Protein 3HSK (pdb70)

B-factor: mean 48.21, std 9.31, range [27.31, 122.21]

Organism: Candida albicans (strain SC5314 / ATCC MYA-2876) (NCBI:txid237561)

InterPro domains:
  IPR000319 Aspartate-semialdehyde dehydrogenase, conserved site [PS01103] (243-257)
  IPR000534 Semialdehyde dehydrogenase, NAD-binding [PF01118] (5-130)
  IPR000534 Semialdehyde dehydrogenase, NAD-binding [SM00859] (5-132)
  IPR005676 Aspartate-semialdehyde dehydrogenase, peptidoglycan lacking [TIGR00978] (5-360)
  IPR012280 Semialdehyde dehydrogenase, dimerisation domain [PF02774] (165-345)
  IPR036291 NAD(P)-binding domain superfamily [SSF51735] (5-174)
  IPR051823 Aspartate-semialdehyde dehydrogenase-related [PTHR46718] (2-365)

Radius of gyration: 29.67 Å; Cα contacts (8 Å, |Δi|>4): 1715; chains: 2; bounding box: 71×80×71 Å

CATH classification: 3.40.50.720 (+1 more: 3.30.360.10)

Nearest PDB structures (foldseek):
  3hsk-assembly1_B  TM=1.003E+00  e=9.770E-84  Candida albicans
  3hsk-assembly1_A  TM=9.959E-01  e=7.559E-76  Candida albicans
  5cef-assembly1_C  TM=9.515E-01  e=5.224E-51  Cryptococcus deneoformans JEC21
  4zic-assembly1_A  TM=9.394E-01  e=2.361E-50  Trichophyton rubrum BMU01672
  4zic-assembly1_D  TM=9.411E-01  e=1.002E-49  Trichophyton rubrum BMU01672

GO terms:
  GO:0004073 aspartate-semialdehyde dehydrogenase activity (F, EXP)

Foldseek 3Di:
DEFEEEEAQLQDLLNVLLLQVQQPDPRYDDFAYEDDPQQAQDFSLVSHPDDDPDDDDPVNRRDGYHHLACDDRNVRGQEYEYPDDLVCCQVSVVRCLQSLHAYEYAHPNCLPPFQEAEDQPLAFLVSCVLLLCVQVVQVVVVHGRRGGYHYAAALLLSQQCNLVRLVCVVQNDWAEKEKEKADAVSPPDCVRAPVDKDFDDPPVFVSNFPNNQQRPFAADPVSRTTDGNDNNRHGYGYTYMYHHHHDKMKMKMDTAHPDDDDDALVVSLCSQQPDAGPLVVLVFDLGARRQEAEDEPQPDDDCVPCQVVVLSHQWYKYPWDQDDPHGTIIMIIGHCCCRNSSNSSSSSVSSCVRSVND/DFEEAEAQLQDLLNLLQQQLQQVPPVYDDQAYEHDPVQAQAFQLVRHDNPDPDDDDVVNSRDGHHHLACDPSNVRGQEYEYDDEQVCCVVSLVRQQQSQHEYEYQHPNCLPPFQEAEDQQLAALVLCVLQVVQQVVCCVPPVGGRGGYHYYAALVLSQQRNLVRLVCVPQNDWAEKEKEKADAQSVHDDCVRAPVDKAFDDPCPQVSNQVNNQQSPFAADPVSNTTDGHDCRRHPYGYTYMYHHHHDKMKMKMFIAHPDPDDDDLVVSQVSLQCDAGVLVVLVQDLGQRRQEAEDEDCPDDDCVVPQVVVLSHQKYKYPWDQDDPHGTIIMIIGRCCCRHSSNSSVSSVSVCVSSVVD

Secondary structure (DSSP, 8-state):
-PEEEEEETTTSHHHHHHHHHHTT-SSEEEEEEEE-TTTTTSBHHHH-----SS---HHHHTPBPEESSS-TTGGG-SEEEE---HHHHHHHHHHHHHTT-EEEE--STTTT-TTS-EE-TTT-GGGGHHHHHHHHHHHHTT-----EEEEEPPHHHHHHHHHHHHHHHHH--EEEEEEEEEB------HHHHTT--B---TTHHHHHHHHHHHHT-EE-TTSSSEEPPPTTT-EEEEE--B-S-SS--EEEEEEEESSSS---HHHHHHHHHH-B-HHHHTT-TT--SBSEEEE-STT---HHHHTTTTTTSSEEEEEEEE-SSSSEEEEEEE-HHHHSHHHHHHHHHHHHHTTT--/-EEEEEETTTSHHHHHHHHHHHT-TTEEEEEEEE-TTTTTSBHHHH-----SSPPPHHHHTPBPEESSSSSGGGG-SEEEE---HHHHHHHHHHHHHTT-EEEE-SSTTTT-TTS-EE-TTT-GGGGHHHHHHHHHHHHHTSS---EEEEEPPHHHHHHHTTHHHHHHHH--EEEEEEEEEE-------HHHHTT--B---TTHHHHHHHHHHHHT-EE-TTSSSEEPPPTTT-EEEEEEEE-S-SS--EEEEEEEESSSSPPPHHHHHHHHHH---HHHHHT-SSS-SS-EEE--STT---HHHHTTTTTTSSEEEEEEEE-SSSSEEEEEEE-HHHHSHHHHHHHHHHHHHHTT--

Sequence (716 aa):
SVKKAGVLGATGSVGQRFILLLSKHPEFEIHALGASSRSAGKKYKDAASWKQTETLPETEQDIVVQECKPEGNFLECDVVFSGLDADVAGDIEKSFVEAGLAVVSNAKNYRREKDVPLVVPIVNPEHIDVVENKVKQAVSKGGKKPGFIICISNCCSTAGLVAPLKPLVEKFGPIDALTTTTLQAISGVSGMDILDNIVPYISGEEDKLEWETKKILGGVNAEGTEFVPIPESEMKVSAQCNRVPVIDGHTECISLRFANRPAPSVEDVKQCLREYECAASKLGCHSAPKQTIHVLDQPDRPQPRLDRDRDSGYGVSVGRIREDSLLDFKMVVLSHNTIIGAAGAGILIAEILKAKNIIVKKAGVLGATGSVGQRFILLLSKHPEFEIHALGASSRSAGKKYKDAASWKQTETLPETEQDIVVQECKPEGNFLECDVVFSGLDADVAGDIEKSFVEAGLAVVSNAKNYRREKDVPLVVPIVNPEHIDVVENKVKQAVSKGGKKPGFIICISNCCSTAGLVAPLKPLVEKFGPIDALTTTTLQAISPGVSGMDILDNIVPYISGEEDKLEWETKKILGGVNAEGTEFVPIPESEMKVSAQCNRVPVIDGHTECISLRFANRPAPSVEDVKQCLREYECAASKLGCHSAPKQTIHVLDQPDRPQPRLDRDRDSGYGVSVGRIREDSLLDFKMVVLSHNTIIGAAGAGILIAEILKAKNII

Solvent-accessible surface area: 27991 Å² total; per-residue (Å²): 116,82,43,72,0,0,0,0,9,0,29,32,58,30,0,6,53,0,0,24,62,4,33,120,21,92,45,11,73,20,33,2,1,0,6,72,94,83,10,34,59,95,85,2,101,92,22,11,107,73,83,35,160,82,121,16,60,128,105,27,56,50,51,86,2,46,81,16,97,31,100,52,66,0,98,99,6,55,0,0,0,0,19,18,84,36,128,72,0,17,123,33,1,114,39,0,35,124,41,31,12,9,0,0,0,29,7,118,54,46,13,116,73,133,66,4,0,0,0,3,1,3,1,0,10,72,11,1,50,15,5,20,86,124,10,72,103,30,80,87,163,71,41,194,62,42,10,15,15,0,0,0,2,24,22,1,0,2,0,3,0,1,0,0,32,3,0,37,113,124,42,15,74,6,34,0,1,19,3,10,0,0,4,0,56,83,131,43,53,44,171,72,6,124,22,1,0,24,0,71,24,88,39,20,18,97,42,1,29,72,2,0,36,3,2,28,13,31,75,42,121,146,30,68,65,6,77,41,42,51,123,104,100,4,79,4,6,2,8,0,1,43,0,19,1,96,78,19,28,0,1,2,0,5,0,84,2,46,84,140,120,31,26,60,49,118,68,0,9,86,8,0,88,58,26,59,0,44,0,21,150,76,62,17,111,36,20,12,57,67,0,3,58,11,16,119,77,78,49,27,0,12,1,99,60,1,32,121,172,5,43,47,60,0,0,0,0,0,32,23,47,131,17,43,22,12,14,3,8,0,1,0,0,5,7,74,78,24,3,1,12,6,8,3,0,4,2,0,0,5,0,0,44,32,73,122,16,28,140,55,66,0,0,0,0,9,0,31,32,74,31,0,5,39,0,0,29,38,2,35,79,15,104,86,15,40,26,47,3,2,0,5,74,86,80,12,32,62,97,87,3,92,96,22,18,98,70,84,52,147,110,106,13,59,109,106,29,40,60,44,87,2,45,77,16,85,29,106,37,66,0,88,89,8,39,5,0,0,0,17,18,92,38,123,71,0,20,113,28,1,98,45,0,29,140,49,32,15,10,0,0,0,22,6,117,52,22,5,119,81,138,79,15,0,0,0,2,3,1,1,0,13,77,6,2,68,8,3,42,71,90,9,122,61,20,76,104,190,39,56,159,95,48,2,6,10,0,0,0,1,34,15,2,2,1,0,4,0,0,0,0,27,4,0,34,118,115,31,13,68,0,27,0,1,20,3,9,0,0,3,0,69,68,196,66,38,58,44,165,71,4,123,45,1,0,20,0,72,26,83,36,19,18,88,43,1,31,74,3,0,32,4,2,24,14,31,63,42,121,88,22,72,65,9,79,51,36,78,116,70,100,2,68,4,8,2,9,0,1,44,0,13,0,107,35,5,14,1,1,2,0,7,0,73,0,40,86,136,123,38,23,50,33,116,65,0,47,72,8,0,87,115,24,62,0,52,1,19,152,97,62,15,121,28,13,13,63,93,0,1,38,15,8,103,74,82,51,36,0,10,0,69,86,0,40,114,125,1,43,49,48,0,0,0,0,0,32,15,51,124,20,52,26,10,18,4,10,1,1,0,0,3,5,24,77,20,3,0,8,0,4,2,0,0,2,0,4,10,8,1,30,56,34,116,4,44

Structure (mmCIF, N/CA/C/O backbone):
data_3HSK
#
_entry.id   3HSK
#
_cell.length_a   93.412
_cell.length_b   152.180
_cell.length_c   97.762
_cell.angle_alpha   90.000
_cell.angle_beta   90.000
_cell.angle_gamma   90.000
#
_symmetry.space_group_name_H-M   'C 2 2 21'
#
loop_
_entity.id
_entity.type
_entity.pdbx_description
1 polymer 'Aspartate-semialdehyde dehydrogenase'
2 non-polymer 'NADP NICOTINAMIDE-ADENINE-DINUCLEOTIDE PHOSPHATE'
3 water water
#
loop_
_atom_site.group_PDB
_atom_site.id
_atom_site.type_symbol
_atom_site.label_atom_id
_atom_site.label_alt_id
_atom_site.label_comp_id
_atom_site.label_asym_id
_atom_site.label_entity_id
_atom_site.label_seq_id
_atom_site.pdbx_PDB_ins_code
_atom_site.Cartn_x
_atom_site.Cartn_y
_atom_site.Cartn_z
_atom_site.occupancy
_atom_site.B_iso_or_equiv
_atom_site.auth_seq_id
_atom_site.auth_comp_id
_atom_site.auth_asym_id
_atom_site.auth_atom_id
_atom_site.pdbx_PDB_model_num
ATOM 1 N N . SER A 1 18 ? 35.323 -3.976 1.721 1.00 63.30 2 SER A N 1
ATOM 2 C CA . SER A 1 18 ? 34.955 -5.409 1.922 1.00 63.36 2 SER A CA 1
ATOM 3 C C . SER A 1 18 ? 33.702 -5.563 2.787 1.00 63.08 2 SER A C 1
ATOM 4 O O . SER A 1 18 ? 33.512 -4.829 3.767 1.00 63.37 2 SER A O 1
ATOM 7 N N . VAL A 1 19 ? 32.866 -6.535 2.422 1.00 62.39 3 VAL A N 1
ATOM 8 C CA . VAL A 1 19 ? 31.557 -6.725 3.050 1.00 61.63 3 VAL A CA 1
ATOM 9 C C . VAL A 1 19 ? 31.567 -7.876 4.061 1.00 61.06 3 VAL A C 1
ATOM 10 O O . VAL A 1 19 ? 31.877 -9.023 3.716 1.00 61.10 3 VAL A O 1
ATOM 14 N N . LYS A 1 20 ? 31.230 -7.555 5.308 1.00 60.05 4 LYS A N 1
ATOM 15 C CA . LYS A 1 20 ? 31.076 -8.561 6.351 1.00 59.12 4 LYS A CA 1
ATOM 16 C C . LYS A 1 20 ? 29.614 -9.001 6.439 1.00 58.46 4 LYS A C 1
ATOM 17 O O . LYS A 1 20 ? 28.702 -8.207 6.188 1.00 58.53 4 LYS A O 1
ATOM 23 N N . LYS A 1 21 ? 29.397 -10.267 6.785 1.00 57.47 5 LYS A N 1
ATOM 24 C CA . LYS A 1 21 ? 28.047 -10.822 6.885 1.00 56.61 5 LYS A CA 1
ATOM 25 C C . LYS A 1 21 ? 27.465 -10.616 8.282 1.00 55.53 5 LYS A C 1
ATOM 26 O O . LYS A 1 21 ? 28.085 -10.979 9.283 1.00 55.54 5 LYS A O 1
ATOM 32 N N . ALA A 1 22 ? 26.269 -10.034 8.341 1.00 54.37 6 ALA A N 1
ATOM 33 C CA . ALA A 1 22 ? 25.656 -9.670 9.620 1.00 53.26 6 ALA A CA 1
ATOM 34 C C . ALA A 1 22 ? 24.378 -10.437 9.941 1.00 52.29 6 ALA A C 1
ATOM 35 O O . ALA A 1 22 ? 23.497 -10.592 9.093 1.00 52.17 6 ALA A O 1
ATOM 37 N N . GLY A 1 23 ? 24.302 -10.918 11.178 1.00 51.22 7 GLY A N 1
ATOM 38 C CA . GLY A 1 23 ? 23.090 -11.526 11.713 1.00 50.02 7 GLY A CA 1
ATOM 39 C C . GLY A 1 23 ? 22.420 -10.606 12.715 1.00 49.24 7 GLY A C 1
ATOM 40 O O . GLY A 1 23 ? 23.067 -9.727 13.297 1.00 49.00 7 GLY A O 1
ATOM 41 N N . VAL A 1 24 ? 21.117 -10.802 12.902 1.00 48.33 8 VAL A N 1
ATOM 42 C CA . VAL A 1 24 ? 20.342 -10.050 13.888 1.00 47.66 8 VAL A CA 1
ATOM 43 C C . VAL A 1 24 ? 19.445 -10.992 14.687 1.00 47.43 8 VAL A C 1
ATOM 44 O O . VAL A 1 24 ? 18.560 -11.644 14.127 1.00 47.40 8 VAL A O 1
ATOM 48 N N . LEU A 1 25 ? 19.695 -11.063 15.992 1.00 46.98 9 LEU A N 1
ATOM 49 C CA . LEU A 1 25 ? 18.875 -11.838 16.912 1.00 46.71 9 LEU A CA 1
ATOM 50 C C . LEU A 1 25 ? 17.822 -10.928 17.525 1.00 46.70 9 LEU A C 1
ATOM 51 O O . LEU A 1 25 ? 18.096 -9.764 17.825 1.00 46.47 9 LEU A O 1
ATOM 56 N N . GLY A 1 26 ? 16.619 -11.464 17.714 1.00 46.56 10 GLY A N 1
ATOM 57 C CA . GLY A 1 26 ? 15.485 -10.671 18.166 1.00 46.38 10 GLY A CA 1
ATOM 58 C C . GLY A 1 26 ? 15.134 -9.629 17.121 1.00 46.34 10 GLY A C 1
ATOM 59 O O . GLY A 1 26 ? 14.851 -8.475 17.451 1.00 46.23 10 GLY A O 1
ATOM 60 N N . ALA A 1 27 ? 15.142 -10.057 15.860 1.00 46.41 11 ALA A N 1
ATOM 61 C CA . ALA A 1 27 ? 15.044 -9.163 14.707 1.00 46.72 11 ALA A CA 1
ATOM 62 C C . ALA A 1 27 ? 13.699 -8.460 14.571 1.00 46.87 11 ALA A C 1
ATOM 63 O O . ALA A 1 27 ? 13.627 -7.360 14.025 1.00 46.73 11 ALA A O 1
ATOM 65 N N . THR A 1 28 ? 12.646 -9.096 15.079 1.00 47.24 12 THR A N 1
ATOM 66 C CA . THR A 1 28 ? 11.276 -8.586 14.940 1.00 47.65 12 THR A CA 1
ATOM 67 C C . THR A 1 28 ? 10.953 -7.483 15.946 1.00 47.66 12 THR A C 1
ATOM 68 O O . THR A 1 28 ? 10.068 -6.659 15.712 1.00 47.70 12 THR A O 1
ATOM 72 N N . GLY A 1 29 ? 11.693 -7.457 17.052 1.00 47.71 13 GLY A N 1
ATOM 73 C CA . GLY A 1 29 ? 11.488 -6.458 18.094 1.00 47.53 13 GLY A CA 1
ATOM 74 C C . GLY A 1 29 ? 11.874 -5.058 17.659 1.00 47.68 13 GLY A C 1
ATOM 75 O O . GLY A 1 29 ? 12.475 -4.871 16.595 1.00 47.42 13 GLY A O 1
ATOM 76 N N . SER A 1 30 ? 11.531 -4.083 18.501 1.00 47.81 14 SER A N 1
ATOM 77 C CA . SER A 1 30 ? 11.762 -2.661 18.232 1.00 48.24 14 SER A CA 1
ATOM 78 C C . SER A 1 30 ? 13.222 -2.315 17.882 1.00 48.20 14 SER A C 1
ATOM 79 O O . SER A 1 30 ? 13.483 -1.706 16.840 1.00 48.07 14 SER A O 1
ATOM 82 N N . VAL A 1 31 ? 14.156 -2.705 18.752 1.00 48.27 15 VAL A N 1
ATOM 83 C CA . VAL A 1 31 ? 15.590 -2.485 18.530 1.00 48.19 15 VAL A CA 1
ATOM 84 C C . VAL A 1 31 ? 16.075 -3.281 17.308 1.00 48.26 15 VAL A C 1
ATOM 85 O O . VAL A 1 31 ? 16.849 -2.768 16.491 1.00 48.07 15 VAL A O 1
ATOM 89 N N . GLY A 1 32 ? 15.598 -4.523 17.187 1.00 48.20 16 GLY A N 1
ATOM 90 C CA . GLY A 1 32 ? 15.888 -5.378 16.036 1.00 48.31 16 GLY A CA 1
ATOM 91 C C . GLY A 1 32 ? 15.499 -4.761 14.703 1.00 48.57 16 GLY A C 1
ATOM 92 O O . GLY A 1 32 ? 16.234 -4.892 13.721 1.00 48.55 16 GLY A O 1
ATOM 93 N N . GLN A 1 33 ? 14.346 -4.091 14.672 1.00 48.81 17 GLN A N 1
ATOM 94 C CA . GLN A 1 33 ? 13.867 -3.390 13.474 1.00 49.23 17 GLN A CA 1
ATOM 95 C C . GLN A 1 33 ? 14.864 -2.316 13.036 1.00 49.62 17 GLN A C 1
ATOM 96 O O . GLN A 1 33 ? 15.261 -2.266 11.867 1.00 49.31 17 GLN A O 1
ATOM 102 N N . ARG A 1 34 ? 15.272 -1.481 13.995 1.00 50.20 18 ARG A N 1
ATOM 103 C CA . ARG A 1 34 ? 16.216 -0.384 13.753 1.00 50.90 18 ARG A CA 1
ATOM 104 C C . ARG A 1 34 ? 17.598 -0.875 13.312 1.00 50.82 18 ARG A C 1
ATOM 105 O O . ARG A 1 34 ? 18.251 -0.226 12.493 1.00 50.92 18 ARG A O 1
ATOM 113 N N . PHE A 1 35 ? 18.032 -2.020 13.844 1.00 50.85 19 PHE A N 1
ATOM 114 C CA . PHE A 1 35 ? 19.253 -2.681 13.361 1.00 50.90 19 PHE A CA 1
ATOM 115 C C . PHE A 1 35 ? 19.190 -2.974 11.867 1.00 51.21 19 PHE A C 1
ATOM 116 O O . PHE A 1 35 ? 20.081 -2.578 11.116 1.00 51.07 19 PHE A O 1
ATOM 124 N N . ILE A 1 36 ? 18.137 -3.675 11.451 1.00 51.72 20 ILE A N 1
ATOM 125 C CA . ILE A 1 36 ? 17.954 -4.067 10.053 1.00 52.48 20 ILE A CA 1
ATOM 126 C C . ILE A 1 36 ? 17.778 -2.840 9.161 1.00 53.07 20 ILE A C 1
ATOM 127 O O . ILE A 1 36 ? 18.327 -2.791 8.059 1.00 53.06 20 ILE A O 1
ATOM 132 N N . LEU A 1 37 ? 17.030 -1.850 9.651 1.00 53.92 21 LEU A N 1
ATOM 133 C CA . LEU A 1 37 ? 16.837 -0.594 8.929 1.00 54.86 21 LEU A CA 1
ATOM 134 C C . LEU A 1 37 ? 18.178 0.081 8.623 1.00 55.56 21 LEU A C 1
ATOM 135 O O . LEU A 1 37 ? 18.417 0.503 7.491 1.00 55.92 21 LEU A O 1
ATOM 140 N N . LEU A 1 38 ? 19.050 0.162 9.628 1.00 56.41 22 LEU A N 1
ATOM 141 C CA . LEU A 1 38 ? 20.382 0.750 9.458 1.00 57.04 22 LEU A CA 1
ATOM 142 C C . LEU A 1 38 ? 21.287 -0.060 8.537 1.00 57.58 22 LEU A C 1
ATOM 143 O O . LEU A 1 38 ? 21.782 0.470 7.541 1.00 57.79 22 LEU A O 1
ATOM 148 N N . LEU A 1 39 ? 21.492 -1.335 8.868 1.00 58.18 23 LEU A N 1
ATOM 149 C CA . LEU A 1 39 ? 22.366 -2.227 8.094 1.00 58.95 23 LEU A CA 1
ATOM 150 C C . LEU A 1 39 ? 21.958 -2.317 6.623 1.00 59.62 23 LEU A C 1
ATOM 151 O O . LEU A 1 39 ? 22.761 -2.693 5.763 1.00 59.60 23 LEU A O 1
ATOM 156 N N . SER A 1 40 ? 20.705 -1.961 6.350 1.00 60.34 24 SER A N 1
ATOM 157 C CA . SER A 1 40 ? 20.150 -1.988 5.006 1.00 61.18 24 SER A CA 1
ATOM 158 C C . SER A 1 40 ? 20.788 -0.934 4.103 1.00 61.57 24 SER A C 1
ATOM 159 O O . SER A 1 40 ? 20.866 -1.113 2.888 1.00 61.57 24 SER A O 1
ATOM 162 N N . LYS A 1 41 ? 21.238 0.159 4.713 1.00 62.22 25 LYS A N 1
ATOM 163 C CA . LYS A 1 41 ? 21.850 1.279 3.999 1.00 62.76 25 LYS A CA 1
ATOM 164 C C . LYS A 1 41 ? 23.383 1.227 4.062 1.00 63.21 25 LYS A C 1
ATOM 165 O O . LYS A 1 41 ? 24.069 2.050 3.446 1.00 63.30 25 LYS A O 1
ATOM 171 N N . HIS A 1 42 ? 23.914 0.258 4.806 1.00 63.63 26 HIS A N 1
ATOM 172 C CA . HIS A 1 42 ? 25.354 0.166 5.021 1.00 64.02 26 HIS A CA 1
ATOM 173 C C . HIS A 1 42 ? 26.055 -0.572 3.882 1.00 64.13 26 HIS A C 1
ATOM 174 O O . HIS A 1 42 ? 25.689 -1.701 3.554 1.00 64.25 26 HIS A O 1
ATOM 181 N N . PRO A 1 43 ? 27.066 0.076 3.271 1.00 64.26 27 PRO A N 1
ATOM 182 C CA . PRO A 1 43 ? 27.842 -0.475 2.158 1.00 64.26 27 PRO A CA 1
ATOM 183 C C . PRO A 1 43 ? 28.817 -1.576 2.580 1.00 64.14 27 PRO A C 1
ATOM 184 O O . PRO A 1 43 ? 29.301 -2.331 1.735 1.00 64.18 27 PRO A O 1
ATOM 188 N N . GLU A 1 44 ? 29.094 -1.658 3.877 1.00 64.03 28 GLU A N 1
ATOM 189 C CA . GLU A 1 44 ? 30.118 -2.551 4.406 1.00 63.95 28 GLU A CA 1
ATOM 190 C C . GLU A 1 44 ? 29.532 -3.850 4.964 1.00 63.70 28 GLU A C 1
ATOM 191 O O . GLU A 1 44 ? 30.260 -4.821 5.166 1.00 63.88 28 GLU A O 1
ATOM 197 N N . PHE A 1 45 ? 28.222 -3.864 5.212 1.00 63.30 29 PHE A N 1
ATOM 198 C CA . PHE A 1 45 ? 27.558 -5.031 5.800 1.00 62.82 29 PHE A CA 1
ATOM 199 C C . PHE A 1 45 ? 26.502 -5.654 4.896 1.00 62.56 29 PHE A C 1
ATOM 200 O O . PHE A 1 45 ? 25.894 -4.979 4.066 1.00 62.56 29 PHE A O 1
ATOM 208 N N . GLU A 1 46 ? 26.304 -6.956 5.077 1.00 62.28 30 GLU A N 1
ATOM 209 C CA . GLU A 1 46 ? 25.291 -7.718 4.359 1.00 62.09 30 GLU A CA 1
ATOM 210 C C . GLU A 1 46 ? 24.419 -8.450 5.374 1.00 61.33 30 GLU A C 1
ATOM 211 O O . GLU A 1 46 ? 24.917 -9.277 6.149 1.00 61.30 30 GLU A O 1
ATOM 217 N N . ILE A 1 47 ? 23.127 -8.128 5.376 1.00 60.47 31 ILE A N 1
ATOM 218 C CA . ILE A 1 47 ? 22.159 -8.808 6.232 1.00 59.79 31 ILE A CA 1
ATOM 219 C C . ILE A 1 47 ? 21.986 -10.246 5.743 1.00 59.26 31 ILE A C 1
ATOM 220 O O . ILE A 1 47 ? 21.432 -10.492 4.671 1.00 59.30 31 ILE A O 1
ATOM 225 N N . HIS A 1 48 ? 22.480 -11.185 6.541 1.00 58.42 32 HIS A N 1
ATOM 226 C CA . HIS A 1 48 ? 22.610 -12.576 6.121 1.00 57.65 32 HIS A CA 1
ATOM 227 C C . HIS A 1 48 ? 21.664 -13.521 6.859 1.00 57.03 32 HIS A C 1
ATOM 228 O O . HIS A 1 48 ? 21.180 -14.490 6.277 1.00 57.09 32 HIS A O 1
ATOM 235 N N . ALA A 1 49 ? 21.417 -13.243 8.138 1.00 56.23 33 ALA A N 1
ATOM 236 C CA . ALA A 1 49 ? 20.552 -14.079 8.970 1.00 55.61 33 ALA A CA 1
ATOM 237 C C . ALA A 1 49 ? 19.719 -13.234 9.931 1.00 55.16 33 ALA A C 1
ATOM 238 O O . ALA A 1 49 ? 20.225 -12.276 10.522 1.00 55.02 33 ALA A O 1
ATOM 240 N N . LEU A 1 50 ? 18.443 -13.588 10.073 1.00 54.46 34 LEU A N 1
ATOM 241 C CA . LEU A 1 50 ? 17.555 -12.943 11.042 1.00 53.92 34 LEU A CA 1
ATOM 242 C C . LEU A 1 50 ? 16.954 -13.969 11.991 1.00 53.62 34 LEU A C 1
ATOM 243 O O . LEU A 1 50 ? 16.553 -15.051 11.570 1.00 53.64 34 LEU A O 1
ATOM 248 N N . GLY A 1 51 ? 16.885 -13.626 13.271 1.00 53.26 35 GLY A N 1
ATOM 249 C CA . GLY A 1 51 ? 16.403 -14.555 14.282 1.00 52.81 35 GLY A CA 1
ATOM 250 C C . GLY A 1 51 ? 15.342 -13.977 15.195 1.00 52.56 35 GLY A C 1
ATOM 251 O O . GLY A 1 51 ? 15.461 -12.840 15.656 1.00 52.35 35 GLY A O 1
ATOM 252 N N . ALA A 1 52 ? 14.301 -14.772 15.443 1.00 52.35 36 ALA A N 1
ATOM 253 C CA . ALA A 1 52 ? 13.263 -14.460 16.425 1.00 52.26 36 ALA A CA 1
ATOM 254 C C . ALA A 1 52 ? 12.730 -15.757 17.045 1.00 52.28 36 ALA A C 1
ATOM 255 O O . ALA A 1 52 ? 13.340 -16.815 16.883 1.00 52.05 36 ALA A O 1
ATOM 257 N N . SER A 1 53 ? 11.600 -15.672 17.748 1.00 52.65 37 SER A N 1
ATOM 258 C CA . SER A 1 53 ? 10.994 -16.835 18.420 1.00 52.94 37 SER A CA 1
ATOM 259 C C . SER A 1 53 ? 10.318 -17.824 17.465 1.00 53.14 37 SER A C 1
ATOM 260 O O . SER A 1 53 ? 10.387 -17.673 16.240 1.00 53.27 37 SER A O 1
ATOM 263 N N . SER A 1 54 ? 9.667 -18.833 18.046 1.00 53.47 38 SER A N 1
ATOM 264 C CA . SER A 1 54 ? 8.889 -19.828 17.301 1.00 53.69 38 SER A CA 1
ATOM 265 C C . SER A 1 54 ? 7.695 -19.205 16.585 1.00 53.83 38 SER A C 1
ATOM 266 O O . SER A 1 54 ? 7.311 -19.649 15.502 1.00 53.91 38 SER A O 1
ATOM 269 N N . ARG A 1 55 ? 7.118 -18.174 17.198 1.00 54.03 39 ARG A N 1
ATOM 270 C CA . ARG A 1 55 ? 5.989 -17.451 16.623 1.00 54.17 39 ARG A CA 1
ATOM 271 C C . ARG A 1 55 ? 6.350 -16.720 15.326 1.00 54.30 39 ARG A C 1
ATOM 272 O O . ARG A 1 55 ? 5.459 -16.356 14.549 1.00 54.40 39 ARG A O 1
ATOM 274 N N . SER A 1 56 ? 7.652 -16.523 15.097 1.00 54.21 40 SER A N 1
ATOM 275 C CA . SER A 1 56 ? 8.156 -15.782 13.935 1.00 53.96 40 SER A CA 1
ATOM 276 C C . SER A 1 56 ? 8.905 -16.666 12.939 1.00 54.01 40 SER A C 1
ATOM 277 O O . SER A 1 56 ? 8.920 -16.377 11.737 1.00 53.79 40 SER A O 1
ATOM 280 N N . ALA A 1 57 ? 9.541 -17.724 13.445 1.00 53.94 41 ALA A N 1
ATOM 281 C CA . ALA A 1 57 ? 10.353 -18.612 12.615 1.00 54.12 41 ALA A CA 1
ATOM 282 C C . ALA A 1 57 ? 9.552 -19.173 11.442 1.00 54.14 41 ALA A C 1
ATOM 283 O O . ALA A 1 57 ? 8.417 -19.621 11.616 1.00 54.22 41 ALA A O 1
ATOM 285 N N . GLY A 1 58 ? 10.140 -19.122 10.250 1.00 54.03 42 GLY A N 1
ATOM 286 C CA . GLY A 1 58 ? 9.475 -19.603 9.042 1.00 53.99 42 GLY A CA 1
ATOM 287 C C . GLY A 1 58 ? 8.795 -18.511 8.233 1.00 54.03 42 GLY A C 1
ATOM 288 O O . GLY A 1 58 ? 8.596 -18.666 7.028 1.00 54.00 42 GLY A O 1
ATOM 289 N N . LYS A 1 59 ? 8.441 -17.409 8.891 1.00 53.99 43 LYS A N 1
ATOM 290 C CA . LYS A 1 59 ? 7.818 -16.268 8.215 1.00 54.10 43 LYS A CA 1
ATOM 291 C C . LYS A 1 59 ? 8.840 -15.368 7.522 1.00 54.16 43 LYS A C 1
ATOM 292 O O . LYS A 1 59 ? 9.992 -15.267 7.960 1.00 54.29 43 LYS A O 1
ATOM 298 N N . LYS A 1 60 ? 8.406 -14.718 6.442 1.00 54.25 44 LYS A N 1
ATOM 299 C CA . LYS A 1 60 ? 9.121 -13.577 5.873 1.00 54.28 44 LYS A CA 1
ATOM 300 C C . LYS A 1 60 ? 9.130 -12.476 6.917 1.00 54.12 44 LYS A C 1
ATOM 301 O O . LYS A 1 60 ? 8.156 -12.319 7.658 1.00 54.08 44 LYS A O 1
ATOM 307 N N . TYR A 1 61 ? 10.218 -11.713 6.975 1.00 53.97 45 TYR A N 1
ATOM 308 C CA . TYR A 1 61 ? 10.354 -10.659 7.977 1.00 53.83 45 TYR A CA 1
ATOM 309 C C . TYR A 1 61 ? 9.151 -9.708 8.015 1.00 53.92 45 TYR A C 1
ATOM 310 O O . TYR A 1 61 ? 8.692 -9.325 9.095 1.00 53.76 45 TYR A O 1
ATOM 319 N N . LYS A 1 62 ? 8.633 -9.349 6.841 1.00 54.20 46 LYS A N 1
ATOM 320 C CA . LYS A 1 62 ? 7.473 -8.451 6.748 1.00 54.34 46 LYS A CA 1
ATOM 321 C C . LYS A 1 62 ? 6.200 -8.993 7.411 1.00 54.41 46 LYS A C 1
ATOM 322 O O . LYS A 1 62 ? 5.367 -8.213 7.871 1.00 54.54 46 LYS A O 1
ATOM 328 N N . ASP A 1 63 ? 6.061 -10.318 7.465 1.00 54.51 47 ASP A N 1
ATOM 329 C CA . ASP A 1 63 ? 4.903 -10.953 8.103 1.00 54.62 47 ASP A CA 1
ATOM 330 C C . ASP A 1 63 ? 5.137 -11.227 9.584 1.00 54.82 47 ASP A C 1
ATOM 331 O O . ASP A 1 63 ? 4.191 -11.289 10.368 1.00 54.66 47 ASP A O 1
ATOM 336 N N . ALA A 1 64 ? 6.403 -11.392 9.959 1.00 55.29 48 ALA A N 1
ATOM 337 C CA . ALA A 1 64 ? 6.775 -11.679 11.342 1.00 55.72 48 ALA A CA 1
ATOM 338 C C . ALA A 1 64 ? 6.730 -10.435 12.223 1.00 56.12 48 ALA A C 1
ATOM 339 O O . ALA A 1 64 ? 6.414 -10.520 13.413 1.00 56.10 48 ALA A O 1
ATOM 341 N N . ALA A 1 65 ? 7.038 -9.284 11.632 1.00 56.66 49 ALA A N 1
ATOM 342 C CA . ALA A 1 65 ? 7.184 -8.046 12.384 1.00 57.31 49 ALA A CA 1
ATOM 343 C C . ALA A 1 65 ? 6.046 -7.055 12.156 1.00 57.95 49 ALA A C 1
ATOM 344 O O . ALA A 1 65 ? 5.758 -6.663 11.020 1.00 58.00 49 ALA A O 1
ATOM 346 N N . SER A 1 66 ? 5.403 -6.657 13.249 1.00 58.76 50 SER A N 1
ATOM 347 C CA . SER A 1 66 ? 4.515 -5.504 13.232 1.00 59.69 50 SER A CA 1
ATOM 348 C C . SER A 1 66 ? 5.407 -4.269 13.246 1.00 60.31 50 SER A C 1
ATOM 349 O O . SER A 1 66 ? 5.823 -3.794 14.305 1.00 60.33 50 SER A O 1
ATOM 352 N N . TRP A 1 67 ? 5.712 -3.782 12.045 1.00 61.28 51 TRP A N 1
ATOM 353 C CA . TRP A 1 67 ? 6.672 -2.708 11.826 1.00 62.15 51 TRP A CA 1
ATOM 354 C C . TRP A 1 67 ? 6.215 -1.401 12.471 1.00 62.87 51 TRP A C 1
ATOM 355 O O . TRP A 1 67 ? 5.135 -0.897 12.162 1.00 63.04 51 TRP A O 1
ATOM 366 N N . LYS A 1 68 ? 7.041 -0.864 13.370 1.00 63.66 52 LYS A N 1
ATOM 367 C CA . LYS A 1 68 ? 6.714 0.368 14.089 1.00 64.41 52 LYS A CA 1
ATOM 368 C C . LYS A 1 68 ? 7.702 1.516 13.824 1.00 65.07 52 LYS A C 1
ATOM 369 O O . LYS A 1 68 ? 7.870 2.408 14.664 1.00 65.27 52 LYS A O 1
ATOM 371 N N . GLN A 1 69 ? 8.348 1.492 12.658 1.00 65.72 53 GLN A N 1
ATOM 372 C CA . GLN A 1 69 ? 9.234 2.584 12.244 1.00 66.39 53 GLN A CA 1
ATOM 373 C C . GLN A 1 69 ? 8.543 3.455 11.195 1.00 67.00 53 GLN A C 1
ATOM 374 O O . GLN A 1 69 ? 7.855 2.941 10.305 1.00 67.13 53 GLN A O 1
ATOM 380 N N . THR A 1 70 ? 8.740 4.769 11.301 1.00 67.69 54 THR A N 1
ATOM 381 C CA . THR A 1 70 ? 8.147 5.743 10.368 1.00 68.24 54 THR A CA 1
ATOM 382 C C . THR A 1 70 ? 8.727 5.644 8.951 1.00 68.73 54 THR A C 1
ATOM 383 O O . THR A 1 70 ? 8.192 6.237 8.012 1.00 68.87 54 THR A O 1
ATOM 387 N N . GLU A 1 71 ? 9.818 4.894 8.809 1.00 69.25 55 GLU A N 1
ATOM 388 C CA . GLU A 1 71 ? 10.425 4.622 7.512 1.00 69.74 55 GLU A CA 1
ATOM 389 C C . GLU A 1 71 ? 10.133 3.182 7.087 1.00 70.21 55 GLU A C 1
ATOM 390 O O . GLU A 1 71 ? 10.152 2.269 7.919 1.00 70.37 55 GLU A O 1
ATOM 396 N N . THR A 1 72 ? 9.856 2.980 5.799 1.00 70.66 56 THR A N 1
ATOM 397 C CA . THR A 1 72 ? 9.634 1.631 5.264 1.00 71.03 56 THR A CA 1
ATOM 398 C C . THR A 1 72 ? 10.946 0.924 4.930 1.00 71.20 56 THR A C 1
ATOM 399 O O . THR A 1 72 ? 11.988 1.564 4.758 1.00 71.24 56 THR A O 1
ATOM 403 N N . LEU A 1 73 ? 10.875 -0.400 4.841 1.00 71.38 57 LEU A N 1
ATOM 404 C CA . LEU A 1 73 ? 12.037 -1.243 4.601 1.00 71.53 57 LEU A CA 1
ATOM 405 C C . LEU A 1 73 ? 12.016 -1.755 3.160 1.00 71.74 57 LEU A C 1
ATOM 406 O O . LEU A 1 73 ? 10.947 -2.090 2.646 1.00 71.81 57 LEU A O 1
ATOM 411 N N . PRO A 1 74 ? 13.191 -1.802 2.495 1.00 71.87 58 PRO A N 1
ATOM 412 C CA . PRO A 1 74 ? 13.293 -2.338 1.128 1.00 71.88 58 PRO A CA 1
ATOM 413 C C . PRO A 1 74 ? 12.745 -3.758 0.995 1.00 71.86 58 PRO A C 1
ATOM 414 O O . PRO A 1 74 ? 12.687 -4.494 1.982 1.00 71.92 58 PRO A O 1
ATOM 418 N N . GLU A 1 75 ? 12.360 -4.123 -0.226 1.00 71.77 59 GLU A N 1
ATOM 419 C CA . GLU A 1 75 ? 11.676 -5.386 -0.505 1.00 71.71 59 GLU A CA 1
ATOM 420 C C . GLU A 1 75 ? 12.564 -6.612 -0.266 1.00 71.48 59 GLU A C 1
ATOM 421 O O . GLU A 1 75 ? 12.093 -7.640 0.231 1.00 71.40 59 GLU A O 1
ATOM 427 N N . THR A 1 76 ? 13.843 -6.495 -0.622 1.00 71.12 60 THR A N 1
ATOM 428 C CA . THR A 1 76 ? 14.803 -7.597 -0.477 1.00 70.75 60 THR A CA 1
ATOM 429 C C . THR A 1 76 ? 14.986 -8.027 0.990 1.00 70.48 60 THR A C 1
ATOM 430 O O . THR A 1 76 ? 15.070 -9.223 1.290 1.00 70.44 60 THR A O 1
ATOM 434 N N . GLU A 1 77 ? 15.020 -7.050 1.894 1.00 70.01 61 GLU A N 1
ATOM 435 C CA . GLU A 1 77 ? 15.036 -7.325 3.331 1.00 69.58 61 GLU A CA 1
ATOM 436 C C . GLU A 1 77 ? 13.669 -7.779 3.836 1.00 69.20 61 GLU A C 1
ATOM 437 O O . GLU A 1 77 ? 13.576 -8.518 4.814 1.00 69.02 61 GLU A O 1
ATOM 443 N N . GLN A 1 78 ? 12.615 -7.330 3.158 1.00 68.89 62 GLN A N 1
ATOM 444 C CA . GLN A 1 78 ? 11.235 -7.609 3.549 1.00 68.52 62 GLN A CA 1
ATOM 445 C C . GLN A 1 78 ? 10.887 -9.088 3.363 1.00 68.08 62 GLN A C 1
ATOM 446 O O . GLN A 1 78 ? 10.059 -9.636 4.094 1.00 68.11 62 GLN A O 1
ATOM 452 N N . ASP A 1 79 ? 11.538 -9.724 2.389 1.00 67.60 63 ASP A N 1
ATOM 453 C CA . ASP A 1 79 ? 11.260 -11.114 2.017 1.00 67.02 63 ASP A CA 1
ATOM 454 C C . ASP A 1 79 ? 12.148 -12.145 2.719 1.00 66.34 63 ASP A C 1
ATOM 455 O O . ASP A 1 79 ? 11.938 -13.350 2.560 1.00 66.24 63 ASP A O 1
ATOM 460 N N . ILE A 1 80 ? 13.134 -11.688 3.489 1.00 65.53 64 ILE A N 1
ATOM 461 C CA . ILE A 1 80 ? 14.072 -12.622 4.130 1.00 64.73 64 ILE A CA 1
ATOM 462 C C . ILE A 1 80 ? 13.402 -13.446 5.248 1.00 63.96 64 ILE A C 1
ATOM 463 O O . ILE A 1 80 ? 12.670 -12.909 6.088 1.00 63.56 64 ILE A O 1
ATOM 468 N N . VAL A 1 81 ? 13.645 -14.755 5.218 1.00 63.07 65 VAL A N 1
ATOM 469 C CA . VAL A 1 81 ? 12.937 -15.702 6.078 1.00 62.44 65 VAL A CA 1
ATOM 470 C C . VAL A 1 81 ? 13.549 -15.762 7.479 1.00 61.98 65 VAL A C 1
ATOM 471 O O . VAL A 1 81 ? 14.708 -16.158 7.655 1.00 61.91 65 VAL A O 1
ATOM 475 N N . VAL A 1 82 ? 12.747 -15.360 8.463 1.00 61.30 66 VAL A N 1
ATOM 476 C CA . VAL A 1 82 ? 13.152 -15.340 9.862 1.00 60.50 66 VAL A CA 1
ATOM 477 C C . VAL A 1 82 ? 13.413 -16.754 10.377 1.00 60.20 66 VAL A C 1
ATOM 478 O O . VAL A 1 82 ? 12.634 -17.684 10.137 1.00 60.28 66 VAL A O 1
ATOM 482 N N . GLN A 1 83 ? 14.526 -16.881 11.086 1.00 59.56 67 GLN A N 1
ATOM 483 C CA . GLN A 1 83 ? 15.088 -18.147 11.501 1.00 59.12 67 GLN A CA 1
ATOM 484 C C . GLN A 1 83 ? 14.939 -18.265 13.014 1.00 58.74 67 GLN A C 1
ATOM 485 O O . GLN A 1 83 ? 14.594 -17.292 13.694 1.00 58.64 67 GLN A O 1
ATOM 491 N N . GLU A 1 84 ? 15.197 -19.459 13.536 1.00 58.19 68 GLU A N 1
ATOM 492 C CA . GLU A 1 84 ? 15.222 -19.688 14.973 1.00 57.88 68 GLU A CA 1
ATOM 493 C C . GLU A 1 84 ? 16.538 -19.147 15.536 1.00 57.27 68 GLU A C 1
ATOM 494 O O . GLU A 1 84 ? 17.560 -19.151 14.846 1.00 57.16 68 GLU A O 1
ATOM 500 N N . CYS A 1 85 ? 16.520 -18.687 16.783 1.00 56.60 69 CYS A N 1
ATOM 501 C CA . CYS A 1 85 ? 17.720 -18.117 17.397 1.00 55.95 69 CYS A CA 1
ATOM 502 C C . CYS A 1 85 ? 18.699 -19.188 17.889 1.00 55.86 69 CYS A C 1
ATOM 503 O O . CYS A 1 85 ? 18.881 -19.382 19.093 1.00 55.83 69 CYS A O 1
ATOM 506 N N . LYS A 1 86 ? 19.318 -19.880 16.935 1.00 55.82 70 LYS A N 1
ATOM 507 C CA . LYS A 1 86 ? 20.333 -20.896 17.210 1.00 55.86 70 LYS A CA 1
ATOM 508 C C . LYS A 1 86 ? 21.558 -20.661 16.328 1.00 55.91 70 LYS A C 1
ATOM 509 O O . LYS A 1 86 ? 21.414 -20.282 15.166 1.00 55.60 70 LYS A O 1
ATOM 515 N N . PRO A 1 87 ? 22.770 -20.890 16.873 1.00 56.31 71 PRO A N 1
ATOM 516 C CA . PRO A 1 87 ? 23.986 -20.671 16.083 1.00 56.72 71 PRO A CA 1
ATOM 517 C C . PRO A 1 87 ? 24.136 -21.782 15.043 1.00 57.10 71 PRO A C 1
ATOM 518 O O . PRO A 1 87 ? 24.916 -22.724 15.222 1.00 57.06 71 PRO A O 1
ATOM 522 N N . GLU A 1 88 ? 23.377 -21.644 13.958 1.00 57.55 72 GLU A N 1
ATOM 523 C CA . GLU A 1 88 ? 23.115 -22.735 13.035 1.00 58.03 72 GLU A CA 1
ATOM 524 C C . GLU A 1 88 ? 22.906 -22.191 11.635 1.00 58.12 72 GLU A C 1
ATOM 525 O O . GLU A 1 88 ? 22.300 -21.128 11.458 1.00 58.14 72 GLU A O 1
ATOM 531 N N . GLY A 1 89 ? 23.404 -22.926 10.645 1.00 58.14 73 GLY A N 1
ATOM 532 C CA . GLY A 1 89 ? 23.207 -22.577 9.242 1.00 58.36 73 GLY A CA 1
ATOM 533 C C . GLY A 1 89 ? 23.780 -21.222 8.871 1.00 58.39 73 GLY A C 1
ATOM 534 O O . GLY A 1 89 ? 25.000 -21.052 8.814 1.00 58.53 73 GLY A O 1
ATOM 535 N N . ASN A 1 90 ? 22.890 -20.262 8.622 1.00 58.36 74 ASN A N 1
ATOM 536 C CA . ASN A 1 90 ? 23.282 -18.910 8.224 1.00 58.38 74 ASN A CA 1
ATOM 537 C C . ASN A 1 90 ? 23.955 -18.124 9.342 1.00 58.15 74 ASN A C 1
ATOM 538 O O . ASN A 1 90 ? 24.844 -17.308 9.083 1.00 58.21 74 ASN A O 1
ATOM 543 N N . PHE A 1 91 ? 23.524 -18.369 10.579 1.00 57.82 75 PHE A N 1
ATOM 544 C CA . PHE A 1 91 ? 24.087 -17.690 11.745 1.00 57.43 75 PHE A CA 1
ATOM 545 C C . PHE A 1 91 ? 25.559 -18.035 11.968 1.00 57.33 75 PHE A C 1
ATOM 546 O O . PHE A 1 91 ? 26.344 -17.168 12.355 1.00 57.59 75 PHE A O 1
ATOM 554 N N . LEU A 1 92 ? 25.933 -19.285 11.702 1.00 57.02 76 LEU A N 1
ATOM 555 C CA . LEU A 1 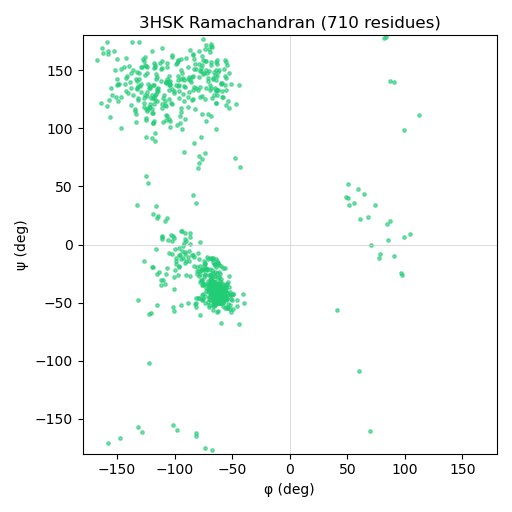92 ? 27.336 -19.697 11.779 1.00 56.73 76 LEU A CA 1
ATOM 556 C C . LEU A 1 92 ? 28.202 -19.056 10.693 1.00 56.35 76 LEU A C 1
ATOM 557 O O . LEU A 1 92 ? 29.437 -19.110 10.760 1.00 56.54 76 LEU A O 1
ATOM 562 N N . GLU A 1 93 ? 27.551 -18.442 9.709 1.00 55.74 77 GLU A N 1
ATOM 563 C CA . GLU A 1 93 ? 28.244 -17.813 8.584 1.00 55.37 77 GLU A CA 1
ATOM 564 C C . GLU A 1 93 ? 28.445 -16.306 8.776 1.00 54.65 77 GLU A C 1
ATOM 565 O O . GLU A 1 93 ? 29.158 -15.669 7.991 1.00 54.64 77 GLU A O 1
ATOM 571 N N . CYS A 1 94 ? 27.817 -15.748 9.813 1.00 53.66 78 CYS A N 1
ATOM 572 C CA . CYS A 1 94 ? 27.900 -14.316 10.101 1.00 52.60 78 CYS A CA 1
ATOM 573 C C . CYS A 1 94 ? 29.196 -13.946 10.806 1.00 51.97 78 CYS A C 1
ATOM 574 O O . CYS A 1 94 ? 29.592 -14.593 11.783 1.00 51.77 78 CYS A O 1
ATOM 577 N N . ASP A 1 95 ? 29.829 -12.884 10.308 1.00 51.14 79 ASP A N 1
ATOM 578 C CA . ASP A 1 95 ? 31.030 -12.300 10.908 1.00 50.21 79 ASP A CA 1
ATOM 579 C C . ASP A 1 95 ? 30.719 -11.533 12.192 1.00 49.55 79 ASP A C 1
ATOM 580 O O . ASP A 1 95 ? 31.586 -11.372 13.052 1.00 49.49 79 ASP A O 1
ATOM 585 N N . VAL A 1 96 ? 29.482 -11.047 12.297 1.00 48.70 80 VAL A N 1
ATOM 586 C CA . VAL A 1 96 ? 29.006 -10.296 13.464 1.00 47.67 80 VAL A CA 1
ATOM 587 C C . VAL A 1 96 ? 27.500 -10.503 13.655 1.00 47.04 80 VAL A C 1
ATOM 588 O O . VAL A 1 96 ? 26.738 -10.502 12.685 1.00 46.92 80 VAL A O 1
ATOM 592 N N . VAL A 1 97 ? 27.084 -10.692 14.904 1.00 46.28 81 VAL A N 1
ATOM 593 C CA . VAL A 1 97 ? 25.682 -10.955 15.215 1.00 45.57 81 VAL A CA 1
ATOM 594 C C . VAL A 1 97 ? 25.134 -9.956 16.233 1.00 45.13 81 VAL A C 1
ATOM 595 O O . VAL A 1 97 ? 25.452 -10.029 17.423 1.00 44.90 81 VAL A O 1
ATOM 599 N N . PHE A 1 98 ? 24.299 -9.038 15.754 1.00 44.59 82 PHE A N 1
ATOM 600 C CA . PHE A 1 98 ? 23.654 -8.045 16.610 1.00 44.55 82 PHE A CA 1
ATOM 601 C C . PHE A 1 98 ? 22.485 -8.670 17.356 1.00 44.47 82 PHE A C 1
ATOM 602 O O . PHE A 1 98 ? 21.860 -9.596 16.854 1.00 44.46 82 PHE A O 1
ATOM 610 N N . SER A 1 99 ? 22.192 -8.176 18.556 1.00 44.45 83 SER A N 1
ATOM 611 C CA . SER A 1 99 ? 21.105 -8.753 19.349 1.00 44.40 83 SER A CA 1
ATOM 612 C C . SER A 1 99 ? 20.222 -7.723 20.055 1.00 44.81 83 SER A C 1
ATOM 613 O O . SER A 1 99 ? 20.693 -6.922 20.873 1.00 44.65 83 SER A O 1
ATOM 616 N N . GLY A 1 100 ? 18.934 -7.756 19.716 1.00 44.94 84 GLY A N 1
ATOM 617 C CA . GLY A 1 100 ? 17.906 -6.996 20.425 1.00 45.04 84 GLY A CA 1
ATOM 618 C C . GLY A 1 100 ? 16.913 -7.940 21.077 1.00 45.17 84 GLY A C 1
ATOM 619 O O . GLY A 1 100 ? 15.729 -7.633 21.186 1.00 44.78 84 GLY A O 1
ATOM 620 N N . LEU A 1 101 ? 17.413 -9.097 21.502 1.00 45.59 85 LEU A N 1
ATOM 621 C CA . LEU A 1 101 ? 16.609 -10.120 22.165 1.00 46.01 85 LEU A CA 1
ATOM 622 C C . LEU A 1 101 ? 16.064 -9.667 23.508 1.00 46.55 85 LEU A C 1
ATOM 623 O O . LEU A 1 101 ? 16.714 -8.908 24.234 1.00 46.45 85 LEU A O 1
ATOM 628 N N . ASP A 1 102 ? 14.860 -10.145 23.817 1.00 47.26 86 ASP A N 1
ATOM 629 C CA . ASP A 1 102 ? 14.247 -9.989 25.127 1.00 47.95 86 ASP A CA 1
ATOM 630 C C . ASP A 1 102 ? 15.156 -10.651 26.167 1.00 48.08 86 ASP A C 1
ATOM 631 O O . ASP A 1 102 ? 15.705 -11.734 25.929 1.00 47.64 86 ASP A O 1
ATOM 636 N N . ALA A 1 103 ? 15.312 -9.979 27.307 1.00 48.29 87 ALA A N 1
ATOM 637 C CA . ALA A 1 103 ? 16.215 -10.406 28.378 1.00 48.61 87 ALA A CA 1
ATOM 638 C C . ALA A 1 103 ? 15.868 -11.772 28.984 1.00 48.81 87 ALA A C 1
ATOM 639 O O . ALA A 1 103 ? 16.734 -12.446 29.550 1.00 48.78 87 ALA A O 1
ATOM 641 N N . ASP A 1 104 ? 14.604 -12.173 28.852 1.00 49.02 88 ASP A N 1
ATOM 642 C CA . ASP A 1 104 ? 14.120 -13.459 29.356 1.00 49.09 88 ASP A CA 1
ATOM 643 C C . ASP A 1 104 ? 14.765 -14.642 28.635 1.00 48.87 88 ASP A C 1
ATOM 644 O O . ASP A 1 104 ? 14.879 -15.733 29.199 1.00 48.67 88 ASP A O 1
ATOM 649 N N . VAL A 1 105 ? 15.178 -14.417 27.389 1.00 48.51 89 VAL A N 1
ATOM 650 C CA . VAL A 1 105 ? 15.761 -15.473 26.564 1.00 48.29 89 VAL A CA 1
ATOM 651 C C . VAL A 1 105 ? 17.199 -15.186 26.116 1.00 48.18 89 VAL A C 1
ATOM 652 O O . VAL A 1 105 ? 17.928 -16.105 25.734 1.00 48.08 89 VAL A O 1
ATOM 656 N N . ALA A 1 106 ? 17.600 -13.916 26.171 1.00 47.86 90 ALA A N 1
ATOM 657 C CA . ALA A 1 106 ? 18.915 -13.492 25.682 1.00 47.89 90 ALA A CA 1
ATOM 658 C C . ALA A 1 106 ? 20.079 -14.159 26.424 1.00 47.76 90 ALA A C 1
ATOM 659 O O . ALA A 1 106 ? 21.083 -14.511 25.813 1.00 47.76 90 ALA A O 1
ATOM 661 N N . GLY A 1 107 ? 19.928 -14.334 27.735 1.00 47.88 91 GLY A N 1
ATOM 662 C CA . GLY A 1 107 ? 20.916 -15.036 28.553 1.00 48.00 91 GLY A CA 1
ATOM 663 C C . GLY A 1 107 ? 21.430 -16.314 27.911 1.00 48.03 91 GLY A C 1
ATOM 664 O O . GLY A 1 107 ? 22.594 -16.382 27.505 1.00 48.10 91 GLY A O 1
ATOM 665 N N . ASP A 1 108 ? 20.557 -17.315 27.806 1.00 48.02 92 ASP A N 1
ATOM 666 C CA . ASP A 1 108 ? 20.909 -18.624 27.249 1.00 48.01 92 ASP A CA 1
ATOM 667 C C . ASP A 1 108 ? 21.380 -18.555 25.794 1.00 47.68 92 ASP A C 1
ATOM 668 O O . ASP A 1 108 ? 22.387 -19.173 25.433 1.00 47.61 92 ASP A O 1
ATOM 673 N N . ILE A 1 109 ? 20.650 -17.798 24.973 1.00 47.30 93 ILE A N 1
ATOM 674 C CA . ILE A 1 109 ? 20.886 -17.733 23.523 1.00 46.93 93 ILE A CA 1
ATOM 675 C C . ILE A 1 109 ? 22.242 -17.118 23.158 1.00 46.91 93 ILE A C 1
ATOM 676 O O . ILE A 1 109 ? 23.007 -17.711 22.400 1.00 46.69 93 ILE A O 1
ATOM 681 N N . GLU A 1 110 ? 22.524 -15.932 23.696 1.00 46.89 94 GLU A N 1
ATOM 682 C CA . GLU A 1 110 ? 23.780 -15.229 23.415 1.00 47.14 94 GLU A CA 1
ATOM 683 C C . GLU A 1 110 ? 25.001 -16.019 23.878 1.00 47.36 94 GLU A C 1
ATOM 684 O O . GLU A 1 110 ? 26.049 -15.968 23.242 1.00 47.27 94 GLU A O 1
ATOM 690 N N . LYS A 1 111 ? 24.845 -16.760 24.975 1.00 47.92 95 LYS A N 1
ATOM 691 C CA . LYS A 1 111 ? 25.902 -17.619 25.504 1.00 48.41 95 LYS A CA 1
ATOM 692 C C . LYS A 1 111 ? 26.243 -18.736 24.521 1.00 48.29 95 LYS A C 1
ATOM 693 O O . LYS A 1 111 ? 27.417 -18.983 24.249 1.00 48.44 95 LYS A O 1
ATOM 699 N N . SER A 1 112 ? 25.221 -19.395 23.977 1.00 48.16 96 SER A N 1
ATOM 700 C CA . SER A 1 112 ? 25.448 -20.441 22.979 1.00 48.03 96 SER A CA 1
ATOM 701 C C . SER A 1 112 ? 26.036 -19.881 21.683 1.00 47.84 96 SER A C 1
ATOM 702 O O . SER A 1 112 ? 26.824 -20.558 21.010 1.00 48.08 96 SER A O 1
ATOM 705 N N . PHE A 1 113 ? 25.672 -18.646 21.342 1.00 47.48 97 PHE A N 1
ATOM 706 C CA . PHE A 1 113 ? 26.300 -17.959 20.207 1.00 47.40 97 PHE A CA 1
ATOM 707 C C . PHE A 1 113 ? 27.800 -17.730 20.435 1.00 47.25 97 PHE A C 1
ATOM 708 O O . PHE A 1 113 ? 28.611 -18.035 19.560 1.00 47.30 97 PHE A O 1
ATOM 716 N N . VAL A 1 114 ? 28.154 -17.224 21.616 1.00 47.11 98 VAL A N 1
ATOM 717 C CA . VAL A 1 114 ? 29.554 -17.052 22.006 1.00 47.22 98 VAL A CA 1
ATOM 718 C C . VAL A 1 114 ? 30.274 -18.406 22.006 1.00 47.35 98 VAL A C 1
ATOM 719 O O . VAL A 1 114 ? 31.364 -18.527 21.435 1.00 47.05 98 VAL A O 1
ATOM 723 N N . GLU A 1 115 ? 29.644 -19.415 22.618 1.00 47.35 99 GLU A N 1
ATOM 724 C CA . GLU A 1 115 ? 30.171 -20.788 22.641 1.00 47.71 99 GLU A CA 1
ATOM 725 C C . GLU A 1 115 ? 30.457 -21.346 21.248 1.00 47.20 99 GLU A C 1
ATOM 726 O O . GLU A 1 115 ? 31.421 -22.093 21.069 1.00 47.35 99 GLU A O 1
ATOM 732 N N . ALA A 1 116 ? 29.640 -20.963 20.266 1.00 46.68 100 ALA A N 1
ATOM 733 C CA . ALA A 1 116 ? 29.833 -21.396 18.873 1.00 46.17 100 ALA A CA 1
ATOM 734 C C . ALA A 1 116 ? 30.939 -20.633 18.137 1.00 45.78 100 ALA A C 1
ATOM 735 O O . ALA A 1 116 ? 31.167 -20.854 16.938 1.00 45.66 100 ALA A O 1
ATOM 737 N N . GLY A 1 117 ? 31.609 -19.729 18.852 1.00 45.26 101 GLY A N 1
ATOM 738 C CA . GLY A 1 117 ? 32.729 -18.966 18.305 1.00 44.55 101 GLY A CA 1
ATOM 739 C C . GLY A 1 117 ? 32.340 -17.694 17.582 1.00 44.24 101 GLY A C 1
ATOM 740 O O . GLY A 1 117 ? 33.119 -17.159 16.792 1.00 44.14 101 GLY A O 1
ATOM 741 N N . LEU A 1 118 ? 31.143 -17.188 17.859 1.00 43.92 102 LEU A N 1
ATOM 742 C CA . LEU A 1 118 ? 30.622 -16.049 17.103 1.00 43.66 102 LEU A CA 1
ATOM 743 C C . LEU A 1 118 ? 30.843 -14.708 17.802 1.00 43.22 102 LEU A C 1
ATOM 744 O O . LEU A 1 118 ? 31.039 -14.649 19.020 1.00 43.01 102 LEU A O 1
ATOM 749 N N . ALA A 1 119 ? 30.824 -13.640 17.010 1.00 42.76 103 ALA A N 1
ATOM 750 C CA . ALA A 1 119 ? 30.993 -12.281 17.513 1.00 42.29 103 ALA A CA 1
ATOM 751 C C . ALA A 1 119 ? 29.627 -11.647 17.749 1.00 41.87 103 ALA A C 1
ATOM 752 O O . ALA A 1 119 ? 28.898 -11.358 16.802 1.00 41.74 103 ALA A O 1
ATOM 754 N N . VAL A 1 120 ? 29.291 -11.431 19.016 1.00 41.46 104 VAL A N 1
ATOM 755 C CA . VAL A 1 120 ? 27.976 -10.901 19.388 1.00 41.11 104 VAL A CA 1
ATOM 756 C C . VAL A 1 120 ? 28.071 -9.460 19.903 1.00 40.90 104 VAL A C 1
ATOM 757 O O . VAL A 1 120 ? 28.873 -9.158 20.790 1.00 40.70 104 VAL A O 1
ATOM 761 N N . VAL A 1 121 ? 27.249 -8.585 19.332 1.00 40.54 105 VAL A N 1
ATOM 762 C CA . VAL A 1 121 ? 27.112 -7.209 19.794 1.00 40.42 105 VAL A CA 1
ATOM 763 C C . VAL A 1 121 ? 25.662 -7.039 20.257 1.00 40.70 105 VAL A C 1
ATOM 764 O O . VAL A 1 121 ? 24.744 -6.985 19.432 1.00 40.60 105 VAL A O 1
ATOM 768 N N . SER A 1 122 ? 25.458 -6.971 21.572 1.00 40.60 106 SER A N 1
ATOM 769 C CA . SER A 1 122 ? 24.114 -7.111 22.137 1.00 40.89 106 SER A CA 1
ATOM 770 C C . SER A 1 122 ? 23.577 -5.902 22.904 1.00 41.16 106 SER A C 1
ATOM 771 O O . SER A 1 122 ? 24.294 -5.303 23.709 1.00 40.81 106 SER A O 1
ATOM 774 N N . ASN A 1 123 ? 22.303 -5.574 22.666 1.00 41.41 107 ASN A N 1
ATOM 775 C CA . ASN A 1 123 ? 21.599 -4.534 23.436 1.00 41.99 107 ASN A CA 1
ATOM 776 C C . ASN A 1 123 ? 20.860 -5.077 24.667 1.00 42.04 107 ASN A C 1
ATOM 777 O O . ASN A 1 123 ? 20.325 -4.306 25.469 1.00 42.02 107 ASN A O 1
ATOM 782 N N . ALA A 1 124 ? 20.832 -6.399 24.814 1.00 42.28 108 ALA A N 1
ATOM 783 C CA . ALA A 1 124 ? 20.244 -7.030 25.997 1.00 42.75 108 ALA A CA 1
ATOM 784 C C . ALA A 1 124 ? 21.078 -6.698 27.229 1.00 43.00 108 ALA A C 1
ATOM 785 O O . ALA A 1 124 ? 22.307 -6.636 27.157 1.00 43.08 108 ALA A O 1
ATOM 787 N N . LYS A 1 125 ? 20.400 -6.483 28.352 1.00 43.33 109 LYS A N 1
ATOM 788 C CA . LYS A 1 125 ? 21.052 -6.072 29.596 1.00 43.79 109 LYS A CA 1
ATOM 789 C C . LYS A 1 125 ? 21.814 -7.203 30.291 1.00 43.70 109 LYS A C 1
ATOM 790 O O . LYS A 1 125 ? 22.653 -6.946 31.154 1.00 43.48 109 LYS A O 1
ATOM 796 N N . ASN A 1 126 ? 21.505 -8.442 29.905 1.00 43.79 110 ASN A N 1
ATOM 797 C CA . ASN A 1 126 ? 21.969 -9.656 30.586 1.00 44.01 110 ASN A CA 1
ATOM 798 C C . ASN A 1 126 ? 23.455 -9.687 30.952 1.00 44.25 110 ASN A C 1
ATOM 799 O O . ASN A 1 126 ? 23.811 -9.918 32.110 1.00 44.17 110 ASN A O 1
ATOM 804 N N . TYR A 1 127 ? 24.312 -9.444 29.967 1.00 44.46 111 TYR A N 1
ATOM 805 C CA . TYR A 1 127 ? 25.747 -9.632 30.150 1.00 44.95 111 TYR A CA 1
ATOM 806 C C . TYR A 1 127 ? 26.504 -8.329 30.341 1.00 44.90 111 TYR A C 1
ATOM 807 O O . TYR A 1 127 ? 27.733 -8.325 30.383 1.00 44.92 111 TYR A O 1
ATOM 816 N N . ARG A 1 128 ? 25.756 -7.234 30.484 1.00 44.82 112 ARG A N 1
ATOM 817 C CA . ARG A 1 128 ? 26.340 -5.906 30.682 1.00 44.68 112 ARG A CA 1
ATOM 818 C C . ARG A 1 128 ? 27.299 -5.844 31.868 1.00 44.50 112 ARG A C 1
ATOM 819 O O . ARG A 1 128 ? 28.383 -5.271 31.762 1.00 44.20 112 ARG A O 1
ATOM 827 N N . ARG A 1 129 ? 26.892 -6.445 32.987 1.00 44.49 113 ARG A N 1
ATOM 828 C CA . ARG A 1 129 ? 27.664 -6.386 34.230 1.00 44.31 113 ARG A CA 1
ATOM 829 C C . ARG A 1 129 ? 28.658 -7.533 34.398 1.00 44.24 113 ARG A C 1
ATOM 830 O O . ARG A 1 129 ? 29.302 -7.637 35.440 1.00 44.15 113 ARG A O 1
ATOM 838 N N . GLU A 1 130 ? 28.786 -8.388 33.384 1.00 44.18 114 GLU A N 1
ATOM 839 C CA . GLU A 1 130 ? 29.782 -9.467 33.435 1.00 44.58 114 GLU A CA 1
ATOM 840 C C . GLU A 1 130 ? 31.202 -8.901 33.374 1.00 44.03 114 GLU A C 1
ATOM 841 O O . GLU A 1 130 ? 31.497 -8.028 32.556 1.00 44.02 114 GLU A O 1
ATOM 847 N N . LYS A 1 131 ? 32.067 -9.407 34.246 1.00 44.02 115 LYS A N 1
ATOM 848 C CA . LYS A 1 131 ? 33.410 -8.840 34.450 1.00 44.15 115 LYS A CA 1
ATOM 849 C C . LYS A 1 131 ? 34.302 -8.791 33.200 1.00 43.54 115 LYS A C 1
ATOM 850 O O . LYS A 1 131 ? 35.035 -7.822 33.004 1.00 43.75 115 LYS A O 1
ATOM 856 N N . ASP A 1 132 ? 34.230 -9.813 32.353 1.00 42.81 116 ASP A N 1
ATOM 857 C CA . ASP A 1 132 ? 35.042 -9.832 31.132 1.00 42.48 116 ASP A CA 1
ATOM 858 C C . ASP A 1 132 ? 34.325 -9.296 29.884 1.00 41.87 116 ASP A C 1
ATOM 859 O O . ASP A 1 132 ? 34.824 -9.442 28.768 1.00 41.74 116 ASP A O 1
ATOM 864 N N . VAL A 1 133 ? 33.167 -8.664 30.073 1.00 41.19 117 VAL A N 1
ATOM 865 C CA . VAL A 1 133 ? 32.389 -8.161 28.943 1.00 40.27 117 VAL A CA 1
ATOM 866 C C . VAL A 1 133 ? 32.452 -6.637 28.837 1.00 40.01 117 VAL A C 1
ATOM 867 O O . VAL A 1 133 ? 32.042 -5.931 29.765 1.00 40.05 117 VAL A O 1
ATOM 871 N N . PRO A 1 134 ? 32.979 -6.125 27.707 1.00 39.42 118 PRO A N 1
ATOM 872 C CA . PRO A 1 134 ? 33.004 -4.684 27.503 1.00 39.19 118 PRO A CA 1
ATOM 873 C C . PRO A 1 134 ? 31.594 -4.113 27.429 1.00 39.26 118 PRO A C 1
ATOM 874 O O . PRO A 1 134 ? 30.720 -4.677 26.764 1.00 39.06 118 PRO A O 1
ATOM 878 N N . LEU A 1 135 ? 31.376 -3.024 28.154 1.00 39.11 119 LEU A N 1
ATOM 879 C CA . LEU A 1 135 ? 30.129 -2.284 28.081 1.00 39.02 119 LEU A CA 1
ATOM 880 C C . LEU A 1 135 ? 30.458 -0.974 27.398 1.00 38.90 119 LEU A C 1
ATOM 881 O O . LEU A 1 135 ? 31.070 -0.090 27.994 1.00 39.06 119 LEU A O 1
ATOM 886 N N . VAL A 1 136 ? 30.052 -0.869 26.140 1.00 38.84 120 VAL A N 1
ATOM 887 C CA . VAL A 1 136 ? 30.600 0.125 25.232 1.00 39.20 120 VAL A CA 1
ATOM 888 C C . VAL A 1 136 ? 29.561 1.122 24.721 1.00 39.22 120 VAL A C 1
ATOM 889 O O . VAL A 1 136 ? 28.554 0.736 24.124 1.00 39.61 120 VAL A O 1
ATOM 893 N N . VAL A 1 137 ? 29.810 2.397 25.001 1.00 38.97 121 VAL A N 1
ATOM 894 C CA . VAL A 1 137 ? 29.232 3.503 24.254 1.00 38.88 121 VAL A CA 1
ATOM 895 C C . VAL A 1 137 ? 30.345 3.863 23.273 1.00 39.08 121 VAL A C 1
ATOM 896 O O . VAL A 1 137 ? 31.347 4.465 23.676 1.00 39.64 121 VAL A O 1
ATOM 900 N N . PRO A 1 138 ? 30.203 3.457 21.996 1.00 39.21 122 PRO A N 1
ATOM 901 C CA . PRO A 1 138 ? 31.310 3.495 21.022 1.00 39.23 122 PRO A CA 1
ATOM 902 C C . PRO A 1 138 ? 31.936 4.862 20.737 1.00 39.43 122 PRO A C 1
ATOM 903 O O . PRO A 1 138 ? 33.050 4.912 20.216 1.00 39.63 122 PRO A O 1
ATOM 907 N N . ILE A 1 139 ? 31.240 5.947 21.075 1.00 39.20 123 ILE A N 1
ATOM 908 C CA . ILE A 1 139 ? 31.785 7.295 20.907 1.00 39.12 123 ILE A CA 1
ATOM 909 C C . ILE A 1 139 ? 32.501 7.765 22.178 1.00 38.94 123 ILE A C 1
ATOM 910 O O . ILE A 1 139 ? 33.016 8.886 22.239 1.00 38.86 123 ILE A O 1
ATOM 915 N N . VAL A 1 140 ? 32.539 6.892 23.180 1.00 38.52 124 VAL A N 1
ATOM 916 C CA . VAL A 1 140 ? 33.086 7.231 24.492 1.00 38.18 124 VAL A CA 1
ATOM 917 C C . VAL A 1 140 ? 34.237 6.306 24.922 1.00 38.28 124 VAL A C 1
ATOM 918 O O . VAL A 1 140 ? 35.352 6.777 25.150 1.00 38.62 124 VAL A O 1
ATOM 922 N N . ASN A 1 141 ? 33.971 5.004 25.028 1.00 37.96 125 ASN A N 1
ATOM 923 C CA . ASN A 1 141 ? 34.974 4.047 25.498 1.00 37.78 125 ASN A CA 1
ATOM 924 C C . ASN A 1 141 ? 35.266 2.895 24.522 1.00 38.11 125 ASN A C 1
ATOM 925 O O . ASN A 1 141 ? 35.233 1.728 24.923 1.00 37.91 125 ASN A O 1
ATOM 930 N N . PRO A 1 142 ? 35.585 3.214 23.250 1.00 38.45 126 PRO A N 1
ATOM 931 C CA . PRO A 1 142 ? 35.919 2.140 22.311 1.00 39.13 126 PRO A CA 1
ATOM 932 C C . PRO A 1 142 ? 37.156 1.330 22.729 1.00 39.88 126 PRO A C 1
ATOM 933 O O . PRO A 1 142 ? 37.351 0.210 22.237 1.00 39.91 126 PRO A O 1
ATOM 937 N N . GLU A 1 143 ? 37.961 1.885 23.639 1.00 40.26 127 GLU A N 1
ATOM 938 C CA . GLU A 1 143 ? 39.210 1.254 24.071 1.00 41.22 127 GLU A CA 1
ATOM 939 C C . GLU A 1 143 ? 38.948 0.032 24.947 1.00 41.42 127 GLU A C 1
ATOM 940 O O . GLU A 1 143 ? 39.793 -0.853 25.072 1.00 41.20 127 GLU A O 1
ATOM 946 N N . HIS A 1 144 ? 37.762 -0.018 25.538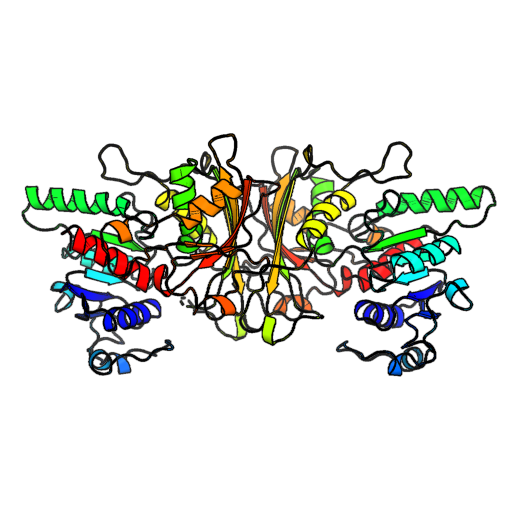 1.00 41.67 128 HIS A N 1
ATOM 947 C CA . HIS A 1 144 ? 37.370 -1.162 26.341 1.00 42.09 128 HIS A CA 1
ATOM 948 C C . HIS A 1 144 ? 37.243 -2.441 25.494 1.00 42.26 128 HIS A C 1
ATOM 949 O O . HIS A 1 144 ? 37.272 -3.553 26.019 1.00 42.19 128 HIS A O 1
ATOM 956 N N . ILE A 1 145 ? 37.150 -2.269 24.179 1.00 42.77 129 ILE A N 1
ATOM 957 C CA . ILE A 1 145 ? 37.162 -3.393 23.237 1.00 43.37 129 ILE A CA 1
ATOM 958 C C . ILE A 1 145 ? 38.538 -4.094 23.156 1.00 44.07 129 ILE A C 1
ATOM 959 O O . ILE A 1 145 ? 38.617 -5.262 22.746 1.00 44.32 129 ILE A O 1
ATOM 964 N N . ASP A 1 146 ? 39.604 -3.396 23.564 1.00 44.46 130 ASP A N 1
ATOM 965 C CA . ASP A 1 146 ? 40.956 -3.977 23.576 1.00 45.06 130 ASP A CA 1
ATOM 966 C C . ASP A 1 146 ? 40.982 -5.285 24.356 1.00 45.18 130 ASP A C 1
ATOM 967 O O . ASP A 1 146 ? 41.760 -6.180 24.037 1.00 45.23 130 ASP A O 1
ATOM 972 N N . VAL A 1 147 ? 40.137 -5.385 25.383 1.00 45.46 131 VAL A N 1
ATOM 973 C CA . VAL A 1 147 ? 40.055 -6.602 26.198 1.00 45.84 131 VAL A CA 1
ATOM 974 C C . VAL A 1 147 ? 39.730 -7.831 25.340 1.00 46.08 131 VAL A C 1
ATOM 975 O O . VAL A 1 147 ? 40.406 -8.860 25.450 1.00 46.28 131 VAL A O 1
ATOM 979 N N . VAL A 1 148 ? 38.723 -7.717 24.472 1.00 46.30 132 VAL A N 1
ATOM 980 C CA . VAL A 1 148 ? 38.387 -8.822 23.565 1.00 46.32 132 VAL A CA 1
ATOM 981 C C . VAL A 1 148 ? 39.396 -8.917 22.425 1.00 46.31 132 VAL A C 1
ATOM 982 O O . VAL A 1 148 ? 39.716 -10.016 21.975 1.00 46.14 132 VAL A O 1
ATOM 986 N N . GLU A 1 149 ? 39.895 -7.760 21.980 1.00 46.37 133 GLU A N 1
ATOM 987 C CA . GLU A 1 149 ? 40.890 -7.684 20.907 1.00 46.47 133 GLU A CA 1
ATOM 988 C C . GLU A 1 149 ? 42.160 -8.481 21.239 1.00 46.61 133 GLU A C 1
ATOM 989 O O . GLU A 1 149 ? 42.642 -9.247 20.410 1.00 46.27 133 GLU A O 1
ATOM 995 N N . ASN A 1 150 ? 42.686 -8.290 22.449 1.00 46.98 134 ASN A N 1
ATOM 996 C CA . ASN A 1 150 ? 43.860 -9.019 22.907 1.00 47.88 134 ASN A CA 1
ATOM 997 C C . ASN A 1 150 ? 43.566 -10.511 23.046 1.00 48.41 134 ASN A C 1
ATOM 998 O O . ASN A 1 150 ? 44.348 -11.342 22.600 1.00 48.39 134 ASN A O 1
ATOM 1003 N N . LYS A 1 151 ? 42.428 -10.835 23.656 1.00 49.26 135 LYS A N 1
ATOM 1004 C CA . LYS A 1 151 ? 41.978 -12.221 23.799 1.00 50.19 135 LYS A CA 1
ATOM 1005 C C . LYS A 1 151 ? 41.896 -12.934 22.446 1.00 50.57 135 LYS A C 1
ATOM 1006 O O . LYS A 1 151 ? 42.410 -14.045 22.294 1.00 50.62 135 LYS A O 1
ATOM 1012 N N . VAL A 1 152 ? 41.266 -12.277 21.472 1.00 50.81 136 VAL A N 1
ATOM 1013 C CA . VAL A 1 152 ? 41.054 -12.849 20.145 1.00 51.31 136 VAL A CA 1
ATOM 1014 C C . VAL A 1 152 ? 42.370 -13.033 19.388 1.00 51.90 136 VAL A C 1
ATOM 1015 O O . VAL A 1 152 ? 42.661 -14.127 18.887 1.00 51.75 136 VAL A O 1
ATOM 1019 N N . LYS A 1 153 ? 43.160 -11.961 19.328 1.00 52.52 137 LYS A N 1
ATOM 1020 C CA . LYS A 1 153 ? 44.371 -11.922 18.510 1.00 53.12 137 LYS A CA 1
ATOM 1021 C C . LYS A 1 153 ? 45.483 -12.799 19.060 1.00 53.64 137 LYS A C 1
ATOM 1022 O O . LYS A 1 153 ? 46.263 -13.367 18.293 1.00 53.85 137 LYS A O 1
ATOM 1028 N N . GLN A 1 154 ? 45.556 -12.905 20.383 1.00 54.24 138 GLN A N 1
ATOM 1029 C CA . GLN A 1 154 ? 46.509 -13.807 21.012 1.00 55.05 138 GLN A CA 1
ATOM 1030 C C . GLN A 1 154 ? 46.115 -15.273 20.787 1.00 55.69 138 GLN A C 1
ATOM 1031 O O . GLN A 1 154 ? 46.987 -16.129 20.607 1.00 55.82 138 GLN A O 1
ATOM 1037 N N . ALA A 1 155 ? 44.810 -15.549 20.772 1.00 56.29 139 ALA A N 1
ATOM 1038 C CA . ALA A 1 155 ? 44.300 -16.903 20.528 1.00 57.08 139 ALA A CA 1
ATOM 1039 C C . ALA A 1 155 ? 44.625 -17.397 19.121 1.00 57.49 139 ALA A C 1
ATOM 1040 O O . ALA A 1 155 ? 45.044 -18.541 18.946 1.00 57.63 139 ALA A O 1
ATOM 1042 N N . VAL A 1 156 ? 44.435 -16.526 18.132 1.00 58.13 140 VAL A N 1
ATOM 1043 C CA . VAL A 1 156 ? 44.652 -16.870 16.725 1.00 58.89 140 VAL A CA 1
ATOM 1044 C C . VAL A 1 156 ? 46.148 -16.912 16.353 1.00 59.33 140 VAL A C 1
ATOM 1045 O O . VAL A 1 156 ? 46.558 -17.693 15.489 1.00 59.63 140 VAL A O 1
ATOM 1049 N N . SER A 1 157 ? 46.958 -16.086 17.018 1.00 59.71 141 SER A N 1
ATOM 1050 C CA . SER A 1 157 ? 48.401 -16.041 16.759 1.00 60.08 141 SER A CA 1
ATOM 1051 C C . SER A 1 157 ? 49.097 -17.325 17.208 1.00 60.41 141 SER A C 1
ATOM 1052 O O . SER A 1 157 ? 50.166 -17.674 16.702 1.00 60.46 141 SER A O 1
ATOM 1055 N N . LYS A 1 158 ? 48.487 -18.011 18.170 1.00 60.71 142 LYS A N 1
ATOM 1056 C CA . LYS A 1 158 ? 48.984 -19.297 18.641 1.00 60.94 142 LYS A CA 1
ATOM 1057 C C . LYS A 1 158 ? 48.425 -20.440 17.784 1.00 60.93 142 LYS A C 1
ATOM 1058 O O . LYS A 1 158 ? 48.632 -21.618 18.086 1.00 61.18 142 LYS A O 1
ATOM 1064 N N . GLY A 1 159 ? 47.726 -20.075 16.709 1.00 60.81 143 GLY A N 1
ATOM 1065 C CA . GLY A 1 159 ? 47.239 -21.035 15.719 1.00 60.61 143 GLY A CA 1
ATOM 1066 C C . GLY A 1 159 ? 45.850 -21.591 15.976 1.00 60.51 143 GLY A C 1
ATOM 1067 O O . GLY A 1 159 ? 45.278 -22.260 15.112 1.00 60.50 143 GLY A O 1
ATOM 1068 N N . GLY A 1 160 ? 45.310 -21.311 17.162 1.00 60.27 144 GLY A N 1
ATOM 1069 C CA . GLY A 1 160 ? 43.996 -21.809 17.570 1.00 59.87 144 GLY A CA 1
ATOM 1070 C C . GLY A 1 160 ? 42.797 -21.115 16.938 1.00 59.55 144 GLY A C 1
ATOM 1071 O O . GLY A 1 160 ? 42.939 -20.143 16.180 1.00 59.48 144 GLY A O 1
ATOM 1072 N N . LYS A 1 161 ? 41.614 -21.631 17.265 1.00 59.15 145 LYS A N 1
ATOM 1073 C CA . LYS A 1 161 ? 40.338 -21.109 16.773 1.00 58.83 145 LYS A CA 1
ATOM 1074 C C . LYS A 1 161 ? 39.972 -19.772 17.426 1.00 58.09 145 LYS A C 1
ATOM 1075 O O . LYS A 1 161 ? 40.099 -19.621 18.648 1.00 58.12 145 LYS A O 1
ATOM 1081 N N . LYS A 1 162 ? 39.524 -18.815 16.607 1.00 57.09 146 LYS A N 1
ATOM 1082 C CA . LYS A 1 162 ? 38.995 -17.529 17.089 1.00 56.21 146 LYS A CA 1
ATOM 1083 C C . LYS A 1 162 ? 37.896 -17.756 18.135 1.00 55.39 146 LYS A C 1
ATOM 1084 O O . LYS A 1 162 ? 36.863 -18.352 17.825 1.00 55.42 146 LYS A O 1
ATOM 1086 N N . PRO A 1 163 ? 38.123 -17.280 19.377 1.00 54.54 147 PRO A N 1
ATOM 1087 C CA . PRO A 1 163 ? 37.337 -17.688 20.547 1.00 53.75 147 PRO A CA 1
ATOM 1088 C C . PRO A 1 163 ? 35.838 -17.375 20.508 1.00 53.07 147 PRO A C 1
ATOM 1089 O O . PRO A 1 163 ? 35.028 -18.200 20.956 1.00 53.60 147 PRO A O 1
ATOM 1093 N N . GLY A 1 164 ? 35.460 -16.214 19.981 1.00 51.66 148 GLY A N 1
ATOM 1094 C CA . GLY A 1 164 ? 34.060 -15.798 20.053 1.00 49.89 148 GLY A CA 1
ATOM 1095 C C . GLY A 1 164 ? 33.804 -15.074 21.360 1.00 48.56 148 GLY A C 1
ATOM 1096 O O . GLY A 1 164 ? 34.328 -15.459 22.407 1.00 48.55 148 GLY A O 1
ATOM 1097 N N . PHE A 1 165 ? 32.993 -14.022 21.302 1.00 47.02 149 PHE A N 1
ATOM 1098 C CA . PHE A 1 165 ? 32.881 -13.084 22.412 1.00 45.49 149 PHE A CA 1
ATOM 1099 C C 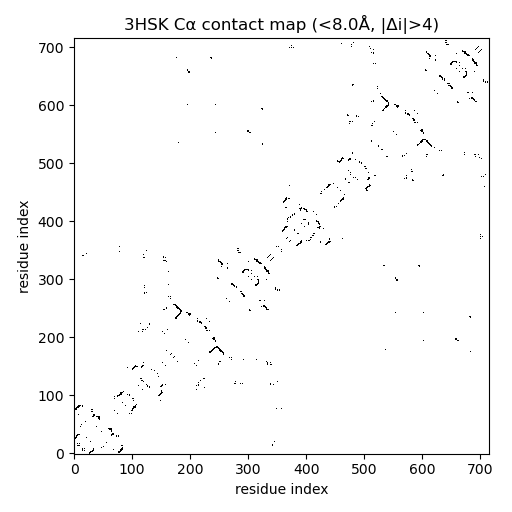. PHE A 1 165 ? 31.578 -12.304 22.352 1.00 44.98 149 PHE A C 1
ATOM 1100 O O . PHE A 1 165 ? 30.836 -12.397 21.375 1.00 45.04 149 PHE A O 1
ATOM 1108 N N . ILE A 1 166 ? 31.328 -11.511 23.391 1.00 44.19 150 ILE A N 1
ATOM 1109 C CA . ILE A 1 166 ? 30.200 -10.588 23.407 1.00 43.59 150 ILE A CA 1
ATOM 1110 C C . ILE A 1 166 ? 30.623 -9.184 23.869 1.00 43.44 150 ILE A C 1
ATOM 1111 O O . ILE A 1 166 ? 31.365 -9.030 24.844 1.00 43.25 150 ILE A O 1
ATOM 1116 N N . ILE A 1 167 ? 30.169 -8.177 23.129 1.00 43.19 151 ILE A N 1
ATOM 1117 C CA . ILE A 1 167 ? 30.279 -6.779 23.533 1.00 43.29 151 ILE A CA 1
ATOM 1118 C C . ILE A 1 167 ? 28.871 -6.214 23.719 1.00 43.44 151 ILE A C 1
ATOM 1119 O O . ILE A 1 167 ? 28.024 -6.353 22.844 1.00 43.01 151 ILE A O 1
ATOM 1124 N N . CYS A 1 168 ? 28.633 -5.586 24.867 1.00 43.92 152 CYS A N 1
ATOM 1125 C CA . CYS A 1 168 ? 27.308 -5.076 25.209 1.00 44.66 152 CYS A CA 1
ATOM 1126 C C . CYS A 1 168 ? 27.120 -3.585 24.907 1.00 45.24 152 CYS A C 1
ATOM 1127 O O . CYS A 1 168 ? 28.028 -2.775 25.101 1.00 45.20 152 CYS A O 1
ATOM 1130 N N . ILE A 1 169 ? 25.928 -3.246 24.428 1.00 46.25 153 ILE A N 1
ATOM 1131 C CA . ILE A 1 169 ? 25.557 -1.875 24.088 1.00 47.41 153 ILE A CA 1
ATOM 1132 C C . ILE A 1 169 ? 24.801 -1.250 25.257 1.00 48.18 153 ILE A C 1
ATOM 1133 O O . ILE A 1 169 ? 23.812 -1.810 25.725 1.00 48.23 153 ILE A O 1
ATOM 1138 N N . SER A 1 170 ? 25.266 -0.092 25.725 1.00 49.36 154 SER A N 1
ATOM 1139 C CA . SER A 1 170 ? 24.556 0.661 26.766 1.00 50.32 154 SER A CA 1
ATOM 1140 C C . SER A 1 170 ? 23.309 1.323 26.205 1.00 50.86 154 SER A C 1
ATOM 1141 O O . SER A 1 170 ? 23.208 1.549 24.995 1.00 51.44 154 SER A O 1
ATOM 1144 N N . ASN A 1 171 ? 22.368 1.637 27.090 1.00 51.25 155 ASN A N 1
ATOM 1145 C CA . ASN A 1 171 ? 21.148 2.359 26.709 1.00 51.72 155 ASN A CA 1
ATOM 1146 C C . ASN A 1 171 ? 21.377 3.816 26.285 1.00 51.32 155 ASN A C 1
ATOM 1147 O O . ASN A 1 171 ? 22.365 4.439 26.658 1.00 51.22 155 ASN A O 1
ATOM 1152 N N . CYS A 1 172 ? 20.432 4.339 25.506 1.00 51.30 156 CYS A N 1
ATOM 1153 C CA A CYS A 1 172 ? 20.387 5.736 25.078 1.00 50.40 156 CYS A CA 1
ATOM 1154 C CA B CYS A 1 172 ? 20.411 5.739 25.061 0.00 49.26 156 CYS A CA 1
ATOM 1155 C C . CYS A 1 172 ? 20.602 6.743 26.230 1.00 49.49 156 CYS A C 1
ATOM 1156 O O . CYS A 1 172 ? 21.258 7.769 26.040 1.00 49.40 156 CYS A O 1
ATOM 1161 N N . SER A 1 173 ? 20.052 6.442 27.411 1.00 48.04 157 SER A N 1
ATOM 1162 C CA . SER A 1 173 ? 20.186 7.293 28.604 1.00 46.78 157 SER A CA 1
ATOM 1163 C C . SER A 1 173 ? 21.591 7.316 29.193 1.00 45.68 157 SER A C 1
ATOM 1164 O O . SER A 1 173 ? 22.101 8.381 29.554 1.00 45.44 157 SER A O 1
ATOM 1167 N N . THR A 1 174 ? 22.191 6.137 29.338 1.00 44.22 158 THR A N 1
ATOM 1168 C CA . THR A 1 174 ? 23.568 6.032 29.806 1.00 42.79 158 THR A CA 1
ATOM 1169 C C . THR A 1 174 ? 24.489 6.714 28.804 1.00 41.98 158 THR A C 1
ATOM 1170 O O . THR A 1 174 ? 25.320 7.537 29.181 1.00 41.82 158 THR A O 1
ATOM 1174 N N . ALA A 1 175 ? 24.308 6.380 27.528 1.00 41.09 159 ALA A N 1
ATOM 1175 C CA . ALA A 1 175 ? 25.097 6.944 26.438 1.00 40.52 159 ALA A CA 1
ATOM 1176 C C . ALA A 1 175 ? 25.041 8.476 26.381 1.00 40.25 159 ALA A C 1
ATOM 1177 O O . ALA A 1 175 ? 26.055 9.130 26.118 1.00 40.30 159 ALA A O 1
ATOM 1179 N N . GLY A 1 176 ? 23.864 9.043 26.637 1.00 39.85 160 GLY A N 1
ATOM 1180 C CA . GLY A 1 176 ? 23.703 10.494 26.697 1.00 39.17 160 GLY A CA 1
ATOM 1181 C C . GLY A 1 176 ? 24.446 11.126 27.866 1.00 38.91 160 GLY A C 1
ATOM 1182 O O . GLY A 1 176 ? 25.017 12.216 27.738 1.00 38.47 160 GLY A O 1
ATOM 1183 N N . LEU A 1 177 ? 24.440 10.442 29.007 1.00 38.28 161 LEU A N 1
ATOM 1184 C CA . LEU A 1 177 ? 25.108 10.951 30.195 1.00 38.22 161 LEU A CA 1
ATOM 1185 C C . LEU A 1 177 ? 26.625 10.997 30.018 1.00 38.00 161 LEU A C 1
ATOM 1186 O O . LEU A 1 177 ? 27.240 12.025 30.284 1.00 37.70 161 LEU A O 1
ATOM 1191 N N . VAL A 1 178 ? 27.211 9.896 29.550 1.00 37.84 162 VAL A N 1
ATOM 1192 C CA . VAL A 1 178 ? 28.677 9.776 29.455 1.00 37.88 162 VAL A CA 1
ATOM 1193 C C . VAL A 1 178 ? 29.289 10.507 28.260 1.00 38.05 162 VAL A C 1
ATOM 1194 O O . VAL A 1 178 ? 30.465 10.894 28.302 1.00 38.03 162 VAL A O 1
ATOM 1198 N N . ALA A 1 179 ? 28.492 10.697 27.209 1.00 38.08 163 ALA A N 1
ATOM 1199 C CA . ALA A 1 179 ? 28.964 11.297 25.959 1.00 38.38 163 ALA A CA 1
ATOM 1200 C C . ALA A 1 179 ? 29.754 12.595 26.128 1.00 38.72 163 ALA A C 1
ATOM 1201 O O . ALA A 1 179 ? 30.871 12.693 25.626 1.00 39.09 163 ALA A O 1
ATOM 1203 N N . PRO A 1 180 ? 29.177 13.609 26.805 1.00 39.15 164 PRO A N 1
ATOM 1204 C CA . PRO A 1 180 ? 29.994 14.799 27.046 1.00 39.33 164 PRO A CA 1
ATOM 1205 C C . PRO A 1 180 ? 31.096 14.614 28.104 1.00 39.60 164 PRO A C 1
ATOM 1206 O O . PRO A 1 180 ? 32.066 15.373 28.117 1.00 39.66 164 PRO A O 1
ATOM 1210 N N . LEU A 1 181 ? 30.954 13.617 28.972 1.00 39.71 165 LEU A N 1
ATOM 1211 C CA . LEU A 1 181 ? 31.906 13.416 30.062 1.00 39.99 165 LEU A CA 1
ATOM 1212 C C . LEU A 1 181 ? 33.306 12.982 29.599 1.00 40.33 165 LEU A C 1
ATOM 1213 O O . LEU A 1 181 ? 34.296 13.314 30.254 1.00 40.11 165 LEU A O 1
ATOM 1218 N N . LYS A 1 182 ? 33.384 12.251 28.484 1.00 40.61 166 LYS A N 1
ATOM 1219 C CA . LYS A 1 182 ? 34.655 11.685 28.018 1.00 40.88 166 LYS A CA 1
ATOM 1220 C C . LYS A 1 182 ? 35.718 12.734 27.662 1.00 41.28 166 LYS A C 1
ATOM 1221 O O . LYS A 1 182 ? 36.813 12.683 28.231 1.00 41.08 166 LYS A O 1
ATOM 1227 N N . PRO A 1 183 ? 35.413 13.672 26.730 1.00 41.56 167 PRO A N 1
ATOM 1228 C CA . PRO A 1 183 ? 36.372 14.747 26.464 1.00 41.96 167 PRO A CA 1
ATOM 1229 C C . PRO A 1 183 ? 36.767 15.500 27.730 1.00 42.19 167 PRO A C 1
ATOM 1230 O O . PRO A 1 183 ? 37.948 15.800 27.920 1.00 42.61 167 PRO A O 1
ATOM 1234 N N . LEU A 1 184 ? 35.790 15.776 28.590 1.00 42.03 168 LEU A N 1
ATOM 1235 C CA . LEU A 1 184 ? 36.031 16.479 29.850 1.00 42.08 168 LEU A CA 1
ATOM 1236 C C . LEU A 1 184 ? 36.972 15.732 30.789 1.00 42.33 168 LEU A C 1
ATOM 1237 O O . LEU A 1 184 ? 37.785 16.356 31.471 1.00 42.11 168 LEU A O 1
ATOM 1242 N N . VAL A 1 185 ? 36.842 14.405 30.832 1.00 42.59 169 VAL A N 1
ATOM 1243 C CA . VAL A 1 185 ? 37.707 13.553 31.659 1.00 43.14 169 VAL A CA 1
ATOM 1244 C C . VAL A 1 185 ? 39.105 13.416 31.048 1.00 43.37 169 VAL A C 1
ATOM 1245 O O . VAL A 1 185 ? 40.097 13.326 31.771 1.00 43.69 169 VAL A O 1
ATOM 1249 N N . GLU A 1 186 ? 39.177 13.411 29.721 1.00 43.77 170 GLU A N 1
ATOM 1250 C CA . GLU A 1 186 ? 40.461 13.378 29.020 1.00 44.57 170 GLU A CA 1
ATOM 1251 C C . GLU A 1 186 ? 41.286 14.641 29.279 1.00 44.54 170 GLU A C 1
ATOM 1252 O O . GLU A 1 186 ? 42.483 14.560 29.554 1.00 44.51 170 GLU A O 1
ATOM 1258 N N . LYS A 1 187 ? 40.635 15.797 29.206 1.00 44.58 171 LYS A N 1
ATOM 1259 C CA . LYS A 1 187 ? 41.320 17.070 29.370 1.00 44.78 171 LYS A CA 1
ATOM 1260 C C . LYS A 1 187 ? 41.542 17.442 30.837 1.00 44.49 171 LYS A C 1
ATOM 1261 O O . LYS A 1 187 ? 42.648 17.842 31.210 1.00 44.91 171 LYS A O 1
ATOM 1267 N N . PHE A 1 188 ? 40.509 17.297 31.668 1.00 43.92 172 PHE A N 1
ATOM 1268 C CA . PHE A 1 188 ? 40.557 17.809 33.045 1.00 43.12 172 PHE A CA 1
ATOM 1269 C C . PHE A 1 188 ? 40.612 16.753 34.143 1.00 43.02 172 PHE A C 1
ATOM 1270 O O . PHE A 1 188 ? 40.569 17.092 35.330 1.00 43.06 172 PHE A O 1
ATOM 1278 N N . GLY A 1 189 ? 40.705 15.482 33.762 1.00 42.88 173 GLY A N 1
ATOM 1279 C CA . GLY A 1 189 ? 40.851 14.409 34.748 1.00 43.13 173 GLY A CA 1
ATOM 1280 C C . GLY A 1 189 ? 39.546 13.926 35.360 1.00 43.25 173 GLY A C 1
ATOM 1281 O O . GLY A 1 189 ? 38.477 14.464 35.060 1.00 43.31 173 GLY A O 1
ATOM 1282 N N . PRO A 1 190 ? 39.626 12.921 36.250 1.00 43.31 174 PRO A N 1
ATOM 1283 C CA . PRO A 1 190 ? 38.438 12.225 36.759 1.00 43.21 174 PRO A CA 1
ATOM 1284 C C . PRO A 1 190 ? 37.342 13.123 37.344 1.00 43.03 174 PRO A C 1
ATOM 1285 O O . PRO A 1 190 ? 37.622 14.186 37.914 1.00 43.24 174 PRO A O 1
ATOM 1289 N N . ILE A 1 191 ? 36.101 12.674 37.179 1.00 42.46 175 ILE A N 1
ATOM 1290 C CA . ILE A 1 191 ? 34.932 13.299 37.778 1.00 41.84 175 ILE A CA 1
ATOM 1291 C C . ILE A 1 191 ? 34.530 12.441 38.973 1.00 41.44 175 ILE A C 1
ATOM 1292 O O . ILE A 1 191 ? 34.281 11.242 38.827 1.00 41.55 175 ILE A O 1
ATOM 1297 N N . ASP A 1 192 ? 34.491 13.050 40.154 1.00 40.75 176 ASP A N 1
ATOM 1298 C CA . ASP A 1 192 ? 34.194 12.317 41.377 1.00 40.43 176 ASP A CA 1
ATOM 1299 C C . ASP A 1 192 ? 32.736 12.448 41.828 1.00 40.04 176 ASP A C 1
ATOM 1300 O O . ASP A 1 192 ? 32.297 11.720 42.712 1.00 39.69 176 ASP A O 1
ATOM 1305 N N . ALA A 1 193 ? 31.998 13.380 41.222 1.00 39.61 177 ALA A N 1
ATOM 1306 C CA . ALA A 1 193 ? 30.590 13.599 41.571 1.00 39.17 177 ALA A CA 1
ATOM 1307 C C . ALA A 1 193 ? 29.754 13.910 40.336 1.00 38.95 177 ALA A C 1
ATOM 1308 O O . ALA A 1 193 ? 30.137 14.747 39.513 1.00 38.77 177 ALA A O 1
ATOM 1310 N N . LEU A 1 194 ? 28.611 13.230 40.217 1.00 38.53 178 LEU A N 1
ATOM 1311 C CA . LEU A 1 194 ? 27.771 13.316 39.026 1.00 38.14 178 LEU A CA 1
ATOM 1312 C C . LEU A 1 194 ? 26.282 13.121 39.331 1.00 37.72 178 LEU A C 1
ATOM 1313 O O . LEU A 1 194 ? 25.888 12.104 39.911 1.00 37.42 178 LEU A O 1
ATOM 1318 N N . THR A 1 195 ? 25.463 14.102 38.946 1.00 37.20 179 THR A N 1
ATOM 1319 C CA . THR A 1 195 ? 24.001 13.956 39.013 1.00 36.66 179 THR A CA 1
ATOM 1320 C C . THR A 1 195 ? 23.394 14.056 37.626 1.00 36.36 179 THR A C 1
ATOM 1321 O O . THR A 1 195 ? 23.987 14.651 36.718 1.00 36.21 179 THR A O 1
ATOM 1325 N N . THR A 1 196 ? 22.208 13.467 37.481 1.00 35.74 180 THR A N 1
ATOM 1326 C CA . THR A 1 196 ? 21.400 13.585 36.276 1.00 35.02 180 THR A CA 1
ATOM 1327 C C . THR A 1 196 ? 19.918 13.382 36.593 1.00 34.94 180 THR A C 1
ATOM 1328 O O . THR A 1 196 ? 19.532 12.411 37.259 1.00 34.41 180 THR A O 1
ATOM 1332 N N . THR A 1 197 ? 19.099 14.329 36.145 1.00 34.56 181 THR A N 1
ATOM 1333 C CA . THR A 1 197 ? 17.662 14.132 36.116 1.00 34.35 181 THR A CA 1
ATOM 1334 C C . THR A 1 197 ? 17.251 14.032 34.655 1.00 34.31 181 THR A C 1
ATOM 1335 O O . THR A 1 197 ? 17.485 14.957 33.868 1.00 33.70 181 THR A O 1
ATOM 1339 N N . THR A 1 198 ? 16.649 12.901 34.294 1.00 34.20 182 THR A N 1
ATOM 1340 C CA . THR A 1 198 ? 16.272 12.685 32.909 1.00 34.61 182 THR A CA 1
ATOM 1341 C C . THR A 1 198 ? 14.821 13.086 32.618 1.00 35.26 182 THR A C 1
ATOM 1342 O O . THR A 1 198 ? 13.946 13.037 33.484 1.00 35.11 182 THR A O 1
ATOM 1346 N N . LEU A 1 199 ? 14.602 13.508 31.383 1.00 36.01 183 LEU A N 1
ATOM 1347 C CA . LEU A 1 199 ? 13.286 13.768 30.858 1.00 36.74 183 LEU A CA 1
ATOM 1348 C C . LEU A 1 199 ? 13.200 12.909 29.607 1.00 37.20 183 LEU A C 1
ATOM 1349 O O . LEU A 1 199 ? 13.615 13.327 28.529 1.00 37.01 183 LEU A O 1
ATOM 1354 N N . GLN A 1 200 ? 12.687 11.690 29.768 1.00 38.05 184 GLN A N 1
ATOM 1355 C CA . GLN A 1 200 ? 12.779 10.672 28.715 1.00 38.90 184 GLN A CA 1
ATOM 1356 C C . GLN A 1 200 ? 11.545 10.543 27.837 1.00 39.79 184 GLN A C 1
ATOM 1357 O O . GLN A 1 200 ? 10.418 10.545 28.320 1.00 40.10 184 GLN A O 1
ATOM 1363 N N . ALA A 1 201 ? 11.795 10.423 26.538 1.00 41.13 185 ALA A N 1
ATOM 1364 C CA . ALA A 1 201 ? 10.765 10.342 25.521 1.00 42.32 185 ALA A CA 1
ATOM 1365 C C . ALA A 1 201 ? 10.152 8.948 25.446 1.00 43.61 185 ALA A C 1
ATOM 1366 O O . ALA A 1 201 ? 10.698 7.987 26.000 1.00 43.93 185 ALA A O 1
ATOM 1368 N N . ILE A 1 202 ? 9.024 8.847 24.744 1.00 45.00 186 ILE A N 1
ATOM 1369 C CA . ILE A 1 202 ? 8.249 7.604 24.647 1.00 46.43 186 ILE A CA 1
ATOM 1370 C C . ILE A 1 202 ? 8.955 6.519 23.842 1.00 47.26 186 ILE A C 1
ATOM 1371 O O . ILE A 1 202 ? 9.031 5.367 24.283 1.00 47.67 186 ILE A O 1
ATOM 1376 N N . SER A 1 203 ? 9.461 6.899 22.667 1.00 48.29 187 SER A N 1
ATOM 1377 C CA . SER A 1 203 ? 9.944 5.946 21.661 1.00 49.12 187 SER A CA 1
ATOM 1378 C C . SER A 1 203 ? 10.857 4.870 22.228 1.00 49.44 187 SER A C 1
ATOM 1379 O O . SER A 1 203 ? 10.617 3.682 22.010 1.00 50.43 187 SER A O 1
ATOM 1382 N N . GLY A 1 210 ? 5.808 -0.884 26.709 1.00 57.64 194 GLY A N 1
ATOM 1383 C CA . GLY A 1 210 ? 5.313 0.278 25.966 1.00 57.40 194 GLY A CA 1
ATOM 1384 C C . GLY A 1 210 ? 4.621 1.299 26.856 1.00 57.16 194 GLY A C 1
ATOM 1385 O O . GLY A 1 210 ? 4.109 0.954 27.929 1.00 57.18 194 GLY A O 1
ATOM 1386 N N . VAL A 1 211 ? 4.611 2.555 26.404 1.00 56.72 195 VAL A N 1
ATOM 1387 C CA . VAL A 1 211 ? 3.996 3.664 27.142 1.00 56.23 195 VAL A CA 1
ATOM 1388 C C . VAL A 1 211 ? 2.699 4.101 26.455 1.00 55.79 195 VAL A C 1
ATOM 1389 O O . VAL A 1 211 ? 2.727 4.647 25.347 1.00 55.84 195 VAL A O 1
ATOM 1393 N N . SER A 1 212 ? 1.568 3.854 27.110 1.00 55.16 196 SER A N 1
ATOM 1394 C CA . SER A 1 212 ? 0.265 4.187 26.534 1.00 54.63 196 SER A CA 1
ATOM 1395 C C . SER A 1 212 ? -0.007 5.686 26.610 1.00 54.00 196 SER A C 1
ATOM 1396 O O . SER A 1 212 ? 0.591 6.389 27.425 1.00 53.70 196 SER A O 1
ATOM 1399 N N . GLY A 1 213 ? -0.910 6.166 25.755 1.00 53.52 197 GLY A N 1
ATOM 1400 C CA . GLY A 1 213 ? -1.323 7.568 25.771 1.00 52.85 197 GLY A CA 1
ATOM 1401 C C . GLY A 1 213 ? -1.973 7.894 27.098 1.00 52.51 197 GLY A C 1
ATOM 1402 O O . GLY A 1 213 ? -1.809 8.988 27.639 1.00 52.38 197 GLY A O 1
ATOM 1403 N N . MET A 1 214 ? -2.697 6.905 27.613 1.00 52.06 198 MET A N 1
ATOM 1404 C CA . MET A 1 214 ? -3.375 6.940 28.903 1.00 51.89 198 MET A CA 1
ATOM 1405 C C . MET A 1 214 ? -2.407 7.229 30.056 1.00 50.71 198 MET A C 1
ATOM 1406 O O . MET A 1 214 ? -2.716 8.016 30.954 1.00 50.47 198 MET A O 1
ATOM 1411 N N . ASP A 1 215 ? -1.243 6.576 30.019 1.00 49.71 199 ASP A N 1
ATOM 1412 C CA . ASP A 1 215 ? -0.185 6.757 31.013 1.00 48.54 199 ASP A CA 1
ATOM 1413 C C . ASP A 1 215 ? 0.444 8.154 30.983 1.00 47.57 199 ASP A C 1
ATOM 1414 O O . ASP A 1 215 ? 0.742 8.726 32.034 1.00 47.30 199 ASP A O 1
ATOM 1419 N N . ILE A 1 216 ? 0.647 8.697 29.783 1.00 46.46 200 ILE A N 1
ATOM 1420 C CA . ILE A 1 216 ? 1.611 9.791 29.611 1.00 45.51 200 ILE A CA 1
ATOM 1421 C C . ILE A 1 216 ? 1.065 11.161 29.175 1.00 44.77 200 ILE A C 1
ATOM 1422 O O . ILE A 1 216 ? 1.683 12.189 29.457 1.00 44.45 200 ILE A O 1
ATOM 1427 N N . LEU A 1 217 ? -0.078 11.183 28.498 1.00 44.22 201 LEU A N 1
ATOM 1428 C CA . LEU A 1 217 ? -0.617 12.437 27.980 1.00 43.76 201 LEU A CA 1
ATOM 1429 C C . LEU A 1 217 ? -0.927 13.388 29.130 1.00 43.08 201 LEU A C 1
ATOM 1430 O O . LEU A 1 217 ? -1.519 12.978 30.130 1.00 42.70 201 LEU A O 1
ATOM 1435 N N . ASP A 1 218 ? -0.500 14.646 28.996 1.00 42.33 202 ASP A N 1
ATOM 1436 C CA . ASP A 1 218 ? -0.661 15.654 30.053 1.00 41.80 202 ASP A CA 1
ATOM 1437 C C . ASP A 1 218 ? -0.187 15.126 31.416 1.00 41.35 202 ASP A C 1
ATOM 1438 O O . ASP A 1 218 ? -0.815 15.364 32.455 1.00 41.58 202 ASP A O 1
ATOM 1443 N N . ASN A 1 219 ? 0.925 14.400 31.409 1.00 40.41 203 ASN A N 1
ATOM 1444 C CA . ASN A 1 219 ? 1.389 13.727 32.615 1.00 39.51 203 ASN A CA 1
ATOM 1445 C C . ASN A 1 219 ? 2.895 13.535 32.644 1.00 39.32 203 ASN A C 1
ATOM 1446 O O . ASN A 1 219 ? 3.566 13.685 31.632 1.00 38.92 203 ASN A O 1
ATOM 1451 N N . ILE A 1 220 ? 3.400 13.193 33.826 1.00 39.22 204 ILE A N 1
ATOM 1452 C CA . ILE A 1 220 ? 4.790 12.826 34.034 1.00 39.05 204 ILE A CA 1
ATOM 1453 C C . ILE A 1 220 ? 4.839 11.610 34.941 1.00 38.29 204 ILE A C 1
ATOM 1454 O O . ILE A 1 220 ? 4.203 11.588 35.993 1.00 38.33 204 ILE A O 1
ATOM 1459 N N . VAL A 1 221 ? 5.568 10.590 34.507 1.00 37.48 205 VAL A N 1
ATOM 1460 C CA . VAL A 1 221 ? 5.778 9.403 35.323 1.00 36.90 205 VAL A CA 1
ATOM 1461 C C . VAL A 1 221 ? 7.198 9.451 35.873 1.00 36.57 205 VAL A C 1
ATOM 1462 O O . VAL A 1 221 ? 8.151 9.232 35.131 1.00 36.66 205 VAL A O 1
ATOM 1466 N N . PRO A 1 222 ? 7.344 9.718 37.182 1.00 36.36 206 PRO A N 1
ATOM 1467 C CA . PRO A 1 222 ? 8.670 9.922 37.762 1.00 36.59 206 PRO A CA 1
ATOM 1468 C C . PRO A 1 222 ? 9.345 8.600 38.132 1.00 36.59 206 PRO A C 1
ATOM 1469 O O . PRO A 1 222 ? 9.947 8.497 39.194 1.00 36.74 206 PRO A O 1
ATOM 1473 N N . TYR A 1 223 ? 9.242 7.611 37.254 1.00 37.08 207 TYR A N 1
ATOM 1474 C CA . TYR A 1 223 ? 9.774 6.277 37.507 1.00 37.69 207 TYR A CA 1
ATOM 1475 C C . TYR A 1 223 ? 9.869 5.498 36.206 1.00 37.78 207 TYR A C 1
ATOM 1476 O O . TYR A 1 223 ? 8.878 5.339 35.488 1.00 37.85 207 TYR A O 1
ATOM 1485 N N . ILE A 1 224 ? 11.080 5.056 35.888 1.00 37.66 208 ILE A N 1
ATOM 1486 C CA . ILE A 1 224 ? 11.308 4.112 34.810 1.00 37.62 208 ILE A CA 1
ATOM 1487 C C . ILE A 1 224 ? 12.033 2.933 35.458 1.00 37.84 208 ILE A C 1
ATOM 1488 O O . ILE A 1 224 ? 13.130 3.096 36.003 1.00 37.82 208 ILE A O 1
ATOM 1493 N N . SER A 1 225 ? 11.391 1.766 35.437 1.00 37.67 209 SER A N 1
ATOM 1494 C CA . SER A 1 225 ? 11.870 0.588 36.171 1.00 37.90 209 SER A CA 1
ATOM 1495 C C . SER A 1 225 ? 13.308 0.190 35.834 1.00 37.66 209 SER A C 1
ATOM 1496 O O . SER A 1 225 ? 13.627 -0.103 34.681 1.00 37.67 209 SER A O 1
ATOM 1499 N N . GLY A 1 226 ? 14.166 0.197 36.851 1.00 37.74 210 GLY A N 1
ATOM 1500 C CA . GLY A 1 226 ? 15.578 -0.181 36.702 1.00 37.81 210 GLY A CA 1
ATOM 1501 C C . GLY A 1 226 ? 16.511 0.866 36.100 1.00 37.64 210 GLY A C 1
ATOM 1502 O O . GLY A 1 226 ? 17.729 0.676 36.091 1.00 37.36 210 GLY A O 1
ATOM 1503 N N . GLU A 1 227 ? 15.948 1.971 35.610 1.00 37.46 211 GLU A N 1
ATOM 1504 C CA . GLU A 1 227 ? 16.701 2.972 34.834 1.00 37.23 211 GLU A CA 1
ATOM 1505 C C . GLU A 1 227 ? 17.790 3.691 35.637 1.00 37.02 211 GLU A C 1
ATOM 1506 O O . GLU A 1 227 ? 18.887 3.928 35.120 1.00 36.57 211 GLU A O 1
ATOM 1512 N N . GLU A 1 228 ? 17.481 4.032 36.889 1.00 36.95 212 GLU A N 1
ATOM 1513 C CA . GLU A 1 228 ? 18.405 4.783 37.748 1.00 37.25 212 GLU A CA 1
ATOM 1514 C C . GLU A 1 228 ? 19.623 3.948 38.178 1.00 37.87 212 GLU A C 1
ATOM 1515 O O . GLU A 1 228 ? 20.757 4.421 38.103 1.00 37.43 212 GLU A O 1
ATOM 1521 N N . ASP A 1 229 ? 19.383 2.704 38.595 1.00 38.60 213 ASP A N 1
ATOM 1522 C CA . ASP A 1 229 ? 20.466 1.770 38.920 1.00 39.74 213 ASP A CA 1
ATOM 1523 C C . ASP A 1 229 ? 21.362 1.513 37.705 1.00 39.87 213 ASP A C 1
ATOM 1524 O O . ASP A 1 229 ? 22.586 1.531 37.815 1.00 39.97 213 ASP A O 1
ATOM 1529 N N . LYS A 1 230 ? 20.729 1.294 36.555 1.00 40.17 214 LYS A N 1
ATOM 1530 C CA . LYS A 1 230 ? 21.394 1.194 35.259 1.00 40.62 214 LYS A CA 1
ATOM 1531 C C . LYS A 1 230 ? 22.321 2.388 35.048 1.00 40.68 214 LYS A C 1
ATOM 1532 O O . LYS A 1 230 ? 23.529 2.231 34.876 1.00 40.90 214 LYS A O 1
ATOM 1538 N N . LEU A 1 231 ? 21.741 3.581 35.099 1.00 40.81 215 LEU A N 1
ATOM 1539 C CA . LEU A 1 231 ? 22.456 4.832 34.872 1.00 40.94 215 LEU A CA 1
ATOM 1540 C C . LEU A 1 231 ? 23.635 5.012 35.833 1.00 40.85 215 LEU A C 1
ATOM 1541 O O . LEU A 1 231 ? 24.735 5.365 35.416 1.00 40.91 215 LEU A O 1
ATOM 1546 N N . GLU A 1 232 ? 23.398 4.752 37.114 1.00 40.72 216 GLU A N 1
ATOM 1547 C CA . GLU A 1 232 ? 24.414 4.917 38.145 1.00 40.79 216 GLU A CA 1
ATOM 1548 C C . GLU A 1 232 ? 25.557 3.896 38.058 1.00 40.97 216 GLU A C 1
ATOM 1549 O O . GLU A 1 232 ? 26.723 4.256 38.214 1.00 41.09 216 GLU A O 1
ATOM 1555 N N . TRP A 1 233 ? 25.214 2.636 37.797 1.00 40.95 217 TRP A N 1
ATOM 1556 C CA . TRP A 1 233 ? 26.198 1.557 37.734 1.00 41.14 217 TRP A CA 1
ATOM 1557 C C . TRP A 1 233 ? 26.974 1.520 36.418 1.00 41.03 217 TRP A C 1
ATOM 1558 O O . TRP A 1 233 ? 28.196 1.355 36.419 1.00 41.19 217 TRP A O 1
ATOM 1569 N N . GLU A 1 234 ? 26.265 1.646 35.300 1.00 40.84 218 GLU A N 1
ATOM 1570 C CA . GLU A 1 234 ? 26.884 1.533 33.976 1.00 40.67 218 GLU A CA 1
ATOM 1571 C C . GLU A 1 234 ? 27.912 2.626 33.698 1.00 40.56 218 GLU A C 1
ATOM 1572 O O . GLU A 1 234 ? 28.948 2.369 33.084 1.00 40.36 218 GLU A O 1
ATOM 1578 N N . THR A 1 235 ? 27.623 3.845 34.144 1.00 40.32 219 THR A N 1
ATOM 1579 C CA . THR A 1 235 ? 28.534 4.965 33.915 1.00 40.37 219 THR A CA 1
ATOM 1580 C C . THR A 1 235 ? 29.895 4.713 34.591 1.00 39.85 219 THR A C 1
ATOM 1581 O O . THR A 1 235 ? 30.939 5.076 34.054 1.00 39.56 219 THR A O 1
ATOM 1585 N N . LYS A 1 236 ? 29.867 4.056 35.749 1.00 39.74 220 LYS A N 1
ATOM 1586 C CA . LYS A 1 236 ? 31.084 3.688 36.482 1.00 39.55 220 LYS A CA 1
ATOM 1587 C C . LYS A 1 236 ? 31.960 2.678 35.737 1.00 39.31 220 LYS A C 1
ATOM 1588 O O . LYS A 1 236 ? 33.194 2.769 35.782 1.00 39.20 220 LYS A O 1
ATOM 1594 N N . LYS A 1 237 ? 31.322 1.729 35.052 1.00 38.75 221 LYS A N 1
ATOM 1595 C CA . LYS A 1 237 ? 32.036 0.757 34.230 1.00 38.45 221 LYS A CA 1
ATOM 1596 C C . LYS A 1 237 ? 32.575 1.391 32.947 1.00 38.43 221 LYS A C 1
ATOM 1597 O O . LYS A 1 237 ? 33.720 1.146 32.564 1.00 38.03 221 LYS A O 1
ATOM 1603 N N . ILE A 1 238 ? 31.740 2.197 32.292 1.00 38.49 222 ILE A N 1
ATOM 1604 C CA . ILE A 1 238 ? 32.087 2.810 31.008 1.00 38.90 222 ILE A CA 1
ATOM 1605 C C . ILE A 1 238 ? 33.261 3.775 31.139 1.00 39.34 222 ILE A C 1
ATOM 1606 O O . ILE A 1 238 ? 34.110 3.847 30.254 1.00 39.77 222 ILE A O 1
ATOM 1611 N N . LEU A 1 239 ? 33.296 4.506 32.249 1.00 39.94 223 LEU A N 1
ATOM 1612 C CA . LEU A 1 239 ? 34.374 5.447 32.543 1.00 40.41 223 LEU A CA 1
ATOM 1613 C C . LEU A 1 239 ? 35.490 4.784 33.371 1.00 40.81 223 LEU A C 1
ATOM 1614 O O . LEU A 1 239 ? 36.497 5.425 33.695 1.00 40.58 223 LEU A O 1
ATOM 1619 N N . GLY A 1 240 ? 35.298 3.505 33.701 1.00 41.10 224 GLY A N 1
ATOM 1620 C CA . GLY A 1 240 ? 36.246 2.737 34.505 1.00 41.86 224 GLY A CA 1
ATOM 1621 C C . GLY A 1 240 ? 37.421 2.175 33.726 1.00 42.45 224 GLY A C 1
ATOM 1622 O O . GLY A 1 240 ? 37.715 2.620 32.611 1.00 42.29 224 GLY A O 1
ATOM 1623 N N . GLY A 1 241 ? 38.096 1.190 34.318 1.00 43.05 225 GLY A N 1
ATOM 1624 C CA . GLY A 1 241 ? 39.313 0.633 33.733 1.00 43.91 225 GLY A CA 1
ATOM 1625 C C . GLY A 1 241 ? 39.341 -0.882 33.680 1.00 44.87 225 GLY A C 1
ATOM 1626 O O . GLY A 1 241 ? 38.291 -1.541 33.684 1.00 44.64 225 GLY A O 1
ATOM 1627 N N . VAL A 1 242 ? 40.554 -1.429 33.622 1.00 45.56 226 VAL A N 1
ATOM 1628 C CA . VAL A 1 242 ? 40.771 -2.878 33.577 1.00 46.47 226 VAL A CA 1
ATOM 1629 C C . VAL A 1 242 ? 41.702 -3.328 34.711 1.00 46.71 226 VAL A C 1
ATOM 1630 O O . VAL A 1 242 ? 42.518 -2.539 35.205 1.00 46.81 226 VAL A O 1
ATOM 1634 N N . ASN A 1 243 ? 41.569 -4.587 35.130 1.00 46.89 227 ASN A N 1
ATOM 1635 C CA . ASN A 1 243 ? 42.443 -5.148 36.164 1.00 47.11 227 ASN A CA 1
ATOM 1636 C C . ASN A 1 243 ? 43.880 -5.348 35.658 1.00 47.69 227 ASN A C 1
ATOM 1637 O O . ASN A 1 243 ? 44.143 -5.244 34.453 1.00 47.59 227 ASN A O 1
ATOM 1642 N N . ALA A 1 244 ? 44.799 -5.629 36.582 1.00 48.37 228 ALA A N 1
ATOM 1643 C CA . ALA A 1 244 ? 46.211 -5.810 36.248 1.00 48.94 228 ALA A CA 1
ATOM 1644 C C . ALA A 1 244 ? 46.419 -6.911 35.208 1.00 49.38 228 ALA A C 1
ATOM 1645 O O . ALA A 1 244 ? 47.241 -6.761 34.308 1.00 49.16 228 ALA A O 1
ATOM 1647 N N . GLU A 1 245 ? 45.654 -7.996 35.319 1.00 50.10 229 GLU A N 1
ATOM 1648 C CA . GLU A 1 245 ? 45.751 -9.109 34.370 1.00 50.93 229 GLU A CA 1
ATOM 1649 C C . GLU A 1 245 ? 45.194 -8.767 32.978 1.00 50.83 229 GLU A C 1
ATOM 1650 O O . GLU A 1 245 ? 45.422 -9.502 32.018 1.00 50.98 229 GLU A O 1
ATOM 1656 N N . GLY A 1 246 ? 44.479 -7.645 32.878 1.00 50.72 230 GLY A N 1
ATOM 1657 C CA . GLY A 1 246 ? 43.936 -7.156 31.606 1.00 50.56 230 GLY A CA 1
ATOM 1658 C C . GLY A 1 246 ? 42.829 -8.004 30.996 1.00 50.46 230 GLY A C 1
ATOM 1659 O O . GLY A 1 246 ? 42.611 -7.958 29.783 1.00 50.43 230 GLY A O 1
ATOM 1660 N N . THR A 1 247 ? 42.133 -8.772 31.834 1.00 50.35 231 THR A N 1
ATOM 1661 C CA . THR A 1 247 ? 41.073 -9.685 31.376 1.00 50.48 231 THR A CA 1
ATOM 1662 C C . THR A 1 247 ? 39.678 -9.265 31.863 1.00 50.38 231 THR A C 1
ATOM 1663 O O . THR A 1 247 ? 38.665 -9.635 31.262 1.00 50.58 231 THR A O 1
ATOM 1667 N N . GLU A 1 248 ? 39.636 -8.509 32.958 1.00 50.27 232 GLU A N 1
ATOM 1668 C CA . GLU A 1 248 ? 38.378 -8.075 33.565 1.00 50.17 232 GLU A CA 1
ATOM 1669 C C . GLU A 1 248 ? 38.355 -6.579 33.803 1.00 49.88 232 GLU A C 1
ATOM 1670 O O . GLU A 1 248 ? 39.399 -5.950 34.003 1.00 49.98 232 GLU A O 1
ATOM 1676 N N . PHE A 1 249 ? 37.150 -6.020 33.799 1.00 49.36 233 PHE A N 1
ATOM 1677 C CA . PHE A 1 249 ? 36.965 -4.596 34.011 1.00 48.71 233 PHE A CA 1
ATOM 1678 C C . PHE A 1 249 ? 36.888 -4.240 35.488 1.00 48.64 233 PHE A C 1
ATOM 1679 O O . PHE A 1 249 ? 36.306 -4.967 36.290 1.00 48.43 233 PHE A O 1
ATOM 1687 N N . VAL A 1 250 ? 37.516 -3.122 35.833 1.00 48.70 234 VAL A N 1
ATOM 1688 C CA . VAL A 1 250 ? 37.434 -2.566 37.175 1.00 48.76 234 VAL A CA 1
ATOM 1689 C C . VAL A 1 250 ? 36.765 -1.195 37.061 1.00 48.60 234 VAL A C 1
ATOM 1690 O O . VAL A 1 250 ? 37.426 -0.202 36.734 1.00 48.72 234 VAL A O 1
ATOM 1694 N N . PRO A 1 251 ? 35.438 -1.149 37.288 1.00 48.47 235 PRO A N 1
ATOM 1695 C CA . PRO A 1 251 ? 34.676 0.100 37.286 1.00 48.39 235 PRO A CA 1
ATOM 1696 C C . PRO A 1 251 ? 35.150 1.041 38.389 1.00 48.15 235 PRO A C 1
ATOM 1697 O O . PRO A 1 251 ? 35.593 0.578 39.442 1.00 47.92 235 PRO A O 1
ATOM 1701 N N . ILE A 1 252 ? 35.057 2.344 38.139 1.00 48.16 236 ILE A N 1
ATOM 1702 C CA . ILE A 1 252 ? 35.357 3.356 39.151 1.00 48.30 236 ILE A CA 1
ATOM 1703 C C . ILE A 1 252 ? 34.666 2.971 40.459 1.00 48.56 236 ILE A C 1
ATOM 1704 O O . ILE A 1 252 ? 33.444 2.806 40.487 1.00 48.74 236 ILE A O 1
ATOM 1709 N N . PRO A 1 253 ? 35.447 2.785 41.539 1.00 48.93 237 PRO A N 1
ATOM 1710 C CA . PRO A 1 253 ? 34.819 2.482 42.825 1.00 49.29 237 PRO A CA 1
ATOM 1711 C C . PRO A 1 253 ? 33.938 3.620 43.347 1.00 49.71 237 PRO A C 1
ATOM 1712 O O . PRO A 1 253 ? 34.099 4.775 42.955 1.00 49.42 237 PRO A O 1
ATOM 1716 N N . GLU A 1 254 ? 33.004 3.258 44.217 1.00 50.62 238 GLU A N 1
ATOM 1717 C CA . GLU A 1 254 ? 32.020 4.172 44.784 1.00 51.49 238 GLU A CA 1
ATOM 1718 C C . GLU A 1 254 ? 32.654 5.307 45.597 1.00 51.57 238 GLU A C 1
ATOM 1719 O O . GLU A 1 254 ? 32.146 6.429 45.599 1.00 51.86 238 GLU A O 1
ATOM 1725 N N . SER A 1 255 ? 33.770 5.008 46.264 1.00 51.57 239 SER A N 1
ATOM 1726 C CA . SER A 1 255 ? 34.540 5.998 47.030 1.00 51.39 239 SER A CA 1
ATOM 1727 C C . SER A 1 255 ? 35.233 7.033 46.139 1.00 51.07 239 SER A C 1
ATOM 1728 O O . SER A 1 255 ? 35.725 8.050 46.624 1.00 51.28 239 SER A O 1
ATOM 1731 N N . GLU A 1 256 ? 35.257 6.766 44.836 1.00 50.55 240 GLU A N 1
ATOM 1732 C CA . GLU A 1 256 ? 35.991 7.578 43.881 1.00 49.99 240 GLU A CA 1
ATOM 1733 C C . GLU A 1 256 ? 35.081 8.424 42.988 1.00 49.27 240 GLU A C 1
ATOM 1734 O O . GLU A 1 256 ? 35.510 9.446 42.452 1.00 49.36 240 GLU A O 1
ATOM 1740 N N . MET A 1 257 ? 33.840 7.980 42.806 1.00 48.25 241 MET A N 1
ATOM 1741 C CA . MET A 1 257 ? 32.853 8.711 42.006 1.00 47.23 241 MET A CA 1
ATOM 1742 C C . MET A 1 257 ? 31.448 8.420 42.515 1.00 46.66 241 MET A C 1
ATOM 1743 O O . MET A 1 257 ? 31.057 7.260 42.661 1.00 46.51 241 MET A O 1
ATOM 1748 N N . LYS A 1 258 ? 30.709 9.485 42.805 1.00 45.80 242 LYS A N 1
ATOM 1749 C CA . LYS A 1 258 ? 29.313 9.376 43.199 1.00 45.15 242 LYS A CA 1
ATOM 1750 C C . LYS A 1 258 ? 28.450 9.737 42.006 1.00 44.41 242 LYS A C 1
ATOM 1751 O O . LYS A 1 258 ? 28.712 10.724 41.307 1.00 44.24 242 LYS A O 1
ATOM 1757 N N . VAL A 1 259 ? 27.435 8.917 41.761 1.00 43.30 243 VAL A N 1
ATOM 1758 C CA . VAL A 1 259 ? 26.530 9.126 40.641 1.00 42.59 243 VAL A CA 1
ATOM 1759 C C . VAL A 1 259 ? 25.085 9.019 41.135 1.00 41.62 243 VAL A C 1
ATOM 1760 O O . VAL A 1 259 ? 24.691 8.015 41.742 1.00 41.23 243 VAL A O 1
ATOM 1764 N N . SER A 1 260 ? 24.306 10.067 40.891 1.00 40.26 244 SER A N 1
ATOM 1765 C CA . SER A 1 260 ? 22.931 10.108 41.363 1.00 39.48 244 SER A CA 1
ATOM 1766 C C . SER A 1 260 ? 21.979 10.364 40.203 1.00 38.59 244 SER A C 1
ATOM 1767 O O . SER A 1 260 ? 22.051 11.408 39.553 1.00 38.19 244 SER A O 1
ATOM 1770 N N . ALA A 1 261 ? 21.109 9.390 39.937 1.00 37.33 245 ALA A N 1
ATOM 1771 C CA . ALA A 1 261 ? 20.160 9.480 38.829 1.00 36.56 245 ALA A CA 1
ATOM 1772 C C . ALA A 1 261 ? 18.718 9.600 39.303 1.00 36.09 245 ALA A C 1
ATOM 1773 O O . ALA A 1 261 ? 18.311 8.955 40.270 1.00 35.84 245 ALA A O 1
ATOM 1775 N N . GLN A 1 262 ? 17.955 10.437 38.610 1.00 35.89 246 GLN A N 1
ATOM 1776 C CA . GLN A 1 262 ? 16.513 10.537 38.802 1.00 35.42 246 GLN A CA 1
ATOM 1777 C C . GLN A 1 262 ? 15.858 10.537 37.419 1.00 35.46 246 GLN A C 1
ATOM 1778 O O . GLN A 1 262 ? 16.037 11.472 36.626 1.00 35.91 246 GLN A O 1
ATOM 1784 N N . CYS A 1 263 ? 15.129 9.469 37.115 1.00 34.64 247 CYS A N 1
ATOM 1785 C CA . CYS A 1 263 ? 14.604 9.289 35.772 1.00 34.71 247 CYS A CA 1
ATOM 1786 C C . CYS A 1 263 ? 13.105 9.517 35.682 1.00 34.52 247 CYS A C 1
ATOM 1787 O O . CYS A 1 263 ? 12.350 9.100 36.564 1.00 34.26 247 CYS A O 1
ATOM 1790 N N . ASN A 1 264 ? 12.693 10.180 34.601 1.00 34.33 248 ASN A N 1
ATOM 1791 C CA . ASN A 1 264 ? 11.298 10.545 34.380 1.00 34.24 248 ASN A CA 1
ATOM 1792 C C . ASN A 1 264 ? 10.903 10.330 32.927 1.00 34.23 248 ASN A C 1
ATOM 1793 O O . ASN A 1 264 ? 11.684 10.602 32.017 1.00 34.33 248 ASN A O 1
ATOM 1798 N N . ARG A 1 265 ? 9.690 9.827 32.724 1.00 33.99 249 ARG A N 1
ATOM 1799 C CA . ARG A 1 265 ? 9.080 9.769 31.402 1.00 34.24 249 ARG A CA 1
ATOM 1800 C C . ARG A 1 265 ? 8.257 11.038 31.196 1.00 33.97 249 ARG A C 1
ATOM 1801 O O . ARG A 1 265 ? 7.545 11.480 32.098 1.00 33.72 249 ARG A O 1
ATOM 1809 N N . VAL A 1 266 ? 8.366 11.621 30.010 1.00 34.09 250 VAL A N 1
ATOM 1810 C CA . VAL A 1 266 ? 7.652 12.855 29.688 1.00 34.68 250 VAL A CA 1
ATOM 1811 C C . VAL A 1 266 ? 6.824 12.674 28.415 1.00 34.91 250 VAL A C 1
ATOM 1812 O O . VAL A 1 266 ? 7.076 11.744 27.660 1.00 35.17 250 VAL A O 1
ATOM 1816 N N . PRO A 1 267 ? 5.819 13.548 28.184 1.00 35.50 251 PRO A N 1
ATOM 1817 C CA . PRO A 1 267 ? 4.993 13.406 26.976 1.00 35.92 251 PRO A CA 1
ATOM 1818 C C . PRO A 1 267 ? 5.690 13.967 25.734 1.00 36.40 251 PRO A C 1
ATOM 1819 O O . PRO A 1 267 ? 5.250 14.958 25.148 1.00 36.11 251 PRO A O 1
ATOM 1823 N N . VAL A 1 268 ? 6.782 13.315 25.353 1.00 37.13 252 VAL A N 1
ATOM 1824 C CA . VAL A 1 268 ? 7.597 13.705 24.207 1.00 37.91 252 VAL A CA 1
ATOM 1825 C C . VAL A 1 268 ? 7.865 12.440 23.401 1.00 38.57 252 VAL A C 1
ATOM 1826 O O . VAL A 1 268 ? 8.170 11.380 23.960 1.00 38.38 252 VAL A O 1
ATOM 1830 N N . ILE A 1 269 ? 7.713 12.539 22.089 1.00 39.27 253 ILE A N 1
ATOM 1831 C CA . ILE A 1 269 ? 7.818 11.354 21.243 1.00 40.36 253 ILE A CA 1
ATOM 1832 C C . ILE A 1 269 ? 9.258 10.873 21.042 1.00 40.62 253 ILE A C 1
ATOM 1833 O O . ILE A 1 269 ? 9.533 9.682 21.203 1.00 41.05 253 ILE A O 1
ATOM 1838 N N . ASP A 1 270 ? 10.168 11.797 20.729 1.00 40.81 254 ASP A N 1
ATOM 1839 C CA . ASP A 1 270 ? 11.563 11.454 20.428 1.00 41.10 254 ASP A CA 1
ATOM 1840 C C . ASP A 1 270 ? 12.582 12.439 21.006 1.00 40.50 254 ASP A C 1
ATOM 1841 O O . ASP A 1 270 ? 12.451 13.650 20.831 1.00 40.03 254 ASP A O 1
ATOM 1846 N N . GLY A 1 271 ? 13.594 11.894 21.687 1.00 40.13 255 GLY A N 1
ATOM 1847 C CA . GLY A 1 271 ? 14.744 12.663 22.170 1.00 39.50 255 GLY A CA 1
ATOM 1848 C C . GLY A 1 271 ? 14.784 12.771 23.677 1.00 39.31 255 GLY A C 1
ATOM 1849 O O . GLY A 1 271 ? 13.934 13.440 24.268 1.00 39.88 255 GLY A O 1
ATOM 1850 N N . HIS A 1 272 ? 15.762 12.115 24.304 1.00 38.60 256 HIS A N 1
ATOM 1851 C CA . HIS A 1 272 ? 15.918 12.172 25.760 1.00 37.99 256 HIS A CA 1
ATOM 1852 C C . HIS A 1 272 ? 16.707 13.408 26.166 1.00 37.32 256 HIS A C 1
ATOM 1853 O O . HIS A 1 272 ? 17.751 13.701 25.590 1.00 37.04 256 HIS A O 1
ATOM 1860 N N . THR A 1 273 ? 16.197 14.114 27.168 1.00 36.29 257 THR A N 1
ATOM 1861 C CA . THR A 1 273 ? 16.863 15.266 27.753 1.00 35.23 257 THR A CA 1
ATOM 1862 C C . THR A 1 273 ? 17.385 14.865 29.134 1.00 34.96 257 THR A C 1
ATOM 1863 O O . THR A 1 273 ? 16.706 14.150 29.877 1.00 34.70 257 THR A O 1
ATOM 1867 N N . GLU A 1 274 ? 18.601 15.305 29.460 1.00 34.14 258 GLU A N 1
ATOM 1868 C CA . GLU A 1 274 ? 19.181 15.069 30.776 1.00 33.76 258 GLU A CA 1
ATOM 1869 C C . GLU A 1 274 ? 19.748 16.372 31.325 1.00 33.73 258 GLU A C 1
ATOM 1870 O O . GLU A 1 274 ? 20.546 17.045 30.662 1.00 33.57 258 GLU A O 1
ATOM 1876 N N . CYS A 1 275 ? 19.307 16.721 32.527 1.00 33.80 259 CYS A N 1
ATOM 1877 C CA . CYS A 1 275 ? 19.809 17.865 33.260 1.00 34.40 259 CYS A CA 1
ATOM 1878 C C . CYS A 1 275 ? 20.892 17.361 34.197 1.00 35.04 259 CYS A C 1
ATOM 1879 O O . CYS A 1 275 ? 20.600 16.711 35.214 1.00 35.39 259 CYS A O 1
ATOM 1882 N N . ILE A 1 276 ? 22.146 17.632 33.839 1.00 35.22 260 ILE A N 1
ATOM 1883 C CA . ILE A 1 276 ? 23.269 17.032 34.560 1.00 35.47 260 ILE A CA 1
ATOM 1884 C C . ILE A 1 276 ? 24.100 18.032 35.356 1.00 36.01 260 ILE A C 1
ATOM 1885 O O . ILE A 1 276 ? 24.117 19.231 35.054 1.00 35.82 260 ILE A O 1
ATOM 1890 N N . SER A 1 277 ? 24.773 17.511 36.381 1.00 36.48 261 SER A N 1
ATOM 1891 C CA . SER A 1 277 ? 25.661 18.276 37.244 1.00 36.94 261 SER A CA 1
ATOM 1892 C C . SER A 1 277 ? 26.938 17.454 37.391 1.00 36.92 261 SER A C 1
ATOM 1893 O O . SER A 1 277 ? 26.869 16.218 37.468 1.00 36.76 261 SER A O 1
ATOM 1896 N N . LEU A 1 278 ? 28.092 18.126 37.427 1.00 36.70 262 LEU A N 1
ATOM 1897 C CA . LEU A 1 278 ? 29.379 17.433 37.589 1.00 36.88 262 LEU A CA 1
ATOM 1898 C C . LEU A 1 278 ? 30.441 18.221 38.383 1.00 37.22 262 LEU A C 1
ATOM 1899 O O . LEU A 1 278 ? 30.451 19.461 38.385 1.00 37.02 262 LEU A O 1
ATOM 1904 N N . ARG A 1 279 ? 31.324 17.477 39.048 1.00 37.41 263 ARG A N 1
ATOM 1905 C CA . ARG A 1 279 ? 32.475 18.029 39.764 1.00 37.72 263 ARG A CA 1
ATOM 1906 C C . ARG A 1 279 ? 33.739 17.253 39.402 1.00 37.79 263 ARG A C 1
ATOM 1907 O O . ARG A 1 279 ? 33.715 16.021 39.342 1.00 37.56 263 ARG A O 1
ATOM 1915 N N . PHE A 1 280 ? 34.833 17.977 39.169 1.00 37.80 264 PHE A N 1
ATOM 1916 C CA . PHE A 1 280 ? 36.142 17.356 38.944 1.00 37.97 264 PHE A CA 1
ATOM 1917 C C . PHE A 1 280 ? 36.866 17.047 40.253 1.00 38.76 264 PHE A C 1
ATOM 1918 O O . PHE A 1 280 ? 36.757 17.794 41.229 1.00 38.70 264 PHE A O 1
ATOM 1926 N N . ALA A 1 281 ? 37.596 15.929 40.262 1.00 39.78 265 ALA A N 1
ATOM 1927 C CA . ALA A 1 281 ? 38.427 15.535 41.408 1.00 40.63 265 ALA A CA 1
ATOM 1928 C C . ALA A 1 281 ? 39.624 16.479 41.588 1.00 41.34 265 ALA A C 1
ATOM 1929 O O . ALA A 1 281 ? 40.004 16.805 42.720 1.00 41.37 265 ALA A O 1
ATOM 1931 N N . ASN A 1 282 ? 40.199 16.917 40.467 1.00 42.07 266 ASN A N 1
ATOM 1932 C CA . ASN A 1 282 ? 41.378 17.784 40.480 1.00 43.24 266 ASN A CA 1
ATOM 1933 C C . ASN A 1 282 ? 40.992 19.251 40.476 1.00 43.56 266 ASN A C 1
ATOM 1934 O O . ASN A 1 282 ? 40.121 19.666 39.710 1.00 43.95 266 ASN A O 1
ATOM 1939 N N . ARG A 1 283 ? 41.656 20.029 41.327 1.00 44.03 267 ARG A N 1
ATOM 1940 C CA . ARG A 1 283 ? 41.351 21.449 41.503 1.00 44.14 267 ARG A CA 1
ATOM 1941 C C . ARG A 1 283 ? 42.418 22.342 40.857 1.00 44.59 267 ARG A C 1
ATOM 1942 O O . ARG A 1 283 ? 43.571 21.924 40.708 1.00 45.18 267 ARG A O 1
ATOM 1950 N N . PRO A 1 284 ? 42.034 23.562 40.434 1.00 44.76 268 PRO A N 1
ATOM 1951 C CA . PRO A 1 284 ? 40.669 24.054 40.487 1.00 44.78 268 PRO A CA 1
ATOM 1952 C C . PRO A 1 284 ? 39.883 23.631 39.239 1.00 44.87 268 PRO A C 1
ATOM 1953 O O . PRO A 1 284 ? 40.471 23.162 38.258 1.00 44.78 268 PRO A O 1
ATOM 1957 N N . ALA A 1 285 ? 38.563 23.793 39.291 1.00 44.82 269 ALA A N 1
ATOM 1958 C CA . ALA A 1 285 ? 37.712 23.607 38.123 1.00 44.57 269 ALA A CA 1
ATOM 1959 C C . ALA A 1 285 ? 38.189 24.515 36.997 1.00 44.51 269 ALA A C 1
ATOM 1960 O O . ALA A 1 285 ? 38.657 25.626 37.257 1.00 44.57 269 ALA A O 1
ATOM 1962 N N . PRO A 1 286 ? 38.083 24.047 35.741 1.00 44.34 270 PRO A N 1
ATOM 1963 C CA . PRO A 1 286 ? 38.373 24.913 34.599 1.00 44.29 270 PRO A CA 1
ATOM 1964 C C . PRO A 1 286 ? 37.333 26.032 34.467 1.00 44.28 270 PRO A C 1
ATOM 1965 O O . PRO A 1 286 ? 36.446 26.152 35.305 1.00 44.21 270 PRO A O 1
ATOM 1969 N N . SER A 1 287 ? 37.448 26.851 33.429 1.00 44.52 271 SER A N 1
ATOM 1970 C CA . SER A 1 287 ? 36.447 27.884 33.181 1.00 44.70 271 SER A CA 1
ATOM 1971 C C . SER A 1 287 ? 35.358 27.319 32.275 1.00 44.90 271 SER A C 1
ATOM 1972 O O . SER A 1 287 ? 35.572 26.308 31.594 1.00 44.99 271 SER A O 1
ATOM 1975 N N . VAL A 1 288 ? 34.199 27.976 32.271 1.00 45.22 272 VAL A N 1
ATOM 1976 C CA . VAL A 1 288 ? 33.071 27.589 31.413 1.00 45.51 272 VAL A CA 1
ATOM 1977 C C . VAL A 1 288 ? 33.479 27.547 29.948 1.00 45.51 272 VAL A C 1
ATOM 1978 O O . VAL A 1 288 ? 33.080 26.642 29.214 1.00 45.62 272 VAL A O 1
ATOM 1982 N N . GLU A 1 289 ? 34.287 28.516 29.527 1.00 45.61 273 GLU A N 1
ATOM 1983 C CA . GLU A 1 289 ? 34.707 28.573 28.134 1.00 45.94 273 GLU A CA 1
ATOM 1984 C C . GLU A 1 289 ? 35.639 27.417 27.771 1.00 45.35 273 GLU A C 1
ATOM 1985 O O . GLU A 1 289 ? 35.553 26.883 26.668 1.00 45.50 273 GLU A O 1
ATOM 1991 N N . ASP A 1 290 ? 36.508 27.028 28.702 1.00 45.00 274 ASP A N 1
ATOM 1992 C CA . ASP A 1 290 ? 37.369 25.852 28.518 1.00 44.80 274 ASP A CA 1
ATOM 1993 C C . ASP A 1 290 ? 36.528 24.575 28.373 1.00 44.54 274 ASP A C 1
ATOM 1994 O O . ASP A 1 290 ? 36.786 23.759 27.485 1.00 44.70 274 ASP A O 1
ATOM 1999 N N . VAL A 1 291 ? 35.530 24.416 29.245 1.00 44.07 275 VAL A N 1
ATOM 2000 C CA . VAL A 1 291 ? 34.588 23.288 29.172 1.00 43.59 275 VAL A CA 1
ATOM 2001 C C . VAL A 1 291 ? 33.877 23.251 27.821 1.00 43.50 275 VAL A C 1
ATOM 2002 O O . VAL A 1 291 ? 33.902 22.226 27.129 1.00 43.12 275 VAL A O 1
ATOM 2006 N N . LYS A 1 292 ? 33.269 24.376 27.446 1.00 43.65 276 LYS A N 1
ATOM 2007 C CA . LYS A 1 292 ? 32.560 24.490 26.171 1.00 44.07 276 LYS A CA 1
ATOM 2008 C C . LYS A 1 292 ? 33.487 24.228 24.986 1.00 44.41 276 LYS A C 1
ATOM 2009 O O . LYS A 1 292 ? 33.131 23.492 24.066 1.00 44.55 276 LYS A O 1
ATOM 2011 N N . GLN A 1 293 ? 34.678 24.826 25.020 1.00 44.81 277 GLN A N 1
ATOM 2012 C CA . GLN A 1 293 ? 35.687 24.601 23.986 1.00 45.25 277 GLN A CA 1
ATOM 2013 C C . GLN A 1 293 ? 36.140 23.137 23.928 1.00 44.97 277 GLN A C 1
ATOM 2014 O O . GLN A 1 293 ? 36.318 22.587 22.846 1.00 44.91 277 GLN A O 1
ATOM 2020 N N . CYS A 1 294 ? 36.314 22.512 25.088 1.00 45.10 278 CYS A N 1
ATOM 2021 C CA . CYS A 1 294 ? 36.653 21.088 25.144 1.00 45.51 278 CYS A CA 1
ATOM 2022 C C . CYS A 1 294 ? 35.590 20.225 24.452 1.00 45.86 278 CYS A C 1
ATOM 2023 O O . CYS A 1 294 ? 35.926 19.319 23.684 1.00 46.33 278 CYS A O 1
ATOM 2026 N N . LEU A 1 295 ? 34.315 20.522 24.714 1.00 45.97 279 LEU A N 1
ATOM 2027 C CA . LEU A 1 295 ? 33.201 19.762 24.144 1.00 46.06 279 LEU A CA 1
ATOM 2028 C C . LEU A 1 295 ? 33.037 19.969 22.638 1.00 46.39 279 LEU A C 1
ATOM 2029 O O . LEU A 1 295 ? 32.746 19.017 21.908 1.00 46.29 279 LEU A O 1
ATOM 2034 N N . ARG A 1 296 ? 33.226 21.201 22.169 1.00 46.70 280 ARG A N 1
ATOM 2035 C CA . ARG A 1 296 ? 33.057 21.472 20.739 1.00 47.32 280 ARG A CA 1
ATOM 2036 C C . ARG A 1 296 ? 34.236 20.969 19.896 1.00 47.32 280 ARG A C 1
ATOM 2037 O O . ARG A 1 296 ? 34.094 20.736 18.691 1.00 47.36 280 ARG A O 1
ATOM 2045 N N . GLU A 1 297 ? 35.383 20.770 20.543 1.00 47.61 281 GLU A N 1
ATOM 2046 C CA . GLU A 1 297 ? 36.604 20.340 19.847 1.00 47.85 281 GLU A CA 1
ATOM 2047 C C . GLU A 1 297 ? 36.799 18.823 19.773 1.00 47.94 281 GLU A C 1
ATOM 2048 O O . GLU A 1 297 ? 37.616 18.343 18.990 1.00 48.17 281 GLU A O 1
ATOM 2050 N N . TYR A 1 298 ? 36.062 18.071 20.584 1.00 47.99 282 TYR A N 1
ATOM 2051 C CA . TYR A 1 298 ? 36.289 16.631 20.697 1.00 48.08 282 TYR A CA 1
ATOM 2052 C C . TYR A 1 298 ? 35.974 15.856 19.422 1.00 48.02 282 TYR A C 1
ATOM 2053 O O . TYR A 1 298 ? 34.905 16.011 18.834 1.00 48.19 282 TYR A O 1
ATOM 2062 N N . GLU A 1 299 ? 36.933 15.041 18.994 1.00 47.85 283 GLU A N 1
ATOM 2063 C CA . GLU A 1 299 ? 36.702 14.034 17.975 1.00 47.78 283 GLU A CA 1
ATOM 2064 C C . GLU A 1 299 ? 36.951 12.676 18.608 1.00 47.44 283 GLU A C 1
ATOM 2065 O O . GLU A 1 299 ? 38.021 12.433 19.166 1.00 47.21 283 GLU A O 1
ATOM 2071 N N . CYS A 1 300 ? 35.952 11.802 18.525 1.00 47.34 284 CYS A N 1
ATOM 2072 C CA . CYS A 1 300 ? 36.018 10.480 19.147 1.00 47.22 284 CYS A CA 1
ATOM 2073 C C . CYS A 1 300 ? 37.042 9.590 18.452 1.00 47.25 284 CYS A C 1
ATOM 2074 O O . CYS A 1 300 ? 37.343 9.788 17.276 1.00 47.10 284 CYS A O 1
ATOM 2077 N N . ALA A 1 301 ? 37.576 8.620 19.191 1.00 47.60 285 ALA A N 1
ATOM 2078 C CA . ALA A 1 301 ? 38.567 7.683 18.660 1.00 48.05 285 ALA A CA 1
ATOM 2079 C C . ALA A 1 301 ? 38.084 6.959 17.406 1.00 48.53 285 ALA A C 1
ATOM 2080 O O . ALA A 1 301 ? 38.881 6.680 16.507 1.00 48.87 285 ALA A O 1
ATOM 2082 N N . ALA A 1 302 ? 36.781 6.675 17.350 1.00 48.90 286 ALA A N 1
ATOM 2083 C CA . ALA A 1 302 ? 36.162 5.949 16.234 1.00 49.29 286 ALA A CA 1
ATOM 2084 C C . ALA A 1 302 ? 36.167 6.749 14.924 1.00 49.62 286 ALA A C 1
ATOM 2085 O O . ALA A 1 302 ? 36.253 6.178 13.836 1.00 49.50 286 ALA A O 1
ATOM 2087 N N . SER A 1 303 ? 36.068 8.070 15.037 1.00 50.09 287 SER A N 1
ATOM 2088 C CA . SER A 1 303 ? 36.198 8.951 13.881 1.00 50.66 287 SER A CA 1
ATOM 2089 C C . SER A 1 303 ? 37.634 8.906 13.351 1.00 51.04 287 SER A C 1
ATOM 2090 O O . SER A 1 303 ? 37.856 8.824 12.145 1.00 50.94 287 SER A O 1
ATOM 2093 N N . LYS A 1 304 ? 38.599 8.931 14.269 1.00 51.80 288 LYS A N 1
ATOM 2094 C CA . LYS A 1 304 ? 40.020 8.882 13.923 1.00 52.53 288 LYS A CA 1
ATOM 2095 C C . LYS A 1 304 ? 40.420 7.554 13.278 1.00 52.87 288 LYS A C 1
ATOM 2096 O O . LYS A 1 304 ? 41.317 7.522 12.436 1.00 53.31 288 LYS A O 1
ATOM 2102 N N . LEU A 1 305 ? 39.751 6.468 13.669 1.00 53.20 289 LEU A N 1
ATOM 2103 C CA . LEU A 1 305 ? 39.947 5.157 13.045 1.00 53.51 289 LEU A CA 1
ATOM 2104 C C . LEU A 1 305 ? 39.348 5.104 11.643 1.00 53.72 289 LEU A C 1
ATOM 2105 O O . LEU A 1 305 ? 39.588 4.151 10.900 1.00 53.86 289 LEU A O 1
ATOM 2110 N N . GLY A 1 306 ? 38.563 6.123 11.294 1.00 54.01 290 GLY A N 1
ATOM 2111 C CA . GLY A 1 306 ? 37.956 6.232 9.967 1.00 54.36 290 GLY A CA 1
ATOM 2112 C C . GLY A 1 306 ? 36.656 5.463 9.800 1.00 54.65 290 GLY A C 1
ATOM 2113 O O . GLY A 1 306 ? 36.218 5.219 8.674 1.00 54.69 290 GLY A O 1
ATOM 2114 N N . CYS A 1 307 ? 36.035 5.092 10.918 1.00 54.95 291 CYS A N 1
ATOM 2115 C CA . CYS A 1 307 ? 34.783 4.334 10.909 1.00 55.30 291 CYS A CA 1
ATOM 2116 C C . CYS A 1 307 ? 33.654 5.055 10.176 1.00 55.45 291 CYS A C 1
ATOM 2117 O O . CYS A 1 307 ? 33.473 6.268 10.321 1.00 55.52 291 CYS A O 1
ATOM 2120 N N . HIS A 1 308 ? 32.895 4.280 9.406 1.00 55.61 292 HIS A N 1
ATOM 2121 C CA . HIS A 1 308 ? 31.896 4.795 8.464 1.00 55.76 292 HIS A CA 1
ATOM 2122 C C . HIS A 1 308 ? 30.719 5.547 9.102 1.00 55.58 292 HIS A C 1
ATOM 2123 O O . HIS A 1 308 ? 30.236 6.533 8.542 1.00 55.81 292 HIS A O 1
ATOM 2130 N N . SER A 1 309 ? 30.260 5.078 10.259 1.00 55.16 293 SER A N 1
ATOM 2131 C CA . SER A 1 309 ? 29.087 5.653 10.921 1.00 54.81 293 SER A CA 1
ATOM 2132 C C . SER A 1 309 ? 29.458 6.582 12.082 1.00 54.68 293 SER A C 1
ATOM 2133 O O . SER A 1 309 ? 28.587 7.039 12.825 1.00 54.57 293 SER A O 1
ATOM 2135 N N . ALA A 1 310 ? 30.749 6.863 12.233 1.00 54.55 294 ALA A N 1
ATOM 2136 C CA . ALA A 1 310 ? 31.219 7.705 13.327 1.00 54.44 294 ALA A CA 1
ATOM 2137 C C . ALA A 1 310 ? 31.081 9.191 12.996 1.00 54.36 294 ALA A C 1
ATOM 2138 O O . ALA A 1 310 ? 31.410 9.616 11.886 1.00 54.46 294 ALA A O 1
ATOM 2140 N N . PRO A 1 311 ? 30.580 9.987 13.956 1.00 54.19 295 PRO A N 1
ATOM 2141 C CA . PRO A 1 311 ? 30.562 11.427 13.731 1.00 54.17 295 PRO A CA 1
ATOM 2142 C C . PRO A 1 311 ? 31.945 12.020 13.980 1.00 54.01 295 PRO A C 1
ATOM 2143 O O . PRO A 1 311 ? 32.667 11.547 14.869 1.00 54.41 295 PRO A O 1
ATOM 2147 N N . LYS A 1 312 ? 32.325 13.025 13.195 1.00 53.61 296 LYS A N 1
ATOM 2148 C CA . LYS A 1 312 ? 33.580 13.729 13.436 1.00 53.17 296 LYS A CA 1
ATOM 2149 C C . LYS A 1 312 ? 33.492 14.330 14.830 1.00 52.99 296 LYS A C 1
ATOM 2150 O O . LYS A 1 312 ? 34.168 13.879 15.760 1.00 53.10 296 LYS A O 1
ATOM 2152 N N . GLN A 1 313 ? 32.605 15.309 14.972 1.00 52.62 297 GLN A N 1
ATOM 2153 C CA . GLN A 1 313 ? 32.293 15.910 16.257 1.00 52.20 297 GLN A CA 1
ATOM 2154 C C . GLN A 1 313 ? 31.107 15.181 16.904 1.00 51.46 297 GLN A C 1
ATOM 2155 O O . GLN A 1 313 ? 30.034 15.062 16.304 1.00 51.27 297 GLN A O 1
ATOM 2161 N N . THR A 1 314 ? 31.311 14.681 18.119 1.00 50.61 298 THR A N 1
ATOM 2162 C CA . THR A 1 314 ? 30.256 13.971 18.842 1.00 49.69 298 THR A CA 1
ATOM 2163 C C . THR A 1 314 ? 29.295 14.908 19.584 1.00 49.29 298 THR A C 1
ATOM 2164 O O . THR A 1 314 ? 28.187 14.499 19.938 1.00 49.15 298 THR A O 1
ATOM 2168 N N . ILE A 1 315 ? 29.721 16.154 19.813 1.00 48.49 299 ILE A N 1
ATOM 2169 C CA . ILE A 1 315 ? 28.946 17.108 20.604 1.00 48.01 299 ILE A CA 1
ATOM 2170 C C . ILE A 1 315 ? 28.685 18.425 19.872 1.00 47.99 299 ILE A C 1
ATOM 2171 O O . ILE A 1 315 ? 29.615 19.065 19.358 1.00 47.75 299 ILE A O 1
ATOM 2176 N N . HIS A 1 316 ? 27.418 18.832 19.838 1.00 47.58 300 HIS A N 1
ATOM 2177 C CA . HIS A 1 316 ? 27.062 20.160 19.353 1.00 47.08 300 HIS A CA 1
ATOM 2178 C C . HIS A 1 316 ? 26.734 21.070 20.533 1.00 46.67 300 HIS A C 1
ATOM 2179 O O . HIS A 1 316 ? 25.686 20.931 21.178 1.00 46.75 300 HIS A O 1
ATOM 2186 N N . VAL A 1 317 ? 27.661 21.979 20.825 1.00 45.98 301 VAL A N 1
ATOM 2187 C CA . VAL A 1 317 ? 27.482 22.983 21.871 1.00 45.33 301 VAL A CA 1
ATOM 2188 C C . VAL A 1 317 ? 26.566 24.098 21.336 1.00 45.01 301 VAL A C 1
ATOM 2189 O O . VAL A 1 317 ? 26.807 24.648 20.264 1.00 44.82 301 VAL A O 1
ATOM 2193 N N . LEU A 1 318 ? 25.504 24.394 22.080 1.00 44.83 302 LEU A N 1
ATOM 2194 C CA . LEU A 1 318 ? 24.531 25.412 21.696 1.00 44.73 302 LEU A CA 1
ATOM 2195 C C . LEU A 1 318 ? 24.562 26.580 22.678 1.00 44.77 302 LEU A C 1
ATOM 2196 O O . LEU A 1 318 ? 24.584 26.372 23.893 1.00 44.52 302 LEU A O 1
ATOM 2201 N N . ASP A 1 319 ? 24.557 27.801 22.141 1.00 44.80 303 ASP A N 1
ATOM 2202 C CA . ASP A 1 319 ? 24.707 29.019 22.946 1.00 44.92 303 ASP A CA 1
ATOM 2203 C C . ASP A 1 319 ? 23.391 29.690 23.324 1.00 44.67 303 ASP A C 1
ATOM 2204 O O . ASP A 1 319 ? 23.358 30.501 24.252 1.00 44.37 303 ASP A O 1
ATOM 2209 N N . GLN A 1 320 ? 22.319 29.370 22.598 1.00 44.26 304 GLN A N 1
ATOM 2210 C CA . GLN A 1 320 ? 20.998 29.909 22.914 1.00 44.01 304 GLN A CA 1
ATOM 2211 C C . GLN A 1 320 ? 20.580 29.399 24.297 1.00 43.57 304 GLN A C 1
ATOM 2212 O O . GLN A 1 320 ? 20.720 28.207 24.590 1.00 43.53 304 GLN A O 1
ATOM 2218 N N . PRO A 1 321 ? 20.103 30.306 25.165 1.00 43.17 305 PRO A N 1
ATOM 2219 C CA . PRO A 1 321 ? 19.814 29.964 26.561 1.00 42.95 305 PRO A CA 1
ATOM 2220 C C . PRO A 1 321 ? 18.665 28.972 26.782 1.00 42.66 305 PRO A C 1
ATOM 2221 O O . PRO A 1 321 ? 18.507 28.477 27.898 1.00 42.54 305 PRO A O 1
ATOM 2225 N N . ASP A 1 322 ? 17.881 28.687 25.743 1.00 42.53 306 ASP A N 1
ATOM 2226 C CA . ASP A 1 322 ? 16.739 27.767 25.848 1.00 42.70 306 ASP A CA 1
ATOM 2227 C C . ASP A 1 322 ? 16.932 26.503 25.020 1.00 42.73 306 ASP A C 1
ATOM 2228 O O . ASP A 1 322 ? 15.953 25.855 24.626 1.00 42.85 306 ASP A O 1
ATOM 2233 N N . ARG A 1 323 ? 18.192 26.159 24.755 1.00 42.35 307 ARG A N 1
ATOM 2234 C CA . ARG A 1 323 ? 18.526 25.011 23.921 1.00 42.20 307 ARG A CA 1
ATOM 2235 C C . ARG A 1 323 ? 19.440 24.043 24.679 1.00 41.80 307 ARG A C 1
ATOM 2236 O O . ARG A 1 323 ? 20.177 24.472 25.579 1.00 41.87 307 ARG A O 1
ATOM 2244 N N . PRO A 1 324 ? 19.389 22.736 24.336 1.00 41.09 308 PRO A N 1
ATOM 2245 C CA . PRO A 1 324 ? 18.575 22.082 23.299 1.00 40.89 308 PRO A CA 1
ATOM 2246 C C . PRO A 1 324 ? 17.106 21.818 23.673 1.00 40.67 308 PRO A C 1
ATOM 2247 O O . PRO A 1 324 ? 16.778 21.704 24.847 1.00 40.22 308 PRO A O 1
ATOM 2251 N N . GLN A 1 325 ? 16.244 21.721 22.661 1.00 40.91 309 GLN A N 1
ATOM 2252 C CA . GLN A 1 325 ? 14.858 21.264 22.839 1.00 41.11 309 GLN A CA 1
ATOM 2253 C C . GLN A 1 325 ? 14.642 20.046 21.947 1.00 41.72 309 GLN A C 1
ATOM 2254 O O . GLN A 1 325 ? 15.047 20.064 20.786 1.00 41.42 309 GLN A O 1
ATOM 2260 N N . PRO A 1 326 ? 14.011 18.981 22.485 1.00 42.45 310 PRO A N 1
ATOM 2261 C CA . PRO A 1 326 ? 13.831 17.730 21.741 1.00 43.14 310 PRO A CA 1
ATOM 2262 C C . PRO A 1 326 ? 13.227 17.922 20.356 1.00 44.20 310 PRO A C 1
ATOM 2263 O O . PRO A 1 326 ? 13.700 17.318 19.399 1.00 44.34 310 PRO A O 1
ATOM 2267 N N . ARG A 1 327 ? 12.201 18.764 20.251 1.00 45.57 311 ARG A N 1
ATOM 2268 C CA . ARG A 1 327 ? 11.452 18.911 19.006 1.00 46.76 311 ARG A CA 1
ATOM 2269 C C . ARG A 1 327 ? 12.174 19.732 17.942 1.00 47.67 311 ARG A C 1
ATOM 2270 O O . ARG A 1 327 ? 12.172 19.356 16.769 1.00 48.12 311 ARG A O 1
ATOM 2278 N N . LEU A 1 328 ? 12.780 20.854 18.325 1.00 48.40 312 LEU A N 1
ATOM 2279 C CA . LEU A 1 328 ? 13.459 21.678 17.315 1.00 49.31 312 LEU A CA 1
ATOM 2280 C C . LEU A 1 328 ? 14.927 21.294 17.025 1.00 49.45 312 LEU A C 1
ATOM 2281 O O . LEU A 1 328 ? 15.484 21.723 16.012 1.00 49.75 312 LEU A O 1
ATOM 2286 N N . ASP A 1 329 ? 15.537 20.478 17.885 1.00 49.61 313 ASP A N 1
ATOM 2287 C CA . ASP A 1 329 ? 16.928 20.043 17.672 1.00 49.63 313 ASP A CA 1
ATOM 2288 C C . ASP A 1 329 ? 17.084 18.556 17.322 1.00 49.91 313 ASP A C 1
ATOM 2289 O O . ASP A 1 329 ? 18.211 18.054 17.215 1.00 49.82 313 ASP A O 1
ATOM 2294 N N . ARG A 1 330 ? 15.963 17.860 17.127 1.00 50.30 314 ARG A N 1
ATOM 2295 C CA . ARG A 1 330 ? 15.985 16.417 16.856 1.00 50.62 314 ARG A CA 1
ATOM 2296 C C . ARG A 1 330 ? 16.650 16.085 15.526 1.00 50.86 314 ARG A C 1
ATOM 2297 O O . ARG A 1 330 ? 17.560 15.256 15.473 1.00 51.00 314 ARG A O 1
ATOM 2299 N N . ASP A 1 331 ? 16.182 16.732 14.462 1.00 51.08 315 ASP A N 1
ATOM 2300 C CA . ASP A 1 331 ? 16.698 16.512 13.120 1.00 51.41 315 ASP A CA 1
ATOM 2301 C C . ASP A 1 331 ? 17.975 17.310 12.891 1.00 51.31 315 ASP A C 1
ATOM 2302 O O . ASP A 1 331 ? 18.977 16.765 12.431 1.00 51.64 315 ASP A O 1
ATOM 2307 N N . ARG A 1 332 ? 17.915 18.601 13.213 1.00 51.07 316 ARG A N 1
ATOM 2308 C CA . ARG A 1 332 ? 19.024 19.546 13.070 1.00 51.02 316 ARG A CA 1
ATOM 2309 C C . ARG A 1 332 ? 20.381 18.933 13.449 1.00 50.23 316 ARG A C 1
ATOM 2310 O O . ARG A 1 332 ? 21.346 19.007 12.685 1.00 50.28 316 ARG A O 1
ATOM 2318 N N . ASP A 1 333 ? 20.429 18.316 14.628 1.00 49.35 317 ASP A N 1
ATOM 2319 C CA . ASP A 1 333 ? 21.654 17.762 15.196 1.00 48.39 317 ASP A CA 1
ATOM 2320 C C . ASP A 1 333 ? 21.709 16.230 15.157 1.00 47.97 317 ASP A C 1
ATOM 2321 O O . ASP A 1 333 ? 22.434 15.617 15.937 1.00 48.03 317 ASP A O 1
ATOM 2326 N N . SER A 1 334 ? 20.951 15.614 14.256 1.00 47.55 318 SER A N 1
ATOM 2327 C CA . SER A 1 334 ? 20.898 14.148 14.170 1.00 47.26 318 SER A CA 1
ATOM 2328 C C . SER A 1 334 ? 22.250 13.512 13.820 1.00 47.03 318 SER A C 1
ATOM 2329 O O . SER A 1 334 ? 22.439 12.308 14.004 1.00 47.33 318 SER A O 1
ATOM 2332 N N . GLY A 1 335 ? 23.187 14.324 13.328 1.00 46.65 319 GLY A N 1
ATOM 2333 C CA . GLY A 1 335 ? 24.544 13.862 13.032 1.00 45.75 319 GLY A CA 1
ATOM 2334 C C . GLY A 1 335 ? 25.475 13.829 14.234 1.00 45.23 319 GLY A C 1
ATOM 2335 O O . GLY A 1 335 ? 26.569 13.273 14.152 1.00 45.16 319 GLY A O 1
ATOM 2336 N N . TYR A 1 336 ? 25.047 14.424 15.348 1.00 44.54 320 TYR A N 1
ATOM 2337 C CA . TYR A 1 336 ? 25.831 14.431 16.579 1.00 43.99 320 TYR A CA 1
ATOM 2338 C C . TYR A 1 336 ? 25.360 13.356 17.559 1.00 43.29 320 TYR A C 1
ATOM 2339 O O . TYR A 1 336 ? 24.208 12.934 17.520 1.00 43.36 320 TYR A O 1
ATOM 2348 N N . GLY A 1 337 ? 26.256 12.929 18.445 1.00 42.30 321 GLY A N 1
ATOM 2349 C CA . GLY A 1 337 ? 25.902 12.005 19.514 1.00 41.47 321 GLY A CA 1
ATOM 2350 C C . GLY A 1 337 ? 24.926 12.665 20.465 1.00 40.85 321 GLY A C 1
ATOM 2351 O O . GLY A 1 337 ? 23.875 12.107 20.786 1.00 40.56 321 GLY A O 1
ATOM 2352 N N . VAL A 1 338 ? 25.287 13.870 20.900 1.00 40.10 322 VAL A N 1
ATOM 2353 C CA . VAL A 1 338 ? 24.475 14.671 21.804 1.00 39.25 322 VAL A CA 1
ATOM 2354 C C . VAL A 1 338 ? 24.486 16.151 21.406 1.00 38.97 322 VAL A C 1
ATOM 2355 O O . VAL A 1 338 ? 25.431 16.632 20.764 1.00 39.06 322 VAL A O 1
ATOM 2359 N N . SER A 1 339 ? 23.424 16.859 21.772 1.00 38.13 323 SER A N 1
ATOM 2360 C CA . SER A 1 339 ? 23.434 18.312 21.783 1.00 37.55 323 SER A CA 1
ATOM 2361 C C . SER A 1 339 ? 23.550 18.704 23.235 1.00 37.28 323 SER A C 1
ATOM 2362 O O . SER A 1 339 ? 22.916 18.092 24.096 1.00 37.39 323 SER A O 1
ATOM 2365 N N . VAL A 1 340 ? 24.370 19.710 23.508 1.00 36.59 324 VAL A N 1
ATOM 2366 C CA . VAL A 1 340 ? 24.580 20.173 24.863 1.00 36.32 324 VAL A CA 1
ATOM 2367 C C . VAL A 1 340 ? 24.392 21.689 24.914 1.00 36.15 324 VAL A C 1
ATOM 2368 O O . VAL A 1 340 ? 24.946 22.419 24.088 1.00 36.14 324 VAL A O 1
ATOM 2372 N N . GLY A 1 341 ? 23.597 22.151 25.878 1.00 35.88 325 GLY A N 1
ATOM 2373 C CA . GLY A 1 341 ? 23.333 23.578 26.039 1.00 35.46 325 GLY A CA 1
ATOM 2374 C C . GLY A 1 341 ? 23.380 24.030 27.482 1.00 35.24 325 GLY A C 1
ATOM 2375 O O . GLY A 1 341 ? 23.523 23.216 28.398 1.00 35.14 325 GLY A O 1
ATOM 2376 N N . ARG A 1 342 ? 23.263 25.342 27.676 1.00 35.22 326 ARG A N 1
ATOM 2377 C CA . ARG A 1 342 ? 23.238 25.953 29.006 1.00 34.80 326 ARG A CA 1
ATOM 2378 C C . ARG A 1 342 ? 24.404 25.526 29.911 1.00 34.79 326 ARG A C 1
ATOM 2379 O O . ARG A 1 342 ? 24.250 25.410 31.133 1.00 34.54 326 ARG A O 1
ATOM 2387 N N . ILE A 1 343 ? 25.572 25.294 29.310 1.00 35.06 327 ILE A N 1
ATOM 2388 C CA . ILE A 1 343 ? 26.773 24.960 30.087 1.00 35.24 327 ILE A CA 1
ATOM 2389 C C . ILE A 1 343 ? 27.119 26.166 30.948 1.00 35.47 327 ILE A C 1
ATOM 2390 O O . ILE A 1 343 ? 27.329 27.260 30.436 1.00 35.24 327 ILE A O 1
ATOM 2395 N N . ARG A 1 344 ? 27.160 25.961 32.259 1.00 36.01 328 ARG A N 1
ATOM 2396 C CA . ARG A 1 344 ? 27.375 27.055 33.181 1.00 36.83 328 ARG A CA 1
ATOM 2397 C C . ARG A 1 344 ? 27.909 26.541 34.500 1.00 37.88 328 ARG A C 1
ATOM 2398 O O . ARG A 1 344 ? 27.824 25.348 34.793 1.00 37.87 328 ARG A O 1
ATOM 2406 N N . GLU A 1 345 ? 28.447 27.461 35.289 1.00 38.88 329 GLU A N 1
ATOM 2407 C CA . GLU A 1 345 ? 28.963 27.164 36.611 1.00 40.44 329 GLU A CA 1
ATOM 2408 C C . GLU A 1 345 ? 27.844 26.703 37.538 1.00 40.70 329 GLU A C 1
ATOM 2409 O O . GLU A 1 345 ? 26.726 27.226 37.485 1.00 41.01 329 GLU A O 1
ATOM 2415 N N . ASP A 1 346 ? 28.152 25.727 38.385 1.00 40.94 330 ASP A N 1
ATOM 2416 C CA . ASP A 1 346 ? 27.176 25.179 39.309 1.00 41.14 330 ASP A CA 1
ATOM 2417 C C . ASP A 1 346 ? 27.371 25.721 40.719 1.00 41.50 330 ASP A C 1
ATOM 2418 O O . ASP A 1 346 ? 28.442 26.238 41.065 1.00 41.69 330 ASP A O 1
ATOM 2423 N N . SER A 1 347 ? 26.321 25.587 41.524 1.00 41.56 331 SER A N 1
ATOM 2424 C CA . SER A 1 347 ? 26.273 26.109 42.876 1.00 41.79 331 SER A CA 1
ATOM 2425 C C . SER A 1 347 ? 26.650 25.039 43.888 1.00 41.69 331 SER A C 1
ATOM 2426 O O . SER A 1 347 ? 26.982 25.352 45.032 1.00 42.40 331 SER A O 1
ATOM 2429 N N . LEU A 1 348 ? 26.578 23.779 43.480 1.00 41.31 332 LEU A N 1
ATOM 2430 C CA . LEU A 1 348 ? 26.877 22.676 44.385 1.00 41.07 332 LEU A CA 1
ATOM 2431 C C . LEU A 1 348 ? 28.105 21.907 43.913 1.00 40.86 332 LEU A C 1
ATOM 2432 O O . LEU A 1 348 ? 29.033 21.661 44.683 1.00 40.56 332 LEU A O 1
ATOM 2437 N N . LEU A 1 349 ? 28.079 21.512 42.646 1.00 40.68 333 LEU A N 1
ATOM 2438 C CA . LEU A 1 349 ? 29.231 20.920 41.997 1.00 40.57 333 LEU A CA 1
ATOM 2439 C C . LEU A 1 349 ? 29.888 21.999 41.141 1.00 40.43 333 LEU A C 1
ATOM 2440 O O . LEU A 1 349 ? 29.737 23.188 41.436 1.00 40.89 333 LEU A O 1
ATOM 2445 N N . ASP A 1 350 ? 30.623 21.608 40.102 1.00 39.87 334 ASP A N 1
ATOM 2446 C CA . ASP A 1 350 ? 31.379 22.577 39.311 1.00 38.90 334 ASP A CA 1
ATOM 2447 C C . ASP A 1 350 ? 30.561 23.166 38.167 1.00 38.48 334 ASP A C 1
ATOM 2448 O O . ASP A 1 350 ? 30.522 24.390 37.985 1.00 38.45 334 ASP A O 1
ATOM 2453 N N . PHE A 1 351 ? 29.930 22.289 37.388 1.00 37.49 335 PHE A N 1
ATOM 2454 C CA . PHE A 1 351 ? 29.193 22.699 36.199 1.00 36.78 335 PHE A CA 1
ATOM 2455 C C . PHE A 1 351 ? 27.869 21.961 36.085 1.00 36.41 335 PHE A C 1
ATOM 2456 O O . PHE A 1 351 ? 27.752 20.808 36.502 1.00 35.42 335 PHE A O 1
ATOM 2464 N N . LYS A 1 352 ? 26.882 22.650 35.516 1.00 35.89 336 LYS A N 1
ATOM 2465 C CA . LYS A 1 352 ? 25.647 22.027 35.086 1.00 35.66 336 LYS A CA 1
ATOM 2466 C C . LYS A 1 352 ? 25.391 22.351 33.626 1.00 35.67 336 LYS A C 1
ATOM 2467 O O . LYS A 1 352 ? 25.880 23.356 33.114 1.00 35.66 336 LYS A O 1
ATOM 2473 N N . MET A 1 353 ? 24.648 21.474 32.959 1.00 35.57 337 MET A N 1
ATOM 2474 C CA . MET A 1 353 ? 24.343 21.603 31.536 1.00 35.99 337 MET A CA 1
ATOM 2475 C C . MET A 1 353 ? 23.162 20.700 31.162 1.00 35.91 337 MET A C 1
ATOM 2476 O O . MET A 1 353 ? 22.740 19.858 31.956 1.00 36.09 337 MET A O 1
ATOM 2481 N N . VAL A 1 354 ? 22.646 20.883 29.953 1.00 35.95 338 VAL A N 1
ATOM 2482 C CA . VAL A 1 354 ? 21.480 20.155 29.476 1.00 36.18 338 VAL A CA 1
ATOM 2483 C C . VAL A 1 354 ? 21.892 19.360 28.246 1.00 36.40 338 VAL A C 1
ATOM 2484 O O . VAL A 1 354 ? 22.478 19.918 27.313 1.00 36.45 338 VAL A O 1
ATOM 2488 N N . VAL A 1 355 ? 21.578 18.064 28.251 1.00 36.65 339 VAL A N 1
ATOM 2489 C CA . VAL A 1 355 ? 22.002 17.146 27.196 1.00 36.53 339 VAL A CA 1
ATOM 2490 C C . VAL A 1 355 ? 20.799 16.568 26.455 1.00 37.13 339 VAL A C 1
ATOM 2491 O O . VAL A 1 355 ? 19.866 16.044 27.070 1.00 37.02 339 VAL A O 1
ATOM 2495 N N . LEU A 1 356 ? 20.829 16.672 25.130 1.00 37.63 340 LEU A N 1
ATOM 2496 C CA . LEU A 1 356 ? 19.835 16.036 24.277 1.00 37.86 340 LEU A CA 1
ATOM 2497 C C . LEU A 1 356 ? 20.517 14.925 23.508 1.00 38.32 340 LEU A C 1
ATOM 2498 O O . LEU A 1 356 ? 21.436 15.171 22.721 1.00 37.99 340 LEU A O 1
ATOM 2503 N N . SER A 1 357 ? 20.068 13.703 23.753 1.00 38.59 341 SER A N 1
ATOM 2504 C CA . SER A 1 357 ? 20.600 12.549 23.068 1.00 39.51 341 SER A CA 1
ATOM 2505 C C . SER A 1 357 ? 20.046 12.493 21.649 1.00 39.94 341 SER A C 1
ATOM 2506 O O . SER A 1 357 ? 18.976 13.039 21.367 1.00 39.85 341 SER A O 1
ATOM 2509 N N . HIS A 1 358 ? 20.797 11.856 20.758 1.00 40.41 342 HIS A N 1
ATOM 2510 C CA . HIS A 1 358 ? 20.333 11.591 19.401 1.00 40.91 342 HIS A CA 1
ATOM 2511 C C . HIS A 1 358 ? 20.407 10.109 19.124 1.00 41.18 342 HIS A C 1
ATOM 2512 O O . HIS A 1 358 ? 21.495 9.521 19.096 1.00 41.05 342 HIS A O 1
ATOM 2519 N N . ASN A 1 359 ? 19.229 9.519 18.934 1.00 41.67 343 ASN A N 1
ATOM 2520 C CA . ASN A 1 359 ? 19.079 8.081 18.744 1.00 42.28 343 ASN A CA 1
ATOM 2521 C C . ASN A 1 359 ? 19.849 7.541 17.546 1.00 42.50 343 ASN A C 1
ATOM 2522 O O . ASN A 1 359 ? 20.334 6.411 17.569 1.00 42.66 343 ASN A O 1
ATOM 2527 N N . THR A 1 360 ? 19.959 8.362 16.506 1.00 43.09 344 THR A N 1
ATOM 2528 C CA . THR A 1 360 ? 20.635 7.985 15.268 1.00 43.68 344 THR A CA 1
ATOM 2529 C C . THR A 1 360 ? 22.078 7.540 15.513 1.00 43.88 344 THR A C 1
ATOM 2530 O O . THR A 1 360 ? 22.561 6.606 14.867 1.00 44.16 344 THR A O 1
ATOM 2534 N N . ILE A 1 361 ? 22.745 8.198 16.463 1.00 43.86 345 ILE A N 1
ATOM 2535 C CA . ILE A 1 361 ? 24.165 7.957 16.748 1.00 43.71 345 ILE A CA 1
ATOM 2536 C C . ILE A 1 361 ? 24.359 7.070 17.987 1.00 43.46 345 ILE A C 1
ATOM 2537 O O . ILE A 1 361 ? 25.047 6.045 17.919 1.00 43.39 345 ILE A O 1
ATOM 2542 N N . ILE A 1 362 ? 23.752 7.461 19.106 1.00 43.22 346 ILE A N 1
ATOM 2543 C CA . ILE A 1 362 ? 23.970 6.766 20.379 1.00 43.21 346 ILE A CA 1
ATOM 2544 C C . ILE A 1 362 ? 22.852 5.795 20.771 1.00 43.06 346 ILE A C 1
ATOM 2545 O O . ILE A 1 362 ? 22.876 5.223 21.864 1.00 43.06 346 ILE A O 1
ATOM 2550 N N . GLY A 1 363 ? 21.884 5.59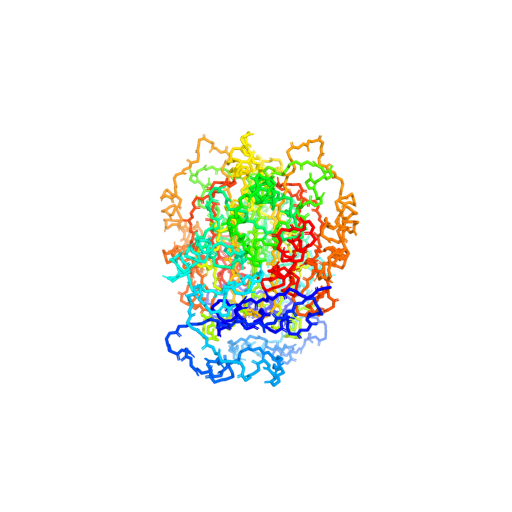7 19.876 1.00 43.03 347 GLY A N 1
ATOM 2551 C CA . GLY A 1 363 ? 20.843 4.582 20.086 1.00 42.69 347 GLY A CA 1
ATOM 2552 C C . GLY A 1 363 ? 21.420 3.190 19.904 1.00 42.54 347 GLY A C 1
ATOM 2553 O O . GLY A 1 363 ? 22.447 3.023 19.242 1.00 42.18 347 GLY A O 1
ATOM 2554 N N . ALA A 1 364 ? 20.756 2.194 20.487 1.00 42.59 348 ALA A N 1
ATOM 2555 C CA . ALA A 1 364 ? 21.223 0.799 20.455 1.00 42.60 348 ALA A CA 1
ATOM 2556 C C . ALA A 1 364 ? 21.673 0.362 19.070 1.00 42.62 348 ALA A C 1
ATOM 2557 O O . ALA A 1 364 ? 22.748 -0.216 18.923 1.00 42.52 348 ALA A O 1
ATOM 2559 N N . ALA A 1 365 ? 20.845 0.648 18.066 1.00 42.56 349 ALA A N 1
ATOM 2560 C CA . ALA A 1 365 ? 21.125 0.267 16.685 1.00 42.72 349 ALA A CA 1
ATOM 2561 C C . ALA A 1 365 ? 22.352 0.977 16.124 1.00 42.72 349 ALA A C 1
ATOM 2562 O O . ALA A 1 365 ? 23.226 0.335 15.539 1.00 42.84 349 ALA A O 1
ATOM 2564 N N . GLY A 1 366 ? 22.411 2.296 16.310 1.00 42.76 350 GLY A N 1
ATOM 2565 C CA . GLY A 1 366 ? 23.531 3.109 15.834 1.00 42.49 350 GLY A CA 1
ATOM 2566 C C . GLY A 1 366 ? 24.825 2.785 16.557 1.00 42.60 350 GLY A C 1
ATOM 2567 O O . GLY A 1 366 ? 25.897 2.734 15.948 1.00 42.56 350 GLY A O 1
ATOM 2568 N N . ALA A 1 367 ? 24.721 2.558 17.863 1.00 42.42 351 ALA A N 1
ATOM 2569 C CA . ALA A 1 367 ? 25.871 2.174 18.667 1.00 42.47 351 ALA A CA 1
ATOM 2570 C C . ALA A 1 367 ? 26.375 0.807 18.244 1.00 42.58 351 ALA A C 1
ATOM 2571 O O . ALA A 1 367 ? 27.585 0.595 18.144 1.00 42.54 351 ALA A O 1
ATOM 2573 N N . GLY A 1 368 ? 25.437 -0.105 17.981 1.00 42.76 352 GLY A N 1
ATOM 2574 C CA . GLY A 1 368 ? 25.752 -1.473 17.560 1.00 42.80 352 GLY A CA 1
ATOM 2575 C C . GLY A 1 368 ? 26.561 -1.546 16.280 1.00 42.71 352 GLY A C 1
ATOM 2576 O O . GLY A 1 368 ? 27.537 -2.286 16.206 1.00 42.82 352 GLY A O 1
ATOM 2577 N N . ILE A 1 369 ? 26.155 -0.772 15.277 1.00 42.81 353 ILE A N 1
ATOM 2578 C CA . ILE A 1 369 ? 26.834 -0.739 13.982 1.00 43.00 353 ILE A CA 1
ATOM 2579 C C . ILE A 1 369 ? 28.260 -0.194 14.123 1.00 43.12 353 ILE A C 1
ATOM 2580 O O . ILE A 1 369 ? 29.200 -0.745 13.539 1.00 42.70 353 ILE A O 1
ATOM 2585 N N . LEU A 1 370 ? 28.404 0.870 14.914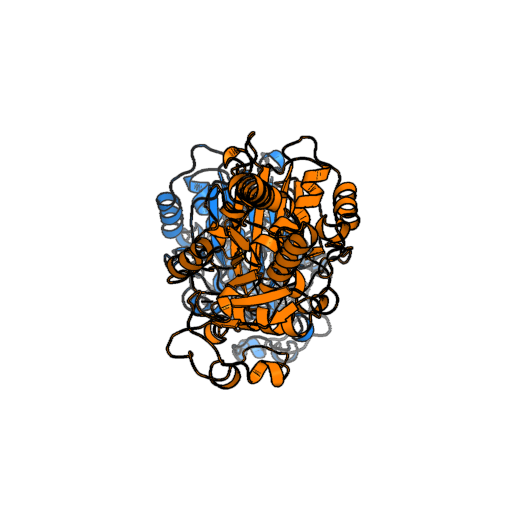 1.00 43.12 354 LEU A N 1
ATOM 2586 C CA . LEU A 1 370 ? 29.697 1.502 15.137 1.00 43.55 354 LEU A CA 1
ATOM 2587 C C . LEU A 1 370 ? 30.675 0.551 15.834 1.00 43.61 354 LEU A C 1
ATOM 2588 O O . LEU A 1 370 ? 31.839 0.480 15.450 1.00 43.81 354 LEU A O 1
ATOM 2593 N N . ILE A 1 371 ? 30.196 -0.192 16.832 1.00 43.85 355 ILE A N 1
ATOM 2594 C CA . ILE A 1 371 ? 31.006 -1.224 17.493 1.00 43.95 355 ILE A CA 1
ATOM 2595 C C . ILE A 1 371 ? 31.531 -2.239 16.479 1.00 44.60 355 ILE A C 1
ATOM 2596 O O . ILE A 1 371 ? 32.703 -2.607 16.521 1.00 44.83 355 ILE A O 1
ATOM 2601 N N . ALA A 1 372 ? 30.659 -2.675 15.569 1.00 45.15 356 ALA A N 1
ATOM 2602 C CA . ALA A 1 372 ? 31.022 -3.631 14.520 1.00 45.75 356 ALA A CA 1
ATOM 2603 C C . ALA A 1 372 ? 32.051 -3.055 13.546 1.00 46.23 356 ALA A C 1
ATOM 2604 O O . ALA A 1 372 ? 32.914 -3.784 13.060 1.00 46.31 356 ALA A O 1
ATOM 2606 N N . GLU A 1 373 ? 31.947 -1.755 13.265 1.00 46.70 357 GLU A N 1
ATOM 2607 C CA . GLU A 1 373 ? 32.936 -1.044 12.448 1.00 47.57 357 GLU A CA 1
ATOM 2608 C C . GLU A 1 373 ? 34.288 -0.972 13.163 1.00 47.99 357 GLU A C 1
ATOM 2609 O O . GLU A 1 373 ? 35.332 -1.188 12.552 1.00 47.90 357 GLU A O 1
ATOM 2615 N N . ILE A 1 374 ? 34.255 -0.673 14.459 1.00 48.66 358 ILE A N 1
ATOM 2616 C CA . ILE A 1 374 ? 35.459 -0.689 15.278 1.00 49.60 358 ILE A CA 1
ATOM 2617 C C . ILE A 1 374 ? 36.068 -2.095 15.282 1.00 50.26 358 ILE A C 1
ATOM 2618 O O . ILE A 1 374 ? 37.279 -2.238 15.181 1.00 50.18 358 ILE A O 1
ATOM 2623 N N . LEU A 1 375 ? 35.225 -3.123 15.387 1.00 50.95 359 LEU A N 1
ATOM 2624 C CA . LEU A 1 375 ? 35.689 -4.509 15.301 1.00 51.81 359 LEU A CA 1
ATOM 2625 C C . LEU A 1 375 ? 36.256 -4.834 13.919 1.00 52.44 359 LEU A C 1
ATOM 2626 O O . LEU A 1 375 ? 37.238 -5.570 13.809 1.00 52.42 359 LEU A O 1
ATOM 2631 N N . LYS A 1 376 ? 35.634 -4.278 12.877 1.00 53.52 360 LYS A N 1
ATOM 2632 C CA . LYS A 1 376 ? 36.074 -4.461 11.482 1.00 54.60 360 LYS A CA 1
ATOM 2633 C C . LYS A 1 376 ? 37.471 -3.875 11.268 1.00 55.08 360 LYS A C 1
ATOM 2634 O O . LYS A 1 376 ? 38.391 -4.588 10.858 1.00 55.17 360 LYS A O 1
ATOM 2640 N N . ALA A 1 377 ? 37.619 -2.580 11.546 1.00 55.79 361 ALA A N 1
ATOM 2641 C CA . ALA A 1 377 ? 38.938 -1.982 11.737 1.00 56.60 361 ALA A CA 1
ATOM 2642 C C . ALA A 1 377 ? 39.503 -2.674 12.969 1.00 57.10 361 ALA A C 1
ATOM 2643 O O . ALA A 1 377 ? 38.740 -3.176 13.791 1.00 57.55 361 ALA A O 1
ATOM 2645 N N . LYS A 1 378 ? 40.821 -2.728 13.111 1.00 57.37 362 LYS A N 1
ATOM 2646 C CA . LYS A 1 378 ? 41.429 -3.511 14.201 1.00 57.67 362 LYS A CA 1
ATOM 2647 C C . LYS A 1 378 ? 41.291 -5.032 14.000 1.00 57.74 362 LYS A C 1
ATOM 2648 O O . LYS A 1 378 ? 41.756 -5.814 14.828 1.00 57.72 362 LYS A O 1
ATOM 2654 N N . ASN A 1 379 ? 40.649 -5.433 12.902 1.00 57.86 363 ASN A N 1
ATOM 2655 C CA . ASN A 1 379 ? 40.650 -6.824 12.415 1.00 58.23 363 ASN A CA 1
ATOM 2656 C C . ASN A 1 379 ? 40.286 -7.884 13.454 1.00 58.19 363 ASN A C 1
ATOM 2657 O O . ASN A 1 379 ? 41.012 -8.864 13.640 1.00 58.34 363 ASN A O 1
ATOM 2662 N N . ILE A 1 380 ? 39.160 -7.678 14.126 1.00 58.17 364 ILE A N 1
ATOM 2663 C CA . ILE A 1 380 ? 38.673 -8.612 15.138 1.00 58.03 364 ILE A CA 1
ATOM 2664 C C . ILE A 1 380 ? 37.571 -9.502 14.544 1.00 57.93 364 ILE A C 1
ATOM 2665 O O . ILE A 1 380 ? 37.382 -10.634 14.980 1.00 57.87 364 ILE A O 1
ATOM 2670 N N . ILE A 1 381 ? 36.862 -8.984 13.541 1.00 57.91 365 ILE A N 1
ATOM 2671 C CA . ILE A 1 381 ? 35.817 -9.740 12.843 1.00 57.83 365 ILE A CA 1
ATOM 2672 C C . ILE A 1 381 ? 36.128 -9.874 11.355 1.00 58.02 365 ILE A C 1
ATOM 2673 O O . ILE A 1 381 ? 36.749 -8.991 10.761 1.00 58.25 365 ILE A O 1
ATOM 2678 N N . VAL B 1 19 ? -15.086 40.413 58.859 1.00 47.40 3 VAL B N 1
ATOM 2679 C CA . VAL B 1 19 ? -14.985 40.273 57.374 1.00 47.21 3 VAL B CA 1
ATOM 2680 C C . VAL B 1 19 ? -14.071 41.347 56.777 1.00 47.06 3 VAL B C 1
ATOM 2681 O O . VAL B 1 19 ? -14.357 42.549 56.865 1.00 47.27 3 VAL B O 1
ATOM 2685 N N . LYS B 1 20 ? -12.983 40.902 56.155 1.00 46.50 4 LYS B N 1
ATOM 2686 C CA . LYS B 1 20 ? -11.968 41.811 55.625 1.00 46.15 4 LYS B CA 1
ATOM 2687 C C . LYS B 1 20 ? -12.228 42.167 54.177 1.00 45.74 4 LYS B C 1
ATOM 2688 O O . LYS B 1 20 ? -12.656 41.324 53.391 1.00 45.92 4 LYS B O 1
ATOM 2694 N N . LYS B 1 21 ? -11.973 43.423 53.832 1.00 45.32 5 LYS B N 1
ATOM 2695 C CA . LYS B 1 21 ? -12.156 43.899 52.467 1.00 45.21 5 LYS B CA 1
ATOM 2696 C C . LYS B 1 21 ? -10.841 43.767 51.701 1.00 44.97 5 LYS B C 1
ATOM 2697 O O . LYS B 1 21 ? -9.787 44.202 52.179 1.00 44.97 5 LYS B O 1
ATOM 2703 N N . ALA B 1 22 ? -10.913 43.159 50.521 1.00 44.58 6 ALA B N 1
ATOM 2704 C CA . ALA B 1 22 ? -9.723 42.829 49.738 1.00 44.29 6 ALA B CA 1
ATOM 2705 C C . ALA B 1 22 ? -9.653 43.574 48.411 1.00 44.09 6 ALA B C 1
ATOM 2706 O O . ALA B 1 22 ? -10.630 43.620 47.654 1.00 43.78 6 ALA B O 1
ATOM 2708 N N . GLY B 1 23 ? -8.485 44.156 48.147 1.00 43.92 7 GLY B N 1
ATOM 2709 C CA . GLY B 1 23 ? -8.164 44.709 46.836 1.00 43.73 7 GLY B CA 1
ATOM 2710 C C . GLY B 1 23 ? -7.339 43.716 46.041 1.00 43.79 7 GLY B C 1
ATOM 2711 O O . GLY B 1 23 ? -6.690 42.839 46.616 1.00 43.73 7 GLY B O 1
ATOM 2712 N N . VAL B 1 24 ? -7.387 43.835 44.718 1.00 43.99 8 VAL B N 1
ATOM 2713 C CA . VAL B 1 24 ? -6.515 43.068 43.837 1.00 44.35 8 VAL B CA 1
ATOM 2714 C C . VAL B 1 24 ? -5.924 43.998 42.772 1.00 44.67 8 VAL B C 1
ATOM 2715 O O . VAL B 1 24 ? -6.654 44.554 41.950 1.00 44.54 8 VAL B O 1
ATOM 2719 N N . LEU B 1 25 ? -4.604 44.173 42.809 1.00 45.15 9 LEU B N 1
ATOM 2720 C CA . LEU B 1 25 ? -3.888 44.917 41.771 1.00 45.82 9 LEU B CA 1
ATOM 2721 C C . LEU B 1 25 ? -3.500 43.982 40.628 1.00 46.42 9 LEU B C 1
ATOM 2722 O O . LEU B 1 25 ? -3.186 42.811 40.858 1.00 46.54 9 LEU B O 1
ATOM 2727 N N . GLY B 1 26 ? -3.537 44.494 39.401 1.00 47.01 10 GLY B N 1
ATOM 2728 C CA . GLY B 1 26 ? -3.321 43.668 38.213 1.00 47.83 10 GLY B CA 1
ATOM 2729 C C . GLY B 1 26 ? -4.357 42.559 38.152 1.00 48.72 10 GLY B C 1
ATOM 2730 O O . GLY B 1 26 ? -4.023 41.393 37.930 1.00 48.92 10 GLY B O 1
ATOM 2731 N N . ALA B 1 27 ? -5.618 42.939 38.352 1.00 49.24 11 ALA B N 1
ATOM 2732 C CA . ALA B 1 27 ? -6.727 41.998 38.511 1.00 49.81 11 ALA B CA 1
ATOM 2733 C C . ALA B 1 27 ? -7.026 41.182 37.254 1.00 50.22 11 ALA B C 1
ATOM 2734 O O . ALA B 1 27 ? -7.458 40.032 37.350 1.00 50.23 11 ALA B O 1
ATOM 2736 N N . THR B 1 28 ? -6.793 41.783 36.088 1.00 50.84 12 THR B N 1
ATOM 2737 C CA . THR B 1 28 ? -7.073 41.142 34.799 1.00 51.52 12 THR B CA 1
ATOM 2738 C C . THR B 1 28 ? -6.070 40.049 34.415 1.00 51.65 12 THR B C 1
ATOM 2739 O O . THR B 1 28 ? -6.380 39.181 33.597 1.00 51.88 12 THR B O 1
ATOM 2743 N N . GLY B 1 29 ? -4.883 40.088 35.015 1.00 51.96 13 GLY B N 1
ATOM 2744 C CA . GLY B 1 29 ? -3.824 39.117 34.723 1.00 52.03 13 GLY B CA 1
ATOM 2745 C C . GLY B 1 29 ? -4.075 37.727 35.283 1.00 52.08 13 GLY B C 1
ATOM 2746 O O . GLY B 1 29 ? -5.011 37.514 36.054 1.00 52.34 13 GLY B O 1
ATOM 2747 N N . SER B 1 30 ? -3.219 36.786 34.897 1.00 51.90 14 SER B N 1
ATOM 2748 C CA . SER B 1 30 ? -3.320 35.386 35.315 1.00 51.63 14 SER B CA 1
ATOM 2749 C C . SER B 1 30 ? -3.344 35.177 36.837 1.00 51.38 14 SER B C 1
ATOM 2750 O O . SER B 1 30 ? -4.084 34.322 37.343 1.00 51.32 14 SER B O 1
ATOM 2753 N N . VAL B 1 31 ? -2.522 35.940 37.557 1.00 50.78 15 VAL B N 1
ATOM 2754 C CA . VAL B 1 31 ? -2.493 35.863 39.021 1.00 50.11 15 VAL B CA 1
ATOM 2755 C C . VAL B 1 31 ? -3.714 36.564 39.626 1.00 49.74 15 VAL B C 1
ATOM 2756 O O . VAL B 1 31 ? -4.335 36.043 40.558 1.00 49.52 15 VAL B O 1
ATOM 2760 N N . GLY B 1 32 ? -4.051 37.735 39.084 1.00 49.35 16 GLY B N 1
ATOM 2761 C CA . GLY B 1 32 ? -5.253 38.477 39.480 1.00 48.93 16 GLY B CA 1
ATOM 2762 C C . GLY B 1 32 ? -6.510 37.629 39.397 1.00 48.58 16 GLY B C 1
ATOM 2763 O O . GLY B 1 32 ? -7.269 37.543 40.362 1.00 48.41 16 GLY B O 1
ATOM 2764 N N . GLN B 1 33 ? -6.709 36.993 38.244 1.00 48.56 17 GLN B N 1
ATOM 2765 C CA . GLN B 1 33 ? -7.830 36.074 38.004 1.00 48.62 17 GLN B CA 1
ATOM 2766 C C . GLN B 1 33 ? -7.956 35.001 39.082 1.00 48.62 17 GLN B C 1
ATOM 2767 O O . GLN B 1 33 ? -9.055 34.755 39.594 1.00 48.69 17 GLN B O 1
ATOM 2773 N N . ARG B 1 34 ? -6.825 34.378 39.419 1.00 48.45 18 ARG B N 1
ATOM 2774 C CA . ARG B 1 34 ? -6.745 33.343 40.459 1.00 48.55 18 ARG B CA 1
ATOM 2775 C C . ARG B 1 34 ? -7.084 33.897 41.844 1.00 47.79 18 ARG B C 1
ATOM 2776 O O . ARG B 1 34 ? -7.731 33.221 42.650 1.00 47.71 18 ARG B O 1
ATOM 2784 N N . PHE B 1 35 ? -6.619 35.114 42.121 1.00 47.33 19 PHE B N 1
ATOM 2785 C CA . PHE B 1 35 ? -6.934 35.797 43.375 1.00 46.87 19 PHE B CA 1
ATOM 2786 C C . PHE B 1 35 ? -8.440 36.017 43.482 1.00 46.77 19 PHE B C 1
ATOM 2787 O O . PHE B 1 35 ? -9.043 35.685 44.498 1.00 46.40 19 PHE B O 1
ATOM 2795 N N . ILE B 1 36 ? -9.033 36.567 42.421 1.00 46.93 20 ILE B N 1
ATOM 2796 C CA . ILE B 1 36 ? -10.461 36.887 42.402 1.00 47.40 20 ILE B CA 1
ATOM 2797 C C . ILE B 1 36 ? -11.304 35.619 42.574 1.00 47.90 20 ILE B C 1
ATOM 2798 O O . ILE B 1 36 ? -12.179 35.568 43.441 1.00 47.97 20 ILE B O 1
ATOM 2803 N N . LEU B 1 37 ? -11.002 34.603 41.766 1.00 48.41 21 LEU B N 1
ATOM 2804 C CA . LEU B 1 37 ? -11.666 33.301 41.820 1.00 49.02 21 LEU B CA 1
ATOM 2805 C C . LEU B 1 37 ? -11.655 32.718 43.230 1.00 49.32 21 LEU B C 1
ATOM 2806 O O . LEU B 1 37 ? -12.701 32.338 43.760 1.00 49.62 21 LEU B O 1
ATOM 2811 N N . LEU B 1 38 ? -10.473 32.655 43.835 1.00 49.55 22 LEU B N 1
ATOM 2812 C CA . LEU B 1 38 ? -10.313 32.048 45.153 1.00 50.02 22 LEU B CA 1
ATOM 2813 C C . LEU B 1 38 ? -10.962 32.873 46.265 1.00 50.14 22 LEU B C 1
ATOM 2814 O O . LEU B 1 38 ? -11.433 32.316 47.258 1.00 50.13 22 LEU B O 1
ATOM 2819 N N . LEU B 1 39 ? -10.973 34.196 46.094 1.00 50.13 23 LEU B N 1
ATOM 2820 C CA . LEU B 1 39 ? -11.638 35.101 47.035 1.00 50.28 23 LEU B CA 1
ATOM 2821 C C . LEU B 1 39 ? -13.164 34.985 46.989 1.00 50.58 23 LEU B C 1
ATOM 2822 O O . LEU B 1 39 ? -13.825 35.110 48.017 1.00 50.53 23 LEU B O 1
ATOM 2827 N N . SER B 1 40 ? -13.711 34.732 45.800 1.00 51.06 24 SER B N 1
ATOM 2828 C CA . SER B 1 40 ? -15.156 34.566 45.630 1.00 51.66 24 SER B CA 1
ATOM 2829 C C . SER B 1 40 ? -15.699 33.313 46.332 1.00 52.24 24 SER B C 1
ATOM 2830 O O . SER B 1 40 ? -16.885 33.249 46.678 1.00 52.38 24 SER B O 1
ATOM 2833 N N . LYS B 1 41 ? -14.828 32.329 46.538 1.00 52.73 25 LYS B N 1
ATOM 2834 C CA . LYS B 1 41 ? -15.186 31.103 47.238 1.00 53.32 25 LYS B CA 1
ATOM 2835 C C . LYS B 1 41 ? -14.859 31.214 48.726 1.00 53.85 25 LYS B C 1
ATOM 2836 O O . LYS B 1 41 ? -14.892 30.219 49.457 1.00 54.02 25 LYS B O 1
ATOM 2838 N N . HIS B 1 42 ? -14.551 32.431 49.172 1.00 54.36 26 HIS B N 1
ATOM 2839 C CA . HIS B 1 42 ? -14.085 32.650 50.534 1.00 54.80 26 HIS B CA 1
ATOM 2840 C C . HIS B 1 42 ? -14.991 33.621 51.292 1.00 54.86 26 HIS B C 1
ATOM 2841 O O . HIS B 1 42 ? -15.130 34.782 50.897 1.00 55.16 26 HIS B O 1
ATOM 2848 N N . PRO B 1 43 ? -15.613 33.147 52.387 1.00 54.86 27 PRO B N 1
ATOM 2849 C CA . PRO B 1 43 ? -16.584 33.972 53.104 1.00 54.84 27 PRO B CA 1
ATOM 2850 C C . PRO B 1 43 ? -15.945 35.069 53.961 1.00 54.52 27 PRO B C 1
ATOM 2851 O O . PRO B 1 43 ? -16.546 36.129 54.139 1.00 54.74 27 PRO B O 1
ATOM 2855 N N . GLU B 1 44 ? -14.737 34.817 54.466 1.00 53.94 28 GLU B N 1
ATOM 2856 C CA . GLU B 1 44 ? -14.006 35.781 55.296 1.00 53.46 28 GLU B CA 1
ATOM 2857 C C . GLU B 1 44 ? -13.619 37.077 54.577 1.00 52.65 28 GLU B C 1
ATOM 2858 O O . GLU B 1 44 ? -13.329 38.076 55.234 1.00 52.57 28 GLU B O 1
ATOM 2864 N N . PHE B 1 45 ? -13.611 37.060 53.242 1.00 51.74 29 PHE B N 1
ATOM 2865 C CA . PHE B 1 45 ? -13.219 38.235 52.453 1.00 51.03 29 PHE B CA 1
ATOM 2866 C C . PHE B 1 45 ? -14.322 38.809 51.569 1.00 50.52 29 PHE B C 1
ATOM 2867 O O . PHE B 1 45 ? -15.228 38.091 51.137 1.00 50.71 29 PHE B O 1
ATOM 2875 N N . GLU B 1 46 ? -14.227 40.110 51.307 1.00 49.72 30 GLU B N 1
ATOM 2876 C CA . GLU B 1 46 ? -15.059 40.775 50.310 1.00 49.21 30 GLU B CA 1
ATOM 2877 C C . GLU B 1 46 ? -14.169 41.357 49.217 1.00 48.61 30 GLU B C 1
ATOM 2878 O O . GLU B 1 46 ? -13.230 42.093 49.508 1.00 48.70 30 GLU B O 1
ATOM 2880 N N . ILE B 1 47 ? -14.455 41.011 47.964 1.00 47.95 31 ILE B N 1
ATOM 2881 C CA . ILE B 1 47 ? -13.750 41.594 46.824 1.00 47.09 31 ILE B CA 1
ATOM 2882 C C . ILE B 1 47 ? -14.231 43.035 46.656 1.00 46.96 31 ILE B C 1
ATOM 2883 O O . ILE B 1 47 ? -15.350 43.277 46.196 1.00 47.05 31 ILE B O 1
ATOM 2888 N N . HIS B 1 48 ? -13.372 43.979 47.033 1.00 46.48 32 HIS B N 1
ATOM 2889 C CA . HIS B 1 48 ? -13.762 45.374 47.239 1.00 46.32 32 HIS B CA 1
ATOM 2890 C C . HIS B 1 48 ? -13.207 46.337 46.190 1.00 46.25 32 HIS B C 1
ATOM 2891 O O . HIS B 1 48 ? -13.819 47.359 45.899 1.00 46.35 32 HIS B O 1
ATOM 2898 N N . ALA B 1 49 ? -12.040 46.025 45.639 1.00 46.22 33 ALA B N 1
ATOM 2899 C CA . ALA B 1 49 ? -11.455 46.848 44.582 1.00 46.27 33 ALA B CA 1
ATOM 2900 C C . ALA B 1 49 ? -10.635 46.008 43.613 1.00 46.43 33 ALA B C 1
ATOM 2901 O O . ALA B 1 49 ? -9.897 45.107 44.021 1.00 45.97 33 ALA B O 1
ATOM 2903 N N . LEU B 1 50 ? -10.779 46.311 42.329 1.00 46.92 34 LEU B N 1
ATOM 2904 C CA . LEU B 1 50 ? -10.003 45.652 41.295 1.00 47.79 34 LEU B CA 1
ATOM 2905 C C . LEU B 1 50 ? -9.264 46.694 40.486 1.00 48.83 34 LEU B C 1
ATOM 2906 O O . LEU B 1 50 ? -9.873 47.650 40.004 1.00 48.88 34 LEU B O 1
ATOM 2911 N N . GLY B 1 51 ? -7.951 46.512 40.349 1.00 49.86 35 GLY B N 1
ATOM 2912 C CA . GLY B 1 51 ? -7.121 47.422 39.563 1.00 51.14 35 GLY B CA 1
ATOM 2913 C C . GLY B 1 51 ? -6.481 46.769 38.352 1.00 52.12 35 GLY B C 1
ATOM 2914 O O . GLY B 1 51 ? -6.143 45.586 38.380 1.00 52.36 35 GLY B O 1
ATOM 2915 N N . ALA B 1 52 ? -6.328 47.546 37.283 1.00 53.01 36 ALA B N 1
ATOM 2916 C CA . ALA B 1 52 ? -5.604 47.118 36.087 1.00 54.07 36 ALA B CA 1
ATOM 2917 C C . ALA B 1 52 ? -5.120 48.329 35.285 1.00 54.91 36 ALA B C 1
ATOM 2918 O O . ALA B 1 52 ? -5.195 49.468 35.761 1.00 54.92 36 ALA B O 1
ATOM 2920 N N . SER B 1 53 ? -4.614 48.071 34.079 1.00 56.02 37 SER B N 1
ATOM 2921 C CA . SER B 1 53 ? -4.164 49.115 33.147 1.00 57.08 37 SER B CA 1
ATOM 2922 C C . SER B 1 53 ? -5.259 50.138 32.830 1.00 57.76 37 SER B C 1
ATOM 2923 O O . SER B 1 53 ? -6.449 49.857 32.990 1.00 58.00 37 SER B O 1
ATOM 2926 N N . SER B 1 54 ? -4.851 51.321 32.378 1.00 58.67 38 SER B N 1
ATOM 2927 C CA . SER B 1 54 ? -5.789 52.398 32.054 1.00 59.46 38 SER B CA 1
ATOM 2928 C C . SER B 1 54 ? -6.697 52.076 30.861 1.00 59.92 38 SER B C 1
ATOM 2929 O O . SER B 1 54 ? -7.724 52.732 30.662 1.00 60.11 38 SER B O 1
ATOM 2932 N N . ARG B 1 55 ? -6.312 51.067 30.080 1.00 60.42 39 ARG B N 1
ATOM 2933 C CA . ARG B 1 55 ? -7.117 50.581 28.958 1.00 60.84 39 ARG B CA 1
ATOM 2934 C C . ARG B 1 55 ? -8.175 49.578 29.429 1.00 61.25 39 ARG B C 1
ATOM 2935 O O . ARG B 1 55 ? -9.057 49.175 28.659 1.00 61.34 39 ARG B O 1
ATOM 2937 N N . SER B 1 56 ? -8.070 49.175 30.696 1.00 61.52 40 SER B N 1
ATOM 2938 C CA . SER B 1 56 ? -9.080 48.352 31.357 1.00 61.66 40 SER B CA 1
ATOM 2939 C C . SER B 1 56 ? -9.990 49.196 32.255 1.00 61.73 40 SER B C 1
ATOM 2940 O O . SER B 1 56 ? -11.193 48.957 32.314 1.00 61.81 40 SER B O 1
ATOM 2943 N N . ALA B 1 57 ? -9.403 50.181 32.938 1.00 61.77 41 ALA B N 1
ATOM 2944 C CA . ALA B 1 57 ? -10.115 51.061 33.874 1.00 61.69 41 ALA B CA 1
ATOM 2945 C C . ALA B 1 57 ? -11.463 51.570 33.358 1.00 61.62 41 ALA B C 1
ATOM 2946 O O . ALA B 1 57 ? -11.588 51.949 32.192 1.00 61.60 41 ALA B O 1
ATOM 2948 N N . GLY B 1 58 ? -12.460 51.569 34.241 1.00 61.48 42 GLY B N 1
ATOM 2949 C CA . GLY B 1 58 ? -13.807 52.034 33.915 1.00 61.46 42 GLY B CA 1
ATOM 2950 C C . GLY B 1 58 ? -14.722 50.999 33.279 1.00 61.46 42 GLY B C 1
ATOM 2951 O O . GLY B 1 58 ? -15.857 51.314 32.918 1.00 61.44 42 GLY B O 1
ATOM 2952 N N . LYS B 1 59 ? -14.237 49.766 33.149 1.00 61.39 43 LYS B N 1
ATOM 2953 C CA . LYS B 1 59 ? -15.006 48.681 32.538 1.00 61.45 43 LYS B CA 1
ATOM 2954 C C . LYS B 1 59 ? -15.389 47.611 33.560 1.00 61.29 43 LYS B C 1
ATOM 2955 O O . LYS B 1 59 ? -14.674 47.398 34.539 1.00 61.16 43 LYS B O 1
ATOM 2961 N N . LYS B 1 60 ? -16.519 46.943 33.327 1.00 61.24 44 LYS B N 1
ATOM 2962 C CA . LYS B 1 60 ? -16.888 45.749 34.090 1.00 61.24 44 LYS B CA 1
ATOM 2963 C C . LYS B 1 60 ? -15.765 44.726 33.954 1.00 61.19 44 LYS B C 1
ATOM 2964 O O . LYS B 1 60 ? -15.073 44.695 32.933 1.00 60.95 44 LYS B O 1
ATOM 2970 N N . TYR B 1 61 ? -15.593 43.884 34.969 1.00 61.28 45 TYR B N 1
ATOM 2971 C CA . TYR B 1 61 ? -14.491 42.931 34.972 1.00 61.47 45 TYR B CA 1
ATOM 2972 C C . TYR B 1 61 ? -14.565 41.913 33.833 1.00 61.70 45 TYR B C 1
ATOM 2973 O O . TYR B 1 61 ? -13.535 41.503 33.304 1.00 61.64 45 TYR B O 1
ATOM 2982 N N . LYS B 1 62 ? -15.779 41.518 33.460 1.00 62.05 46 LYS B N 1
ATOM 2983 C CA . LYS B 1 62 ? -15.991 40.574 32.362 1.00 62.44 46 LYS B CA 1
ATOM 2984 C C . LYS B 1 62 ? -15.652 41.176 30.992 1.00 62.67 46 LYS B C 1
ATOM 2985 O O . LYS B 1 62 ? -15.309 40.451 30.054 1.00 62.79 46 LYS B O 1
ATOM 2991 N N . ASP B 1 63 ? -15.749 42.500 30.890 1.00 62.87 47 ASP B N 1
ATOM 2992 C CA . ASP B 1 63 ? -15.418 43.219 29.661 1.00 63.13 47 ASP B CA 1
ATOM 2993 C C . ASP B 1 63 ? -13.945 43.632 29.626 1.00 63.28 47 ASP B C 1
ATOM 2994 O O . ASP B 1 63 ? -13.424 44.008 28.575 1.00 63.40 47 ASP B O 1
ATOM 2999 N N . ALA B 1 64 ? -13.284 43.565 30.779 1.00 63.42 48 ALA B N 1
ATOM 3000 C CA . ALA B 1 64 ? -11.880 43.963 30.903 1.00 63.64 48 ALA B CA 1
ATOM 3001 C C . ALA B 1 64 ? -10.918 42.776 30.811 1.00 63.82 48 ALA B C 1
ATOM 3002 O O . ALA B 1 64 ? -9.761 42.936 30.411 1.00 63.79 48 ALA B O 1
ATOM 3004 N N . ALA B 1 65 ? -11.403 41.594 31.179 1.00 63.95 49 ALA B N 1
ATOM 3005 C CA . ALA B 1 65 ? -10.547 40.421 31.292 1.00 64.32 49 ALA B CA 1
ATOM 3006 C C . ALA B 1 65 ? -10.893 39.316 30.304 1.00 64.51 49 ALA B C 1
ATOM 3007 O O . ALA B 1 65 ? -12.060 39.102 29.969 1.00 64.63 49 ALA B O 1
ATOM 3009 N N . SER B 1 66 ? -9.854 38.634 29.834 1.00 64.84 50 SER B N 1
ATOM 3010 C CA . SER B 1 66 ? -9.997 37.388 29.098 1.00 65.04 50 SER B CA 1
ATOM 3011 C C . SER B 1 66 ? -9.869 36.255 30.105 1.00 65.15 50 SER B C 1
ATOM 3012 O O . SER B 1 66 ? -8.758 35.890 30.498 1.00 65.32 50 SER B O 1
ATOM 3015 N N . TRP B 1 67 ? -11.007 35.712 30.525 1.00 65.12 51 TRP B N 1
ATOM 3016 C CA . TRP B 1 67 ? -11.032 34.699 31.574 1.00 65.32 51 TRP B CA 1
ATOM 3017 C C . TRP B 1 67 ? -10.309 33.420 31.156 1.00 65.80 51 TRP B C 1
ATOM 3018 O O . TRP B 1 67 ? -10.859 32.580 30.439 1.00 66.15 51 TRP B O 1
ATOM 3029 N N . LYS B 1 68 ? -9.068 33.283 31.612 1.00 66.24 52 LYS B N 1
ATOM 3030 C CA . LYS B 1 68 ? -8.240 32.133 31.253 1.00 66.60 52 LYS B CA 1
ATOM 3031 C C . LYS B 1 68 ? -8.374 30.960 32.232 1.00 66.76 52 LYS B C 1
ATOM 3032 O O . LYS B 1 68 ? -7.616 29.991 32.148 1.00 66.88 52 LYS B O 1
ATOM 3034 N N . GLN B 1 69 ? -9.346 31.041 33.143 1.00 66.95 53 GLN B N 1
ATOM 3035 C CA . GLN B 1 69 ? -9.539 30.000 34.160 1.00 67.21 53 GLN B CA 1
ATOM 3036 C C . GLN B 1 69 ? -10.562 28.939 33.753 1.00 67.51 53 GLN B C 1
ATOM 3037 O O . GLN B 1 69 ? -11.406 29.166 32.877 1.00 67.40 53 GLN B O 1
ATOM 3043 N N . THR B 1 70 ? -10.467 27.780 34.405 1.00 67.95 54 THR B N 1
ATOM 3044 C CA . THR B 1 70 ? -11.397 26.667 34.213 1.00 68.42 54 THR B CA 1
ATOM 3045 C C . THR B 1 70 ? -12.742 26.973 34.875 1.00 68.57 54 THR B C 1
ATOM 3046 O O . THR B 1 70 ? -13.798 26.845 34.249 1.00 68.72 54 THR B O 1
ATOM 3050 N N . GLU B 1 71 ? -12.692 27.380 36.141 1.00 68.72 55 GLU B N 1
ATOM 3051 C CA . GLU B 1 71 ? -13.895 27.719 36.889 1.00 68.84 55 GLU B CA 1
ATOM 3052 C C . GLU B 1 71 ? -14.342 29.138 36.544 1.00 68.60 55 GLU B C 1
ATOM 3053 O O . GLU B 1 71 ? -13.521 30.058 36.469 1.00 68.55 55 GLU B O 1
ATOM 3059 N N . THR B 1 72 ? -15.644 29.298 36.315 1.00 68.35 56 THR B N 1
ATOM 3060 C CA . THR B 1 72 ? -16.226 30.603 36.013 1.00 68.07 56 THR B CA 1
ATOM 3061 C C . THR B 1 72 ? -16.479 31.401 37.287 1.00 67.65 56 THR B C 1
ATOM 3062 O O . THR B 1 72 ? -16.632 30.840 38.378 1.00 67.49 56 THR B O 1
ATOM 3066 N N . LEU B 1 73 ? -16.516 32.719 37.127 1.00 67.18 57 LEU B N 1
ATOM 3067 C CA . LEU B 1 73 ? -16.691 33.641 38.234 1.00 66.72 57 LEU B CA 1
ATOM 3068 C C . LEU B 1 73 ? -18.177 33.867 38.473 1.00 66.35 57 LEU B C 1
ATOM 3069 O O . LEU B 1 73 ? -18.947 33.925 37.509 1.00 66.42 57 LEU B O 1
ATOM 3074 N N . PRO B 1 74 ? -18.598 33.981 39.751 1.00 65.87 58 PRO B N 1
ATOM 3075 C CA . PRO B 1 74 ? -19.980 34.390 40.012 1.00 65.52 58 PRO B CA 1
ATOM 3076 C C . PRO B 1 74 ? -20.243 35.725 39.320 1.00 65.03 58 PRO B C 1
ATOM 3077 O O . PRO B 1 74 ? -19.379 36.607 39.342 1.00 64.91 58 PRO B O 1
ATOM 3081 N N . GLU B 1 75 ? -21.408 35.859 38.690 1.00 64.49 59 GLU B N 1
ATOM 3082 C CA . GLU B 1 75 ? -21.670 36.996 37.799 1.00 64.10 59 GLU B CA 1
ATOM 3083 C C . GLU B 1 75 ? -21.756 38.353 38.511 1.00 63.56 59 GLU B C 1
ATOM 3084 O O . GLU B 1 75 ? -21.559 39.399 37.888 1.00 63.40 59 GLU B O 1
ATOM 3090 N N . THR B 1 76 ? -22.044 38.330 39.809 1.00 63.12 60 THR B N 1
ATOM 3091 C CA . THR B 1 76 ? -22.035 39.548 40.622 1.00 62.72 60 THR B CA 1
ATOM 3092 C C . THR B 1 76 ? -20.609 40.115 40.746 1.00 62.32 60 THR B C 1
ATOM 3093 O O . THR B 1 76 ? -20.419 41.332 40.760 1.00 62.16 60 THR B O 1
ATOM 3097 N N . GLU B 1 77 ? -19.621 39.222 40.810 1.00 61.80 61 GLU B N 1
ATOM 3098 C CA . GLU B 1 77 ? -18.209 39.600 40.738 1.00 61.32 61 GLU B CA 1
ATOM 3099 C C . GLU B 1 77 ? -17.821 40.110 39.353 1.00 60.78 61 GLU B C 1
ATOM 3100 O O . GLU B 1 77 ? -16.986 41.008 39.233 1.00 60.63 61 GLU B O 1
ATOM 3106 N N . GLN B 1 78 ? -18.429 39.526 38.318 1.00 60.26 62 GLN B N 1
ATOM 3107 C CA . GLN B 1 78 ? -18.198 39.915 36.920 1.00 59.74 62 GLN B CA 1
ATOM 3108 C C . GLN B 1 78 ? -18.558 41.376 36.637 1.00 59.32 62 GLN B C 1
ATOM 3109 O O . GLN B 1 78 ? -17.961 42.012 35.765 1.00 59.31 62 GLN B O 1
ATOM 3115 N N . ASP B 1 79 ? -19.532 41.896 37.384 1.00 58.76 63 ASP B N 1
ATOM 3116 C CA . ASP B 1 79 ? -20.042 43.257 37.191 1.00 58.18 63 ASP B CA 1
ATOM 3117 C C . ASP B 1 79 ? -19.234 44.346 37.908 1.00 57.67 63 ASP B C 1
ATOM 3118 O O . ASP B 1 79 ? -19.472 45.537 37.686 1.00 57.52 63 ASP B O 1
ATOM 3123 N N . ILE B 1 80 ? -18.289 43.935 38.758 1.00 57.09 64 ILE B N 1
ATOM 3124 C CA . ILE B 1 80 ? -17.359 44.866 39.418 1.00 56.43 64 ILE B CA 1
ATOM 3125 C C . ILE B 1 80 ? -16.575 45.672 38.381 1.00 56.26 64 ILE B C 1
ATOM 3126 O O . ILE B 1 80 ? -15.982 45.106 37.462 1.00 56.09 64 ILE B O 1
ATOM 3131 N N . VAL B 1 81 ? -16.602 46.993 38.523 1.00 55.97 65 VAL B N 1
ATOM 3132 C CA . VAL B 1 81 ? -15.914 47.881 37.593 1.00 55.96 65 VAL B CA 1
ATOM 3133 C C . VAL B 1 81 ? -14.453 48.022 38.014 1.00 56.05 65 VAL B C 1
ATOM 3134 O O . VAL B 1 81 ? -14.154 48.379 39.162 1.00 55.96 65 VAL B O 1
ATOM 3138 N N . VAL B 1 82 ? -13.548 47.720 37.085 1.00 56.04 66 VAL B N 1
ATOM 3139 C CA . VAL B 1 82 ? -12.121 47.797 37.370 1.00 56.08 66 VAL B CA 1
ATOM 3140 C C . VAL B 1 82 ? -11.665 49.252 37.458 1.00 56.22 66 VAL B C 1
ATOM 3141 O O . VAL B 1 82 ? -12.230 50.145 36.819 1.00 56.09 66 VAL B O 1
ATOM 3145 N N . GLN B 1 83 ? -10.639 49.460 38.269 1.00 56.34 67 GLN B N 1
ATOM 3146 C CA . GLN B 1 83 ? -10.182 50.775 38.673 1.00 56.56 67 GLN B CA 1
ATOM 3147 C C . GLN B 1 83 ? -8.734 50.941 38.218 1.00 56.53 67 GLN B C 1
ATOM 3148 O O . GLN B 1 83 ? -8.082 49.968 37.830 1.00 56.40 67 GLN B O 1
ATOM 3154 N N . GLU B 1 84 ? -8.240 52.174 38.260 1.00 56.39 68 GLU B N 1
ATOM 3155 C CA . GLU B 1 84 ? -6.831 52.444 38.028 1.00 56.34 68 GLU B CA 1
ATOM 3156 C C . GLU B 1 84 ? -6.036 51.947 39.226 1.00 55.75 68 GLU B C 1
ATOM 3157 O O . GLU B 1 84 ? -6.524 51.977 40.353 1.00 55.48 68 GLU B O 1
ATOM 3163 N N . CYS B 1 85 ? -4.812 51.490 38.983 1.00 55.33 69 CYS B N 1
ATOM 3164 C CA . CYS B 1 85 ? -3.945 51.022 40.064 1.00 54.77 69 CYS B CA 1
ATOM 3165 C C . CYS B 1 85 ? -3.342 52.185 40.857 1.00 54.60 69 CYS B C 1
ATOM 3166 O O . CYS B 1 85 ? -2.153 52.502 40.733 1.00 54.73 69 CYS B O 1
ATOM 3169 N N . LYS B 1 86 ? -4.192 52.816 41.664 1.00 54.20 70 LYS B N 1
ATOM 3170 C CA . LYS B 1 86 ? -3.828 53.959 42.497 1.00 53.84 70 LYS B CA 1
ATOM 3171 C C . LYS B 1 86 ? -4.557 53.814 43.832 1.00 53.38 70 LYS B C 1
ATOM 3172 O O . LYS B 1 86 ? -5.684 53.319 43.864 1.00 53.25 70 LYS B O 1
ATOM 3178 N N . PRO B 1 87 ? -3.921 54.240 44.942 1.00 53.09 71 PRO B N 1
ATOM 3179 C CA . PRO B 1 87 ? -4.623 54.172 46.225 1.00 52.91 71 PRO B CA 1
ATOM 3180 C C . PRO B 1 87 ? -5.537 55.388 46.437 1.00 52.77 71 PRO B C 1
ATOM 3181 O O . PRO B 1 87 ? -5.117 56.373 47.051 1.00 52.82 71 PRO B O 1
ATOM 3185 N N . GLU B 1 88 ? -6.778 55.309 45.947 1.00 52.50 72 GLU B N 1
ATOM 3186 C CA . GLU B 1 88 ? -7.625 56.507 45.805 1.00 52.45 72 GLU B CA 1
ATOM 3187 C C . GLU B 1 88 ? -9.068 56.453 46.332 1.00 51.91 72 GLU B C 1
ATOM 3188 O O . GLU B 1 88 ? -9.525 57.394 47.008 1.00 52.37 72 GLU B O 1
ATOM 3194 N N . GLY B 1 89 ? -9.794 55.392 45.985 1.00 50.85 73 GLY B N 1
ATOM 3195 C CA . GLY B 1 89 ? -11.196 55.250 46.380 1.00 49.04 73 GLY B CA 1
ATOM 3196 C C . GLY B 1 89 ? -11.404 53.979 47.175 1.00 47.81 73 GLY B C 1
ATOM 3197 O O . GLY B 1 89 ? -11.062 53.920 48.352 1.00 47.47 73 GLY B O 1
ATOM 3198 N N . ASN B 1 90 ? -11.951 52.960 46.517 1.00 47.01 74 ASN B N 1
ATOM 3199 C CA . ASN B 1 90 ? -12.189 51.655 47.139 1.00 46.19 74 ASN B CA 1
ATOM 3200 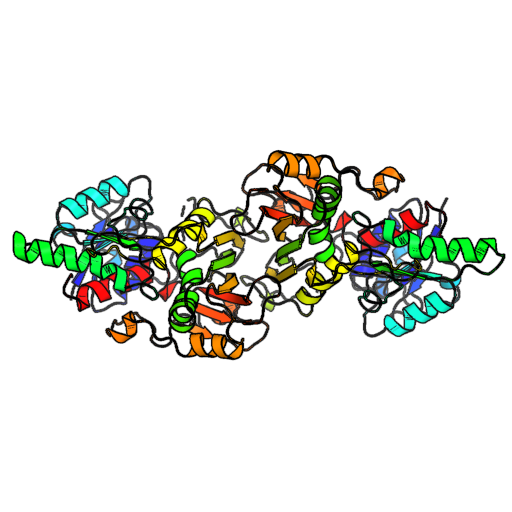C C . ASN B 1 90 ? -10.911 50.975 47.599 1.00 45.65 74 ASN B C 1
ATOM 3201 O O . ASN B 1 90 ? -10.929 50.197 48.555 1.00 45.59 74 ASN B O 1
ATOM 3206 N N . PHE B 1 91 ? -9.807 51.270 46.914 1.00 45.00 75 PHE B N 1
ATOM 3207 C CA . PHE B 1 91 ? -8.495 50.777 47.326 1.00 44.57 75 PHE B CA 1
ATOM 3208 C C . PHE B 1 91 ? -8.095 51.278 48.717 1.00 44.45 75 PHE B C 1
ATOM 3209 O O . PHE B 1 91 ? -7.539 50.514 49.513 1.00 44.35 75 PHE B O 1
ATOM 3217 N N . LEU B 1 92 ? -8.402 52.542 49.015 1.00 44.13 76 LEU B N 1
ATOM 3218 C CA . LEU B 1 92 ? -8.111 53.125 50.336 1.00 44.05 76 LEU B CA 1
ATOM 3219 C C . LEU B 1 92 ? -8.843 52.463 51.494 1.00 44.00 76 LEU B C 1
ATOM 3220 O O . LEU B 1 92 ? -8.389 52.539 52.635 1.00 44.00 76 LEU B O 1
ATOM 3225 N N . GLU B 1 93 ? -9.974 51.824 51.210 1.00 44.01 77 GLU B N 1
ATOM 3226 C CA . GLU B 1 93 ? -10.734 51.146 52.263 1.00 44.39 77 GLU B CA 1
ATOM 3227 C C . GLU B 1 93 ? -10.457 49.644 52.393 1.00 43.78 77 GLU B C 1
ATOM 3228 O O . GLU B 1 93 ? -10.985 48.998 53.296 1.00 43.85 77 GLU B O 1
ATOM 3234 N N . CYS B 1 94 ? -9.613 49.091 51.518 1.00 43.09 78 CYS B N 1
ATOM 3235 C CA . CYS B 1 94 ? -9.247 47.673 51.607 1.00 42.37 78 CYS B CA 1
ATOM 3236 C C . CYS B 1 94 ? -8.380 47.390 52.837 1.00 42.27 78 CYS B C 1
ATOM 3237 O O . CYS B 1 94 ? -7.478 48.163 53.161 1.00 41.75 78 CYS B O 1
ATOM 3240 N N . ASP B 1 95 ? -8.671 46.284 53.519 1.00 42.47 79 ASP B N 1
ATOM 3241 C CA . ASP B 1 95 ? -7.873 45.830 54.666 1.00 42.85 79 ASP B CA 1
ATOM 3242 C C . ASP B 1 95 ? -6.616 45.084 54.216 1.00 42.74 79 ASP B C 1
ATOM 3243 O O . ASP B 1 95 ? -5.674 44.924 54.987 1.00 42.99 79 ASP B O 1
ATOM 3248 N N . VAL B 1 96 ? -6.627 44.623 52.966 1.00 42.82 80 VAL B N 1
ATOM 3249 C CA . VAL B 1 96 ? -5.495 43.938 52.340 1.00 42.86 80 VAL B CA 1
ATOM 3250 C C . VAL B 1 96 ? -5.602 44.101 50.824 1.00 42.91 80 VAL B C 1
ATOM 3251 O O . VAL B 1 96 ? -6.684 43.967 50.247 1.00 43.01 80 VAL B O 1
ATOM 3255 N N . VAL B 1 97 ? -4.488 44.435 50.188 1.00 42.91 81 VAL B N 1
ATOM 3256 C CA . VAL B 1 97 ? -4.457 44.582 48.742 1.00 42.87 81 VAL B CA 1
ATOM 3257 C C . VAL B 1 97 ? -3.467 43.566 48.189 1.00 43.20 81 VAL B C 1
ATOM 3258 O O . VAL B 1 97 ? -2.269 43.654 48.462 1.00 43.15 81 VAL B O 1
ATOM 3262 N N . PHE B 1 98 ? -3.979 42.590 47.441 1.00 43.23 82 PHE B N 1
ATOM 3263 C CA . PHE B 1 98 ? -3.140 41.595 46.780 1.00 43.36 82 PHE B CA 1
ATOM 3264 C C . PHE B 1 98 ? -2.648 42.144 45.456 1.00 43.65 82 PHE B C 1
ATOM 3265 O O . PHE B 1 98 ? -3.375 42.876 44.782 1.00 43.87 82 PHE B O 1
ATOM 3273 N N . SER B 1 99 ? -1.422 41.783 45.081 1.00 43.86 83 SER B N 1
ATOM 3274 C CA . SER B 1 99 ? -0.829 42.279 43.843 1.00 44.08 83 SER B CA 1
ATOM 3275 C C . SER B 1 99 ? -0.377 41.171 42.899 1.00 44.73 83 SER B C 1
ATOM 3276 O O . SER B 1 99 ? 0.317 40.227 43.300 1.00 44.58 83 SER B O 1
ATOM 3279 N N . GLY B 1 100 ? -0.773 41.315 41.640 1.00 45.21 84 GLY B N 1
ATOM 3280 C CA . GLY B 1 100 ? -0.339 40.432 40.570 1.00 46.32 84 GLY B CA 1
ATOM 3281 C C . GLY B 1 100 ? 0.104 41.269 39.391 1.00 47.18 84 GLY B C 1
ATOM 3282 O O . GLY B 1 100 ? -0.094 40.892 38.235 1.00 47.15 84 GLY B O 1
ATOM 3283 N N . LEU B 1 101 ? 0.689 42.425 39.694 1.00 48.09 85 LEU B N 1
ATOM 3284 C CA . LEU B 1 101 ? 1.209 43.318 38.668 1.00 49.29 85 LEU B CA 1
ATOM 3285 C C . LEU B 1 101 ? 2.502 42.760 38.080 1.00 50.09 85 LEU B C 1
ATOM 3286 O O . LEU B 1 101 ? 3.263 42.085 38.780 1.00 49.80 85 LEU B O 1
ATOM 3291 N N . ASP B 1 102 ? 2.734 43.028 36.794 1.00 51.32 86 ASP B N 1
ATOM 3292 C CA . ASP B 1 102 ? 4.023 42.714 36.178 1.00 52.57 86 ASP B CA 1
ATOM 3293 C C . ASP B 1 102 ? 5.126 43.580 36.772 1.00 52.87 86 ASP B C 1
ATOM 3294 O O . ASP B 1 102 ? 4.907 44.749 37.102 1.00 52.75 86 ASP B O 1
ATOM 3299 N N . ALA B 1 103 ? 6.301 42.972 36.911 1.00 53.40 87 ALA B N 1
ATOM 3300 C CA . ALA B 1 103 ? 7.450 43.554 37.603 1.00 53.89 87 ALA B CA 1
ATOM 3301 C C . ALA B 1 103 ? 7.941 44.895 37.056 1.00 54.18 87 ALA B C 1
ATOM 3302 O O . ALA B 1 103 ? 8.627 45.628 37.766 1.00 54.35 87 ALA B O 1
ATOM 3304 N N . ASP B 1 104 ? 7.589 45.220 35.813 1.00 54.49 88 ASP B N 1
ATOM 3305 C CA . ASP B 1 104 ? 8.034 46.481 35.206 1.00 54.93 88 ASP B CA 1
ATOM 3306 C C . ASP B 1 104 ? 7.245 47.725 35.639 1.00 54.72 88 ASP B C 1
ATOM 3307 O O . ASP B 1 104 ? 7.677 48.849 35.371 1.00 54.88 88 ASP B O 1
ATOM 3312 N N . VAL B 1 105 ? 6.104 47.526 36.304 1.00 54.39 89 VAL B N 1
ATOM 3313 C CA . VAL B 1 105 ? 5.323 48.647 36.856 1.00 53.92 89 VAL B CA 1
ATOM 3314 C C . VAL B 1 105 ? 5.012 48.493 38.344 1.00 53.57 89 VAL B C 1
ATOM 3315 O O . VAL B 1 105 ? 4.610 49.461 39.003 1.00 53.47 89 VAL B O 1
ATOM 3319 N N . ALA B 1 106 ? 5.217 47.283 38.863 1.00 52.90 90 ALA B N 1
ATOM 3320 C CA . ALA B 1 106 ? 4.807 46.921 40.223 1.00 52.41 90 ALA B CA 1
ATOM 3321 C C . ALA B 1 106 ? 5.507 47.701 41.332 1.00 52.20 90 ALA B C 1
ATOM 3322 O O . ALA B 1 106 ? 4.881 48.044 42.337 1.00 52.04 90 ALA B O 1
ATOM 3324 N N . GLY B 1 107 ? 6.800 47.969 41.152 1.00 51.94 91 GLY B N 1
ATOM 3325 C CA . GLY B 1 107 ? 7.584 48.710 42.138 1.00 51.53 91 GLY B CA 1
ATOM 3326 C C . GLY B 1 107 ? 6.998 50.074 42.454 1.00 51.38 91 GLY B C 1
ATOM 3327 O O . GLY B 1 107 ? 6.900 50.459 43.617 1.00 51.25 91 GLY B O 1
ATOM 3328 N N . ASP B 1 108 ? 6.610 50.794 41.403 1.00 51.29 92 ASP B N 1
ATOM 3329 C CA . ASP B 1 108 ? 6.032 52.135 41.508 1.00 51.41 92 ASP B CA 1
ATOM 3330 C C . ASP B 1 108 ? 4.699 52.131 42.258 1.00 50.75 92 ASP B C 1
ATOM 3331 O O . ASP B 1 108 ? 4.502 52.915 43.189 1.00 50.95 92 ASP B O 1
ATOM 3336 N N . ILE B 1 109 ? 3.803 51.236 41.850 1.00 49.91 93 ILE B N 1
ATOM 3337 C CA . ILE B 1 109 ? 2.440 51.181 42.385 1.00 49.11 93 ILE B CA 1
ATOM 3338 C C . ILE B 1 109 ? 2.428 50.676 43.822 1.00 48.39 93 ILE B C 1
ATOM 3339 O O . ILE B 1 109 ? 1.828 51.302 44.694 1.00 48.46 93 ILE B O 1
ATOM 3344 N N . GLU B 1 110 ? 3.113 49.568 44.077 1.00 47.65 94 GLU B N 1
ATOM 3345 C CA . GLU B 1 110 ? 3.160 49.000 45.426 1.00 47.16 94 GLU B CA 1
ATOM 3346 C C . GLU B 1 110 ? 3.767 49.958 46.443 1.00 46.86 94 GLU B C 1
ATOM 3347 O O . GLU B 1 110 ? 3.359 49.969 47.601 1.00 46.67 94 GLU B O 1
ATOM 3353 N N . LYS B 1 111 ? 4.735 50.760 45.998 1.00 47.01 95 LYS B N 1
ATOM 3354 C CA . LYS B 1 111 ? 5.339 51.803 46.824 1.00 47.09 95 LYS B CA 1
ATOM 3355 C C . LYS B 1 111 ? 4.299 52.847 47.236 1.00 46.67 95 LYS B C 1
ATOM 3356 O O . LYS B 1 111 ? 4.191 53.173 48.417 1.00 46.63 95 LYS B O 1
ATOM 3362 N N . SER B 1 112 ? 3.540 53.356 46.263 1.00 46.33 96 SER B N 1
ATOM 3363 C CA . SER B 1 112 ? 2.413 54.263 46.523 1.00 46.40 96 SER B CA 1
ATOM 3364 C C . SER B 1 112 ? 1.464 53.713 47.589 1.00 45.98 96 SER B C 1
ATOM 3365 O O . SER B 1 112 ? 1.099 54.426 48.527 1.00 45.84 96 SER B O 1
ATOM 3368 N N . PHE B 1 113 ? 1.085 52.441 47.440 1.00 45.65 97 PHE B N 1
ATOM 3369 C CA . PHE B 1 113 ? 0.138 51.780 48.349 1.00 45.42 97 PHE B CA 1
ATOM 3370 C C . PHE B 1 113 ? 0.642 51.695 49.788 1.00 45.50 97 PHE B C 1
ATOM 3371 O O . PHE B 1 113 ? -0.088 52.037 50.724 1.00 45.76 97 PHE B O 1
ATOM 3379 N N . VAL B 1 114 ? 1.889 51.256 49.955 1.00 45.43 98 VAL B N 1
ATOM 3380 C CA . VAL B 1 114 ? 2.551 51.206 51.266 1.00 45.57 98 VAL B CA 1
ATOM 3381 C C . VAL B 1 114 ? 2.629 52.592 51.928 1.00 45.64 98 VAL B C 1
ATOM 3382 O O . VAL B 1 114 ? 2.476 52.724 53.147 1.00 45.74 98 VAL B O 1
ATOM 3386 N N . GLU B 1 115 ? 2.872 53.613 51.111 1.00 45.70 99 GLU B N 1
ATOM 3387 C CA . GLU B 1 115 ? 3.011 54.979 51.594 1.00 46.05 99 GLU B CA 1
ATOM 3388 C C . GLU B 1 115 ? 1.646 55.598 51.926 1.00 45.80 99 GLU B C 1
ATOM 3389 O O . GLU B 1 115 ? 1.561 56.543 52.713 1.00 45.74 99 GLU B O 1
ATOM 3395 N N . ALA B 1 116 ? 0.587 55.039 51.335 1.00 45.42 100 ALA B N 1
ATOM 3396 C CA . ALA B 1 116 ? -0.790 55.428 51.642 1.00 44.79 100 ALA B CA 1
ATOM 3397 C C . ALA B 1 116 ? -1.276 54.779 52.935 1.00 44.51 100 ALA B C 1
ATOM 3398 O O . ALA B 1 116 ? -2.370 55.090 53.419 1.00 44.58 100 ALA B O 1
ATOM 3400 N N . GLY B 1 117 ? -0.462 53.880 53.486 1.00 43.97 101 GLY B N 1
ATOM 3401 C CA . GLY B 1 117 ? -0.782 53.188 54.735 1.00 43.51 101 GLY B CA 1
ATOM 3402 C C . GLY B 1 117 ? -1.353 51.786 54.565 1.00 43.26 101 GLY B C 1
ATOM 3403 O O . GLY B 1 117 ? -1.742 51.151 55.547 1.00 43.25 101 GLY B O 1
ATOM 3404 N N . LEU B 1 118 ? -1.374 51.285 53.333 1.00 42.97 102 LEU B N 1
ATOM 3405 C CA . LEU B 1 118 ? -2.067 50.025 53.024 1.00 42.84 102 LEU B CA 1
ATOM 3406 C C . LEU B 1 118 ? -1.229 48.747 53.199 1.00 42.82 102 LEU B C 1
ATOM 3407 O O . LEU B 1 118 ? -0.009 48.777 53.086 1.00 42.66 102 LEU B O 1
ATOM 3412 N N . ALA B 1 119 ? -1.907 47.634 53.480 1.00 42.88 103 ALA B N 1
ATOM 3413 C CA . ALA B 1 119 ? -1.266 46.329 53.650 1.00 42.72 103 ALA B CA 1
ATOM 3414 C C . ALA B 1 119 ? -1.199 45.580 52.325 1.00 42.85 103 ALA B C 1
ATOM 3415 O O . ALA B 1 119 ? -2.212 45.098 51.815 1.00 43.10 103 ALA B O 1
ATOM 3417 N N . VAL B 1 120 ? 0.004 45.476 51.776 1.00 42.83 104 VAL B N 1
ATOM 3418 C CA . VAL B 1 120 ? 0.195 44.900 50.450 1.00 42.63 104 VAL B CA 1
ATOM 3419 C C . VAL B 1 120 ? 0.769 43.482 50.532 1.00 42.54 104 VAL B C 1
ATOM 3420 O O . VAL B 1 120 ? 1.713 43.224 51.284 1.00 42.45 104 VAL B O 1
ATOM 3424 N N . VAL B 1 121 ? 0.165 42.566 49.775 1.00 42.19 105 VAL B N 1
ATOM 3425 C CA . VAL B 1 121 ? 0.659 41.196 49.665 1.00 42.00 105 VAL B CA 1
ATOM 3426 C C . VAL B 1 121 ? 0.860 40.928 48.185 1.00 41.88 105 VAL B C 1
ATOM 3427 O O . VAL B 1 121 ? -0.109 40.808 47.427 1.00 41.88 105 VAL B O 1
ATOM 3431 N N . SER B 1 122 ? 2.124 40.846 47.781 1.00 41.68 106 SER B N 1
ATOM 3432 C CA . SER B 1 122 ? 2.483 40.909 46.370 1.00 41.63 106 SER B CA 1
ATOM 3433 C C . SER B 1 122 ? 3.126 39.634 45.842 1.00 42.06 106 SER B C 1
ATOM 3434 O O . SER B 1 122 ? 3.914 38.991 46.530 1.00 42.22 106 SER B O 1
ATOM 3437 N N . ASN B 1 123 ? 2.777 39.300 44.603 1.00 42.63 107 ASN B N 1
ATOM 3438 C CA . ASN B 1 123 ? 3.410 38.231 43.842 1.00 43.10 107 ASN B CA 1
ATOM 3439 C C . ASN B 1 123 ? 4.566 38.764 42.982 1.00 43.61 107 ASN B C 1
ATOM 3440 O O . ASN B 1 123 ? 5.349 37.988 42.435 1.00 43.52 107 ASN B O 1
ATOM 3445 N N . ALA B 1 124 ? 4.663 40.089 42.858 1.00 44.24 108 ALA B N 1
ATOM 3446 C CA . ALA B 1 124 ? 5.721 40.716 42.057 1.00 45.11 108 ALA B CA 1
ATOM 3447 C C . ALA B 1 124 ? 7.091 40.556 42.714 1.00 45.62 108 ALA B C 1
ATOM 3448 O O . ALA B 1 124 ? 7.196 40.496 43.936 1.00 45.61 108 ALA B O 1
ATOM 3450 N N . LYS B 1 125 ? 8.134 40.482 41.893 1.00 46.66 109 LYS B N 1
ATOM 3451 C CA . LYS B 1 125 ? 9.486 40.172 42.380 1.00 47.59 109 LYS B CA 1
ATOM 3452 C C . LYS B 1 125 ? 10.183 41.367 43.036 1.00 47.49 109 LYS B C 1
ATOM 3453 O O . LYS B 1 125 ? 11.137 41.200 43.807 1.00 47.68 109 LYS B O 1
ATOM 3459 N N . ASN B 1 126 ? 9.669 42.559 42.745 1.00 47.47 110 ASN B N 1
ATOM 3460 C CA . ASN B 1 126 ? 10.341 43.828 43.033 1.00 47.45 110 ASN B CA 1
ATOM 3461 C C . ASN B 1 126 ? 10.897 44.009 44.443 1.00 47.35 110 ASN B C 1
ATOM 3462 O O . ASN B 1 126 ? 12.015 44.495 44.606 1.00 47.46 110 ASN B O 1
ATOM 3467 N N . TYR B 1 127 ? 10.135 43.607 45.454 1.00 47.51 111 TYR B N 1
ATOM 3468 C CA . TYR B 1 127 ? 10.535 43.854 46.843 1.00 47.86 111 TYR B CA 1
ATOM 3469 C C . TYR B 1 127 ? 11.042 42.643 47.616 1.00 47.51 111 TYR B C 1
ATOM 3470 O O . TYR B 1 127 ? 11.353 42.754 48.799 1.00 47.19 111 TYR B O 1
ATOM 3479 N N . ARG B 1 128 ? 11.147 41.503 46.937 1.00 47.66 112 ARG B N 1
ATOM 3480 C CA . ARG B 1 128 ? 11.510 40.220 47.565 1.00 47.95 112 ARG B CA 1
ATOM 3481 C C . ARG B 1 128 ? 12.867 40.198 48.271 1.00 48.16 112 ARG B C 1
ATOM 3482 O O . ARG B 1 128 ? 13.018 39.560 49.315 1.00 47.89 112 ARG B O 1
ATOM 3490 N N . ARG B 1 129 ? 13.848 40.892 47.699 1.00 48.82 113 ARG B N 1
ATOM 3491 C CA . ARG B 1 129 ? 15.215 40.884 48.234 1.00 49.60 113 ARG B CA 1
ATOM 3492 C C . ARG B 1 129 ? 15.469 41.944 49.312 1.00 49.75 113 ARG B C 1
ATOM 3493 O O . ARG B 1 129 ? 16.527 41.957 49.938 1.00 49.97 113 ARG B O 1
ATOM 3501 N N . GLU B 1 130 ? 14.485 42.809 49.546 1.00 50.10 114 GLU B N 1
ATOM 3502 C CA . GLU B 1 130 ? 14.607 43.862 50.555 1.00 50.19 114 GLU B CA 1
ATOM 3503 C C . GLU B 1 130 ? 14.742 43.280 51.962 1.00 49.99 114 GLU B C 1
ATOM 3504 O O . GLU B 1 130 ? 13.984 42.382 52.350 1.00 49.71 114 GLU B O 1
ATOM 3510 N N . LYS B 1 131 ? 15.711 43.807 52.713 1.00 49.62 115 LYS B N 1
ATOM 3511 C CA . LYS B 1 131 ? 16.111 43.270 54.018 1.00 49.47 115 LYS B CA 1
ATOM 3512 C C . LYS B 1 131 ? 14.996 43.274 55.059 1.00 49.00 115 LYS B C 1
ATOM 3513 O O . LYS B 1 131 ? 15.016 42.478 56.000 1.00 48.83 115 LYS B O 1
ATOM 3519 N N . ASP B 1 132 ? 14.037 44.181 54.890 1.00 48.67 116 ASP B N 1
ATOM 3520 C CA . ASP B 1 132 ? 12.942 44.341 55.846 1.00 48.28 116 ASP B CA 1
ATOM 3521 C C . ASP B 1 132 ? 11.631 43.705 55.373 1.00 47.94 116 ASP B C 1
ATOM 3522 O O . ASP B 1 132 ? 10.664 43.613 56.141 1.00 47.90 116 ASP B O 1
ATOM 3527 N N . VAL B 1 133 ? 11.615 43.251 54.120 1.00 47.23 117 VAL B N 1
ATOM 3528 C CA . VAL B 1 133 ? 10.416 42.680 53.512 1.00 46.62 117 VAL B CA 1
ATOM 3529 C C . VAL B 1 133 ? 10.380 41.148 53.649 1.00 46.37 117 VAL B C 1
ATOM 3530 O O . VAL B 1 133 ? 11.257 40.456 53.128 1.00 46.14 117 VAL B O 1
ATOM 3534 N N . PRO B 1 134 ? 9.364 40.618 54.364 1.00 45.98 118 PRO B N 1
ATOM 3535 C CA . PRO B 1 134 ? 9.170 39.168 54.474 1.00 45.43 118 PRO B CA 1
ATOM 3536 C C . PRO B 1 134 ? 8.872 38.509 53.132 1.00 44.87 118 PRO B C 1
ATOM 3537 O O . PRO B 1 134 ? 7.999 38.967 52.394 1.00 44.80 118 PRO B O 1
ATOM 3541 N N . LEU B 1 135 ? 9.621 37.456 52.818 1.00 44.34 119 LEU B N 1
ATOM 3542 C CA . LEU B 1 135 ? 9.327 36.603 51.668 1.00 43.66 119 LEU B CA 1
ATOM 3543 C C . LEU B 1 135 ? 8.759 35.298 52.211 1.00 43.50 119 LEU B C 1
ATOM 3544 O O . LEU B 1 135 ? 9.465 34.514 52.857 1.00 43.46 119 LEU B O 1
ATOM 3549 N N . VAL B 1 136 ? 7.472 35.080 51.970 1.00 42.88 120 VAL B N 1
ATOM 3550 C CA . VAL B 1 136 ? 6.747 34.069 52.719 1.00 42.37 120 VAL B CA 1
ATOM 3551 C C . VAL B 1 136 ? 6.156 32.978 51.836 1.00 41.79 120 VAL B C 1
ATOM 3552 O O . VAL B 1 136 ? 5.461 33.252 50.854 1.00 41.65 120 VAL B O 1
ATOM 3556 N N . VAL B 1 137 ? 6.491 31.741 52.186 1.00 41.11 121 VAL B N 1
ATOM 3557 C CA . VAL B 1 137 ? 5.726 30.571 51.789 1.00 40.46 121 VAL B CA 1
ATOM 3558 C C . VAL B 1 137 ? 4.978 30.224 53.076 1.00 40.49 121 VAL B C 1
ATOM 3559 O O . VAL B 1 137 ? 5.571 29.672 54.012 1.00 40.56 121 VAL B O 1
ATOM 3563 N N . PRO B 1 138 ? 3.687 30.605 53.158 1.00 40.37 122 PRO B N 1
ATOM 3564 C CA . PRO B 1 138 ? 2.971 30.581 54.448 1.00 40.18 122 PRO B CA 1
ATOM 3565 C C . PRO B 1 138 ? 2.806 29.213 55.114 1.00 40.22 122 PRO B C 1
ATOM 3566 O O . PRO B 1 138 ? 2.516 29.143 56.313 1.00 40.52 122 PRO B O 1
ATOM 3570 N N . ILE B 1 139 ? 3.011 28.134 54.367 1.00 40.08 123 ILE B N 1
ATOM 3571 C CA . ILE B 1 139 ? 3.067 26.804 54.985 1.00 40.06 123 ILE B CA 1
ATOM 3572 C C . ILE B 1 139 ? 4.482 26.445 55.477 1.00 40.10 123 ILE B C 1
ATOM 3573 O O . ILE B 1 139 ? 4.697 25.363 56.023 1.00 40.05 123 ILE B O 1
ATOM 3578 N N . VAL B 1 140 ? 5.433 27.360 55.292 1.00 40.46 124 VAL B N 1
ATOM 3579 C CA . VAL B 1 140 ? 6.831 27.129 55.682 1.00 40.97 124 VAL B CA 1
ATOM 3580 C C . VAL B 1 140 ? 7.367 28.149 56.706 1.00 41.29 124 VAL B C 1
ATOM 3581 O O . VAL B 1 140 ? 7.797 27.770 57.798 1.00 41.35 124 VAL B O 1
ATOM 3585 N N . ASN B 1 141 ? 7.347 29.432 56.348 1.00 41.57 125 ASN B N 1
ATOM 3586 C CA . ASN B 1 141 ? 7.920 30.481 57.197 1.00 41.96 125 ASN B CA 1
ATOM 3587 C C . ASN B 1 141 ? 6.941 31.616 57.534 1.00 42.62 125 ASN B C 1
ATOM 3588 O O . ASN B 1 141 ? 7.221 32.780 57.227 1.00 42.67 125 ASN B O 1
ATOM 3593 N N . PRO B 1 142 ? 5.795 31.294 58.173 1.00 43.18 126 PRO B N 1
ATOM 3594 C CA . PRO B 1 142 ? 4.888 32.387 58.511 1.00 43.77 126 PRO B CA 1
ATOM 3595 C C . PRO B 1 142 ? 5.436 33.261 59.645 1.00 44.39 126 PRO B C 1
ATOM 3596 O O . PRO B 1 142 ? 5.030 34.414 59.773 1.00 44.17 126 PRO B O 1
ATOM 3600 N N . GLU B 1 143 ? 6.365 32.713 60.433 1.00 45.18 127 GLU B N 1
ATOM 3601 C CA . GLU B 1 143 ? 7.009 33.438 61.541 1.00 46.12 127 GLU B CA 1
ATOM 3602 C C . GLU B 1 143 ? 7.829 34.640 61.078 1.00 46.62 127 GLU B C 1
ATOM 3603 O O . GLU B 1 143 ? 8.211 35.477 61.888 1.00 46.85 127 GLU B O 1
ATOM 3609 N N . HIS B 1 144 ? 8.108 34.711 59.780 1.00 47.27 128 HIS B N 1
ATOM 3610 C CA . HIS B 1 144 ? 8.806 35.852 59.200 1.00 48.04 128 HIS B CA 1
ATOM 3611 C C . HIS B 1 144 ? 7.916 37.099 59.125 1.00 48.83 128 HIS B C 1
ATOM 3612 O O . HIS B 1 144 ? 8.412 38.228 59.025 1.00 48.80 128 HIS B O 1
ATOM 3619 N N . ILE B 1 145 ? 6.604 36.879 59.184 1.00 49.62 129 ILE B N 1
ATOM 3620 C CA . ILE B 1 145 ? 5.627 37.963 59.265 1.00 50.54 129 ILE B CA 1
ATOM 3621 C C . ILE B 1 145 ? 5.765 38.741 60.582 1.00 51.26 129 ILE B C 1
ATOM 3622 O O . ILE B 1 145 ? 5.399 39.915 60.644 1.00 51.34 129 ILE B O 1
ATOM 3627 N N . ASP B 1 146 ? 6.324 38.095 61.611 1.00 52.26 130 ASP B N 1
ATOM 3628 C CA . ASP B 1 146 ? 6.601 38.743 62.904 1.00 53.32 130 ASP B CA 1
ATOM 3629 C C . ASP B 1 146 ? 7.410 40.042 62.783 1.00 53.92 130 ASP B C 1
ATOM 3630 O O . ASP B 1 146 ? 7.308 40.915 63.637 1.00 53.79 130 ASP B O 1
ATOM 3635 N N . VAL B 1 147 ? 8.215 40.153 61.728 1.00 54.77 131 VAL B N 1
ATOM 3636 C CA . VAL B 1 147 ? 8.983 41.365 61.459 1.00 55.55 131 VAL B CA 1
ATOM 3637 C C . VAL B 1 147 ? 8.044 42.530 61.141 1.00 56.32 131 VAL B C 1
ATOM 3638 O O . VAL B 1 147 ? 8.171 43.611 61.724 1.00 56.43 131 VAL B O 1
ATOM 3642 N N . VAL B 1 148 ? 7.101 42.297 60.226 1.00 57.11 132 VAL B N 1
ATOM 3643 C CA . VAL B 1 148 ? 6.040 43.261 59.926 1.00 57.83 132 VAL B CA 1
ATOM 3644 C C . VAL B 1 148 ? 5.201 43.541 61.176 1.00 58.28 132 VAL B C 1
ATOM 3645 O O . VAL B 1 148 ? 4.927 44.700 61.500 1.00 58.23 132 VAL B O 1
ATOM 3649 N N . GLU B 1 149 ? 4.824 42.477 61.883 1.00 58.93 133 GLU B N 1
ATOM 3650 C CA . GLU B 1 149 ? 4.019 42.587 63.096 1.00 59.86 133 GLU B CA 1
ATOM 3651 C C . GLU B 1 149 ? 4.650 43.531 64.117 1.00 60.37 133 GLU B C 1
ATOM 3652 O O . GLU B 1 149 ? 3.999 44.474 64.579 1.00 60.45 133 GLU B O 1
ATOM 3658 N N . ASN B 1 150 ? 5.914 43.278 64.451 1.00 60.91 134 ASN B N 1
ATOM 3659 C CA . ASN B 1 150 ? 6.647 44.097 65.417 1.00 61.62 134 ASN B CA 1
ATOM 3660 C C . ASN B 1 150 ? 6.824 45.541 64.966 1.00 62.04 134 ASN B C 1
ATOM 3661 O O . ASN B 1 150 ? 6.809 46.456 65.789 1.00 62.13 134 ASN B O 1
ATOM 3666 N N . LYS B 1 151 ? 6.975 45.733 63.658 1.00 62.60 135 LYS B N 1
ATOM 3667 C CA . LYS B 1 151 ? 7.030 47.065 63.067 1.00 63.34 135 LYS B CA 1
ATOM 3668 C C . LYS B 1 151 ? 5.690 47.793 63.219 1.00 63.85 135 LYS B C 1
ATOM 3669 O O . LYS B 1 151 ? 5.659 48.979 63.557 1.00 63.88 135 LYS B O 1
ATOM 3675 N N . VAL B 1 152 ? 4.594 47.077 62.965 1.00 64.58 136 VAL B N 1
ATOM 3676 C CA . VAL B 1 152 ? 3.244 47.632 63.084 1.00 65.30 136 VAL B CA 1
ATOM 3677 C C . VAL B 1 152 ? 2.944 47.932 64.554 1.00 65.88 136 VAL B C 1
ATOM 3678 O O . VAL B 1 152 ? 2.357 48.966 64.881 1.00 65.90 136 VAL B O 1
ATOM 3682 N N . LYS B 1 153 ? 3.373 47.021 65.424 1.00 66.60 137 LYS B N 1
ATOM 3683 C CA . LYS B 1 153 ? 3.293 47.184 66.869 1.00 67.44 137 LYS B CA 1
ATOM 3684 C C . LYS B 1 153 ? 4.032 48.451 67.309 1.00 67.95 137 LYS B C 1
ATOM 3685 O O . LYS B 1 153 ? 3.542 49.204 68.156 1.00 68.06 137 LYS B O 1
ATOM 3691 N N . GLN B 1 154 ? 5.207 48.675 66.719 1.00 68.54 138 GLN B N 1
ATOM 3692 C CA . GLN B 1 154 ? 6.022 49.856 67.000 1.00 69.07 138 GLN B CA 1
ATOM 3693 C C . GLN B 1 154 ? 5.341 51.152 66.552 1.00 69.42 138 GLN B C 1
ATOM 3694 O O . GLN B 1 154 ? 5.385 52.156 67.265 1.00 69.48 138 GLN B O 1
ATOM 3696 N N . ALA B 1 155 ? 4.712 51.118 65.379 1.00 69.84 139 ALA B N 1
ATOM 3697 C CA . ALA B 1 155 ? 4.026 52.283 64.818 1.00 70.34 139 ALA B CA 1
ATOM 3698 C C . ALA B 1 155 ? 2.742 52.645 65.572 1.00 70.68 139 ALA B C 1
ATOM 3699 O O . ALA B 1 155 ? 2.365 53.819 65.637 1.00 70.69 139 ALA B O 1
ATOM 3701 N N . VAL B 1 156 ? 2.078 51.634 66.130 1.00 71.08 140 VAL B N 1
ATOM 3702 C CA . VAL B 1 156 ? 0.862 51.827 66.925 1.00 71.51 140 VAL B CA 1
ATOM 3703 C C . VAL B 1 156 ? 1.182 52.530 68.247 1.00 71.83 140 VAL B C 1
ATOM 3704 O O . VAL B 1 156 ? 0.473 53.455 68.656 1.00 71.96 140 VAL B O 1
ATOM 3708 N N . SER B 1 157 ? 2.258 52.091 68.896 1.00 72.15 141 SER B N 1
ATOM 3709 C CA . SER B 1 157 ? 2.733 52.702 70.134 1.00 72.40 141 SER B CA 1
ATOM 3710 C C . SER B 1 157 ? 3.190 54.144 69.893 1.00 72.54 141 SER B C 1
ATOM 3711 O O . SER B 1 157 ? 2.913 55.038 70.699 1.00 72.63 141 SER B O 1
ATOM 3714 N N . LYS B 1 158 ? 3.867 54.353 68.765 1.00 72.63 142 LYS B N 1
ATOM 3715 C CA . LYS B 1 158 ? 4.441 55.647 68.395 1.00 72.66 142 LYS B CA 1
ATOM 3716 C C . LYS B 1 158 ? 3.398 56.638 67.859 1.00 72.60 142 LYS B C 1
ATOM 3717 O O . LYS B 1 158 ? 3.200 57.709 68.437 1.00 72.64 142 LYS B O 1
ATOM 3723 N N . GLY B 1 159 ? 2.738 56.273 66.760 1.00 72.47 143 GLY B N 1
ATOM 3724 C CA . GLY B 1 159 ? 1.887 57.202 66.016 1.00 72.21 143 GLY B CA 1
ATOM 3725 C C . GLY B 1 159 ? 0.390 57.005 66.154 1.00 72.06 143 GLY B C 1
ATOM 3726 O O . GLY B 1 159 ? -0.385 57.924 65.874 1.00 72.19 143 GLY B O 1
ATOM 3727 N N . GLY B 1 160 ? -0.021 55.810 66.575 1.00 71.84 144 GLY B N 1
ATOM 3728 C CA . GLY B 1 160 ? -1.443 55.488 66.729 1.00 71.31 144 GLY B CA 1
ATOM 3729 C C . GLY B 1 160 ? -2.037 54.733 65.549 1.00 70.97 144 GLY B C 1
ATOM 3730 O O . GLY B 1 160 ? -3.014 53.998 65.710 1.00 71.07 144 GLY B O 1
ATOM 3731 N N . LYS B 1 161 ? -1.445 54.914 64.367 1.00 70.44 145 LYS B N 1
ATOM 3732 C CA . LYS B 1 161 ? -1.919 54.275 63.130 1.00 69.74 145 LYS B CA 1
ATOM 3733 C C . LYS B 1 161 ? -0.929 53.218 62.626 1.00 69.06 145 LYS B C 1
ATOM 3734 O O . LYS B 1 161 ? 0.264 53.262 62.957 1.00 69.11 145 LYS B O 1
ATOM 3740 N N . LYS B 1 162 ? -1.433 52.281 61.819 1.00 67.95 146 LYS B N 1
ATOM 3741 C CA . LYS B 1 162 ? -0.603 51.267 61.157 1.00 66.77 146 LYS B CA 1
ATOM 3742 C C . LYS B 1 162 ? 0.241 51.912 60.049 1.00 65.82 146 LYS B C 1
ATOM 3743 O O . LYS B 1 162 ? -0.234 52.827 59.368 1.00 65.82 146 LYS B O 1
ATOM 3749 N N . PRO B 1 163 ? 1.494 51.436 59.865 1.00 64.71 147 PRO B N 1
ATOM 3750 C CA . PRO B 1 163 ? 2.457 52.101 58.976 1.00 63.66 147 PRO B CA 1
ATOM 3751 C C . PRO B 1 163 ? 2.308 51.822 57.476 1.00 62.43 147 PRO B C 1
ATOM 3752 O O . PRO B 1 163 ? 2.729 52.647 56.657 1.00 62.59 147 PRO B O 1
ATOM 3756 N N . GLY B 1 164 ? 1.727 50.680 57.120 1.00 60.94 148 GLY B N 1
ATOM 3757 C CA . GLY B 1 164 ? 1.725 50.230 55.726 1.00 59.15 148 GLY B CA 1
ATOM 3758 C C . GLY B 1 164 ? 2.942 49.361 55.469 1.00 57.81 148 GLY B C 1
ATOM 3759 O O . GLY B 1 164 ? 4.031 49.654 55.961 1.00 57.84 148 GLY B O 1
ATOM 3760 N N . PHE B 1 165 ? 2.761 48.289 54.701 1.00 56.56 149 PHE B N 1
ATOM 3761 C CA . PHE B 1 165 ? 3.807 47.280 54.512 1.00 55.12 149 PHE B CA 1
ATOM 3762 C C . PHE B 1 165 ? 3.582 46.383 53.296 1.00 54.44 149 PHE B C 1
ATOM 3763 O O . PHE B 1 165 ? 2.481 46.346 52.731 1.00 54.02 149 PHE B O 1
ATOM 3771 N N . ILE B 1 166 ? 4.642 45.671 52.907 1.00 53.33 150 ILE B N 1
ATOM 3772 C CA . ILE B 1 166 ? 4.581 44.631 51.880 1.00 52.52 150 ILE B CA 1
ATOM 3773 C C . ILE B 1 166 ? 5.034 43.290 52.453 1.00 51.69 150 ILE B C 1
ATOM 3774 O O . ILE B 1 166 ? 6.023 43.215 53.186 1.00 51.70 150 ILE B O 1
ATOM 3779 N N . ILE B 1 167 ? 4.288 42.242 52.122 1.00 50.79 151 ILE B N 1
ATOM 3780 C CA . ILE B 1 167 ? 4.764 40.872 52.255 1.00 49.58 151 ILE B CA 1
ATOM 3781 C C . ILE B 1 167 ? 4.775 40.279 50.854 1.00 48.80 151 ILE B C 1
ATOM 3782 O O . ILE B 1 167 ? 3.773 40.341 50.137 1.00 48.71 151 ILE B O 1
ATOM 3787 N N . CYS B 1 168 ? 5.917 39.727 50.457 1.00 47.63 152 CYS B N 1
ATOM 3788 C CA . CYS B 1 168 ? 6.039 39.115 49.142 1.00 46.56 152 CYS B CA 1
ATOM 3789 C C . CYS B 1 168 ? 5.742 37.615 49.159 1.00 46.34 152 CYS B C 1
ATOM 3790 O O . CYS B 1 168 ? 6.045 36.920 50.126 1.00 45.58 152 CYS B O 1
ATOM 3793 N N . ILE B 1 169 ? 5.107 37.149 48.085 1.00 46.41 153 ILE B N 1
ATOM 3794 C CA . ILE B 1 169 ? 4.773 35.742 47.898 1.00 46.41 153 ILE B CA 1
ATOM 3795 C C . ILE B 1 169 ? 5.800 35.125 46.959 1.00 46.49 153 ILE B C 1
ATOM 3796 O O . ILE B 1 169 ? 6.068 35.668 45.885 1.00 46.23 153 ILE B O 1
ATOM 3801 N N . SER B 1 170 ? 6.365 33.989 47.355 1.00 47.04 154 SER B N 1
ATOM 3802 C CA . SER B 1 170 ? 7.247 33.239 46.464 1.00 47.83 154 SER B CA 1
ATOM 3803 C C . SER B 1 170 ? 6.439 32.508 45.405 1.00 48.09 154 SER B C 1
ATOM 3804 O O . SER B 1 170 ? 5.318 32.071 45.670 1.00 48.36 154 SER B O 1
ATOM 3807 N N . ASN B 1 171 ? 7.010 32.383 44.209 1.00 48.46 155 ASN B N 1
ATOM 3808 C CA . ASN B 1 171 ? 6.370 31.639 43.119 1.00 48.60 155 ASN B CA 1
ATOM 3809 C C . ASN B 1 171 ? 6.207 30.153 43.476 1.00 47.98 155 ASN B C 1
ATOM 3810 O O . ASN B 1 171 ? 6.900 29.641 44.363 1.00 48.05 155 ASN B O 1
ATOM 3815 N N . CYS B 1 172 ? 5.280 29.484 42.786 1.00 47.44 156 CYS B N 1
ATOM 3816 C CA A CYS B 1 172 ? 4.904 28.090 43.063 0.50 46.95 156 CYS B CA 1
ATOM 3817 C CA B CYS B 1 172 ? 4.917 28.102 43.105 0.50 47.11 156 CYS B CA 1
ATOM 3818 C C . CYS B 1 172 ? 6.107 27.135 43.103 1.00 46.58 156 CYS B C 1
ATOM 3819 O O . CYS B 1 172 ? 6.139 26.184 43.887 1.00 46.41 156 CYS B O 1
ATOM 3824 N N . SER B 1 173 ? 7.088 27.395 42.245 1.00 45.65 157 SER B N 1
ATOM 3825 C CA . SER B 1 173 ? 8.274 26.545 42.116 1.00 44.76 157 SER B CA 1
ATOM 3826 C C . SER B 1 173 ? 9.153 26.533 43.369 1.00 43.64 157 SER B C 1
ATOM 3827 O O . SER B 1 173 ? 9.621 25.478 43.803 1.00 43.50 157 SER B O 1
ATOM 3830 N N . THR B 1 174 ? 9.377 27.712 43.939 1.00 42.30 158 THR B N 1
ATOM 3831 C CA . THR B 1 174 ? 10.141 27.838 45.169 1.00 40.98 158 THR B CA 1
ATOM 3832 C C . THR B 1 174 ? 9.374 27.234 46.348 1.00 40.17 158 THR B C 1
ATOM 3833 O O . THR B 1 174 ? 9.949 26.513 47.166 1.00 39.90 158 THR B O 1
ATOM 3837 N N . ALA B 1 175 ? 8.077 27.529 46.419 1.00 39.14 159 ALA B N 1
ATOM 3838 C CA . ALA B 1 175 ? 7.213 27.014 47.476 1.00 38.58 159 ALA B CA 1
ATOM 3839 C C . ALA B 1 175 ? 7.218 25.487 47.516 1.00 38.10 159 ALA B C 1
ATOM 3840 O O . ALA B 1 175 ? 7.256 24.898 48.593 1.00 38.07 159 ALA B O 1
ATOM 3842 N N . GLY B 1 176 ? 7.193 24.861 46.342 1.00 37.60 160 GLY B N 1
ATOM 3843 C CA . GLY B 1 176 ? 7.244 23.407 46.228 1.00 37.38 160 GLY B CA 1
ATOM 3844 C C . GLY B 1 176 ? 8.529 22.819 46.775 1.00 37.33 160 GLY B C 1
ATOM 3845 O O . GLY B 1 176 ? 8.504 21.816 47.496 1.00 37.27 160 GLY B O 1
ATOM 3846 N N . LEU B 1 177 ? 9.655 23.449 46.448 1.00 37.12 161 LEU B N 1
ATOM 3847 C CA . LEU B 1 177 ? 10.951 22.984 46.934 1.00 36.89 161 LEU B CA 1
ATOM 3848 C C . LEU B 1 177 ? 10.995 23.034 48.448 1.00 36.73 161 LEU B C 1
ATOM 3849 O O . LEU B 1 177 ? 11.333 22.049 49.101 1.00 36.58 161 LEU B O 1
ATOM 3854 N N . VAL B 1 178 ? 10.624 24.186 48.994 1.00 36.57 162 VAL B N 1
ATOM 3855 C CA . VAL B 1 178 ? 10.831 24.473 50.403 1.00 36.46 162 VAL B CA 1
ATOM 3856 C C . VAL B 1 178 ? 9.803 23.816 51.345 1.00 36.57 162 VAL B C 1
ATOM 3857 O O . VAL B 1 178 ? 10.089 23.601 52.536 1.00 36.38 162 VAL B O 1
ATOM 3861 N N . ALA B 1 179 ? 8.626 23.480 50.815 1.00 36.32 163 ALA B N 1
ATOM 3862 C CA . ALA B 1 179 ? 7.568 22.858 51.627 1.00 36.62 163 ALA B CA 1
ATOM 3863 C C . ALA B 1 179 ? 8.010 21.626 52.437 1.00 36.83 163 ALA B C 1
ATOM 3864 O O . ALA B 1 179 ? 7.842 21.620 53.657 1.00 37.38 163 ALA B O 1
ATOM 3866 N N . PRO B 1 180 ? 8.584 20.593 51.782 1.00 36.93 164 PRO B N 1
ATOM 3867 C CA . PRO B 1 180 ? 9.020 19.410 52.551 1.00 37.24 164 PRO B CA 1
ATOM 3868 C C . PRO B 1 180 ? 10.304 19.611 53.371 1.00 37.91 164 PRO B C 1
ATOM 3869 O O . PRO B 1 180 ? 10.615 18.792 54.245 1.00 37.79 164 PRO B O 1
ATOM 3873 N N . LEU B 1 181 ? 11.040 20.682 53.084 1.00 38.51 165 LEU B N 1
ATOM 3874 C CA . LEU B 1 181 ? 12.313 20.959 53.752 1.00 39.15 165 LEU B CA 1
ATOM 3875 C C . LEU B 1 181 ? 12.116 21.491 55.163 1.00 39.85 165 LEU B C 1
ATOM 3876 O O . LEU B 1 181 ? 12.913 21.199 56.055 1.00 40.22 165 LEU B O 1
ATOM 3881 N N . LYS B 1 182 ? 11.059 22.272 55.358 1.00 40.57 166 LYS B N 1
ATOM 3882 C CA . LYS B 1 182 ? 10.778 22.883 56.653 1.00 41.14 166 LYS B CA 1
ATOM 3883 C C . LYS B 1 182 ? 10.695 21.886 57.809 1.00 41.40 166 LYS B C 1
ATOM 3884 O O . LYS B 1 182 ? 11.410 22.047 58.795 1.00 41.58 166 LYS B O 1
ATOM 3890 N N . PRO B 1 183 ? 9.833 20.853 57.702 1.00 41.84 167 PRO B N 1
ATOM 3891 C CA . PRO B 1 183 ? 9.807 19.894 58.808 1.00 42.15 167 PRO B CA 1
ATOM 3892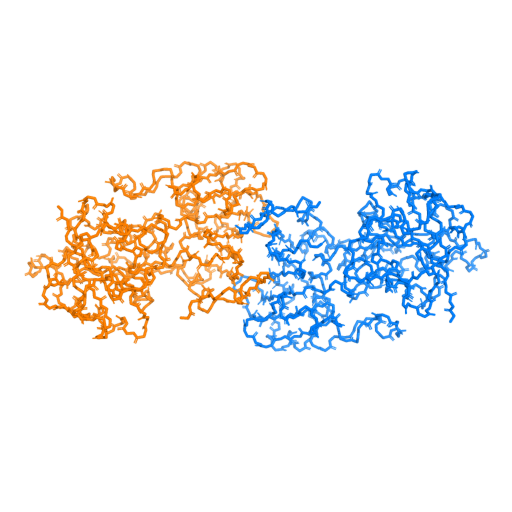 C C . PRO B 1 183 ? 11.139 19.173 58.990 1.00 42.50 167 PRO B C 1
ATOM 3893 O O . PRO B 1 183 ? 11.543 18.915 60.127 1.00 42.85 167 PRO B O 1
ATOM 3897 N N . LEU B 1 184 ? 11.822 18.881 57.887 1.00 42.81 168 LEU B N 1
ATOM 3898 C CA . LEU B 1 184 ? 13.116 18.195 57.943 1.00 43.03 168 LEU B CA 1
ATOM 3899 C C . LEU B 1 184 ? 14.145 18.996 58.723 1.00 43.53 168 LEU B C 1
ATOM 3900 O O . LEU B 1 184 ? 14.831 18.451 59.588 1.00 43.61 168 LEU B O 1
ATOM 3905 N N . VAL B 1 185 ? 14.224 20.291 58.427 1.00 44.20 169 VAL B N 1
ATOM 3906 C CA . VAL B 1 185 ? 15.149 21.208 59.095 1.00 44.96 169 VAL B CA 1
ATOM 3907 C C . VAL B 1 185 ? 14.804 21.399 60.580 1.00 45.61 169 VAL B C 1
ATOM 3908 O O . VAL B 1 185 ? 15.699 21.453 61.426 1.00 45.82 169 VAL B O 1
ATOM 3912 N N . GLU B 1 186 ? 13.514 21.497 60.893 1.00 46.12 170 GLU B N 1
ATOM 3913 C CA . GLU B 1 186 ? 13.077 21.581 62.284 1.00 46.88 170 GLU B CA 1
ATOM 3914 C C . GLU B 1 186 ? 13.586 20.379 63.076 1.00 46.78 170 GLU B C 1
ATOM 3915 O O . GLU B 1 186 ? 14.141 20.537 64.162 1.00 46.85 170 GLU B O 1
ATOM 3921 N N . LYS B 1 187 ? 13.415 19.184 62.514 1.00 46.72 171 LYS B N 1
ATOM 3922 C CA . LYS B 1 187 ? 13.772 17.944 63.203 1.00 46.68 171 LYS B CA 1
ATOM 3923 C C . LYS B 1 187 ? 15.265 17.596 63.163 1.00 46.23 171 LYS B C 1
ATOM 3924 O O . LYS B 1 187 ? 15.841 17.234 64.188 1.00 46.47 171 LYS B O 1
ATOM 3930 N N . PHE B 1 188 ? 15.883 17.697 61.987 1.00 45.75 172 PHE B N 1
ATOM 3931 C CA . PHE B 1 188 ? 17.242 17.179 61.781 1.00 45.29 172 PHE B CA 1
ATOM 3932 C C . PHE B 1 188 ? 18.297 18.276 61.587 1.00 45.01 172 PHE B C 1
ATOM 3933 O O . PHE B 1 188 ? 19.456 17.989 61.265 1.00 44.95 172 PHE B O 1
ATOM 3941 N N . GLY B 1 189 ? 17.894 19.529 61.775 1.00 44.45 173 GLY B N 1
ATOM 3942 C CA . GLY B 1 189 ? 18.814 20.652 61.626 1.00 43.90 173 GLY B CA 1
ATOM 3943 C C . GLY B 1 189 ? 18.993 21.064 60.178 1.00 43.51 173 GLY B C 1
ATOM 3944 O O . GLY B 1 189 ? 18.426 20.437 59.279 1.00 43.48 173 GLY B O 1
ATOM 3945 N N . PRO B 1 190 ? 19.786 22.127 59.942 1.00 43.09 174 PRO B N 1
ATOM 3946 C CA . PRO B 1 190 ? 19.971 22.728 58.619 1.00 42.62 174 PRO B CA 1
ATOM 3947 C C . PRO B 1 190 ? 20.421 21.765 57.519 1.00 42.44 174 PRO B C 1
ATOM 3948 O O . PRO B 1 190 ? 21.052 20.736 57.796 1.00 42.55 174 PRO B O 1
ATOM 3952 N N . ILE B 1 191 ? 20.086 22.124 56.281 1.00 41.94 175 ILE B N 1
ATOM 3953 C CA . ILE B 1 191 ? 20.440 21.372 55.086 1.00 41.46 175 ILE B CA 1
ATOM 3954 C C . ILE B 1 191 ? 21.505 22.181 54.355 1.00 41.28 175 ILE B C 1
ATOM 3955 O O . ILE B 1 191 ? 21.259 23.325 53.981 1.00 41.20 175 ILE B O 1
ATOM 3960 N N . ASP B 1 192 ? 22.690 21.601 54.160 1.00 41.01 176 ASP B N 1
ATOM 3961 C CA . ASP B 1 192 ? 23.801 22.368 53.578 1.00 40.72 176 ASP B CA 1
ATOM 3962 C C . ASP B 1 192 ? 23.972 22.219 52.064 1.00 39.98 176 ASP B C 1
ATOM 3963 O O . ASP B 1 192 ? 24.764 22.937 51.442 1.00 39.82 176 ASP B O 1
ATOM 3968 N N . ALA B 1 193 ? 23.221 21.288 51.484 1.00 39.39 177 ALA B N 1
ATOM 3969 C CA . ALA B 1 193 ? 23.265 21.028 50.043 1.00 39.06 177 ALA B CA 1
ATOM 3970 C C . ALA B 1 193 ? 21.906 20.555 49.550 1.00 38.75 177 ALA B C 1
ATOM 3971 O O . ALA B 1 193 ? 21.250 19.733 50.203 1.00 38.24 177 ALA B O 1
ATOM 3973 N N . LEU B 1 194 ? 21.503 21.068 48.389 1.00 38.35 178 LEU B N 1
ATOM 3974 C CA . LEU B 1 194 ? 20.176 20.822 47.849 1.00 38.37 178 LEU B CA 1
ATOM 3975 C C . LEU B 1 194 ? 20.136 21.017 46.339 1.00 38.13 178 LEU B C 1
ATOM 3976 O O . LEU B 1 194 ? 20.501 22.082 45.835 1.00 37.97 178 LEU B O 1
ATOM 3981 N N . THR B 1 195 ? 19.687 19.984 45.625 1.00 37.91 179 THR B N 1
ATOM 3982 C CA . THR B 1 195 ? 19.455 20.085 44.180 1.00 37.42 179 THR B CA 1
ATOM 3983 C C . THR B 1 195 ? 17.967 20.028 43.844 1.00 37.38 179 THR B C 1
ATOM 3984 O O . THR B 1 195 ? 17.178 19.436 44.577 1.00 37.53 179 THR B O 1
ATOM 3988 N N . THR B 1 196 ? 17.590 20.666 42.740 1.00 37.22 180 THR B N 1
ATOM 3989 C CA . THR B 1 196 ? 16.270 20.476 42.154 1.00 37.01 180 THR B CA 1
ATOM 3990 C C . THR B 1 196 ? 16.317 20.574 40.649 1.00 36.41 180 THR B C 1
ATOM 3991 O O . THR B 1 196 ? 16.830 21.539 40.089 1.00 36.35 180 THR B O 1
ATOM 3995 N N . THR B 1 197 ? 15.782 19.556 40.000 1.00 36.23 181 THR B N 1
ATOM 3996 C CA . THR B 1 197 ? 15.417 19.669 38.605 1.00 36.12 181 THR B CA 1
ATOM 3997 C C . THR B 1 197 ? 13.903 19.657 38.570 1.00 35.92 181 THR B C 1
ATOM 3998 O O . THR B 1 197 ? 13.269 18.760 39.132 1.00 35.84 181 THR B O 1
ATOM 4002 N N . THR B 1 198 ? 13.332 20.675 37.936 1.00 35.80 182 THR B N 1
ATOM 4003 C CA . THR B 1 198 ? 11.893 20.828 37.896 1.00 35.72 182 THR B CA 1
ATOM 4004 C C . THR B 1 198 ? 11.340 20.441 36.543 1.00 35.92 182 THR B C 1
ATOM 4005 O O . THR B 1 198 ? 11.985 20.640 35.514 1.00 35.51 182 THR B O 1
ATOM 4009 N N . LEU B 1 199 ? 10.146 19.856 36.570 1.00 36.17 183 LEU B N 1
ATOM 4010 C CA . LEU B 1 199 ? 9.386 19.553 35.371 1.00 36.59 183 LEU B CA 1
ATOM 4011 C C . LEU B 1 199 ? 8.095 20.336 35.541 1.00 37.07 183 LEU B C 1
ATOM 4012 O O . LEU B 1 199 ? 7.128 19.862 36.145 1.00 36.94 183 LEU B O 1
ATOM 4017 N N . GLN B 1 200 ? 8.111 21.559 35.023 1.00 37.87 184 GLN B N 1
ATOM 4018 C CA . GLN B 1 200 ? 7.110 22.556 35.375 1.00 38.92 184 GLN B CA 1
ATOM 4019 C C . GLN B 1 200 ? 5.972 22.637 34.382 1.00 39.76 184 GLN B C 1
ATOM 4020 O O . GLN B 1 200 ? 6.184 22.685 33.169 1.00 39.53 184 GLN B O 1
ATOM 4026 N N . ALA B 1 201 ? 4.763 22.633 34.934 1.00 41.31 185 ALA B N 1
ATOM 4027 C CA . ALA B 1 201 ? 3.527 22.685 34.174 1.00 42.95 185 ALA B CA 1
ATOM 4028 C C . ALA B 1 201 ? 3.262 24.093 33.655 1.00 44.21 185 ALA B C 1
ATOM 4029 O O . ALA B 1 201 ? 3.846 25.065 34.142 1.00 44.27 185 ALA B O 1
ATOM 4031 N N . ILE B 1 202 ? 2.378 24.179 32.662 1.00 46.09 186 ILE B N 1
ATOM 4032 C CA . ILE B 1 202 ? 1.969 25.443 32.037 1.00 47.86 186 ILE B CA 1
ATOM 4033 C C . ILE B 1 202 ? 1.255 26.376 33.021 1.00 48.59 186 ILE B C 1
ATOM 4034 O O . ILE B 1 202 ? 1.466 27.585 32.988 1.00 48.98 186 ILE B O 1
ATOM 4039 N N . SER B 1 203 ? 0.427 25.801 33.895 1.00 49.79 187 SER B N 1
ATOM 4040 C CA . SER B 1 203 ? -0.292 26.538 34.943 1.00 50.67 187 SER B CA 1
ATOM 4041 C C . SER B 1 203 ? 0.582 27.573 35.650 1.00 51.08 187 SER B C 1
ATOM 4042 O O . SER B 1 203 ? 0.095 28.629 36.073 1.00 51.56 187 SER B O 1
ATOM 4045 N N . PRO B 1 209 ? 4.394 37.270 28.692 1.00 66.05 193 PRO B N 1
ATOM 4046 C CA . PRO B 1 209 ? 5.113 36.264 27.908 1.00 65.94 193 PRO B CA 1
ATOM 4047 C C . PRO B 1 209 ? 4.288 34.989 27.696 1.00 65.83 193 PRO B C 1
ATOM 4048 O O . PRO B 1 209 ? 4.062 34.587 26.548 1.00 65.94 193 PRO B O 1
ATOM 4052 N N . GLY B 1 210 ? 3.841 34.372 28.793 1.00 65.46 194 GLY B N 1
ATOM 4053 C CA . GLY B 1 210 ? 3.026 33.155 28.741 1.00 64.80 194 GLY B CA 1
ATOM 4054 C C . GLY B 1 210 ? 3.806 31.941 28.271 1.00 64.30 194 GLY B C 1
ATOM 4055 O O . GLY B 1 210 ? 5.039 31.912 28.350 1.00 64.52 194 GLY B O 1
ATOM 4056 N N . VAL B 1 211 ? 3.078 30.927 27.809 1.00 63.48 195 VAL B N 1
ATOM 4057 C CA . VAL B 1 211 ? 3.670 29.776 27.118 1.00 62.67 195 VAL B CA 1
ATOM 4058 C C . VAL B 1 211 ? 2.627 29.111 26.215 1.00 61.93 195 VAL B C 1
ATOM 4059 O O . VAL B 1 211 ? 1.659 28.499 26.686 1.00 61.82 195 VAL B O 1
ATOM 4063 N N . SER B 1 212 ? 2.837 29.265 24.909 1.00 60.91 196 SER B N 1
ATOM 4064 C CA . SER B 1 212 ? 1.925 28.754 23.897 1.00 59.84 196 SER B CA 1
ATOM 4065 C C . SER B 1 212 ? 2.030 27.236 23.766 1.00 59.13 196 SER B C 1
ATOM 4066 O O . SER B 1 212 ? 2.955 26.619 24.301 1.00 58.96 196 SER B O 1
ATOM 4069 N N . GLY B 1 213 ? 1.073 26.645 23.058 1.00 58.23 197 GLY B N 1
ATOM 4070 C CA . GLY B 1 213 ? 1.096 25.216 22.763 1.00 57.40 197 GLY B CA 1
ATOM 4071 C C . GLY B 1 213 ? 2.200 24.875 21.779 1.00 56.73 197 GLY B C 1
ATOM 4072 O O . GLY B 1 213 ? 2.806 23.812 21.865 1.00 56.62 197 GLY B O 1
ATOM 4073 N N . MET B 1 214 ? 2.452 25.796 20.850 1.00 56.10 198 MET B N 1
ATOM 4074 C CA . MET B 1 214 ? 3.518 25.688 19.851 1.00 55.87 198 MET B CA 1
ATOM 4075 C C . MET B 1 214 ? 4.903 25.475 20.474 1.00 54.66 198 MET B C 1
ATOM 4076 O O . MET B 1 214 ? 5.726 24.739 19.929 1.00 54.55 198 MET B O 1
ATOM 4081 N N . ASP B 1 215 ? 5.149 26.129 21.609 1.00 53.29 199 ASP B N 1
ATOM 4082 C CA . ASP B 1 215 ? 6.425 26.034 22.310 1.00 52.11 199 ASP B CA 1
ATOM 4083 C C . ASP B 1 215 ? 6.604 24.690 23.005 1.00 51.25 199 ASP B C 1
ATOM 4084 O O . ASP B 1 215 ? 7.704 24.124 23.007 1.00 51.12 199 ASP B O 1
ATOM 4089 N N . ILE B 1 216 ? 5.518 24.192 23.595 1.00 49.93 200 ILE B N 1
ATOM 4090 C CA . ILE B 1 216 ? 5.592 23.136 24.602 1.00 48.81 200 ILE B CA 1
ATOM 4091 C C . ILE B 1 216 ? 5.094 21.763 24.150 1.00 48.23 200 ILE B C 1
ATOM 4092 O O . ILE B 1 216 ? 5.625 20.738 24.582 1.00 48.06 200 ILE B O 1
ATOM 4097 N N . LEU B 1 217 ? 4.087 21.743 23.284 1.00 47.33 201 LEU B N 1
ATOM 4098 C CA . LEU B 1 217 ? 3.481 20.493 22.854 1.00 46.62 201 LEU B CA 1
ATOM 4099 C C . LEU B 1 217 ? 4.522 19.593 22.206 1.00 45.95 201 LEU B C 1
ATOM 4100 O O . LEU B 1 217 ? 5.308 20.045 21.365 1.00 46.20 201 LEU B O 1
ATOM 4105 N N . ASP B 1 218 ? 4.532 18.330 22.630 1.00 44.95 202 ASP B N 1
ATOM 4106 C CA . ASP B 1 218 ? 5.489 17.324 22.163 1.00 44.14 202 ASP B CA 1
ATOM 4107 C C . ASP B 1 218 ? 6.947 17.816 22.259 1.00 43.33 202 ASP B C 1
ATOM 4108 O O . ASP B 1 218 ? 7.765 17.552 21.376 1.00 43.34 202 ASP B O 1
ATOM 4113 N N . ASN B 1 219 ? 7.259 18.519 23.346 1.00 42.06 203 ASN B N 1
ATOM 4114 C CA . ASN B 1 219 ? 8.549 19.177 23.494 1.00 40.97 203 ASN B CA 1
ATOM 4115 C C . ASN B 1 219 ? 8.867 19.441 24.957 1.00 40.49 203 ASN B C 1
ATOM 4116 O O . ASN B 1 219 ? 8.002 19.333 25.819 1.00 39.88 203 ASN B O 1
ATOM 4121 N N . ILE B 1 220 ? 10.129 19.774 25.213 1.00 40.21 204 ILE B N 1
ATOM 4122 C CA . ILE B 1 220 ? 10.623 20.207 26.509 1.00 39.68 204 ILE B CA 1
ATOM 4123 C C . ILE B 1 220 ? 11.385 21.507 26.281 1.00 39.14 204 ILE B C 1
ATOM 4124 O O . ILE B 1 220 ? 12.113 21.627 25.307 1.00 38.77 204 ILE B O 1
ATOM 4129 N N . VAL B 1 221 ? 11.198 22.475 27.171 1.00 38.69 205 VAL B N 1
ATOM 4130 C CA . VAL B 1 221 ? 11.898 23.752 27.088 1.00 38.44 205 VAL B CA 1
ATOM 4131 C C . VAL B 1 221 ? 12.745 23.903 28.341 1.00 38.27 205 VAL B C 1
ATOM 4132 O O . VAL B 1 221 ? 12.209 24.189 29.411 1.00 38.20 205 VAL B O 1
ATOM 4136 N N . PRO B 1 222 ? 14.073 23.717 28.211 1.00 38.25 206 PRO B N 1
ATOM 4137 C CA . PRO B 1 222 ? 14.936 23.586 29.376 1.00 38.44 206 PRO B CA 1
ATOM 4138 C C . PRO B 1 222 ? 15.320 24.933 29.977 1.00 38.75 206 PRO B C 1
ATOM 4139 O O . PRO B 1 222 ? 16.435 25.090 30.479 1.00 38.48 206 PRO B O 1
ATOM 4143 N N . TYR B 1 223 ? 14.397 25.888 29.942 1.00 39.01 207 TYR B N 1
ATOM 4144 C CA . TYR B 1 223 ? 14.704 27.230 30.391 1.00 39.46 207 TYR B CA 1
ATOM 4145 C C . TYR B 1 223 ? 13.464 28.027 30.757 1.00 39.54 207 TYR B C 1
ATOM 4146 O O . TYR B 1 223 ? 12.595 28.258 29.918 1.00 39.52 207 TYR B O 1
ATOM 4155 N N . ILE B 1 224 ? 13.392 28.446 32.014 1.00 39.60 208 ILE B N 1
ATOM 4156 C CA . ILE B 1 224 ? 12.404 29.431 32.428 1.00 39.97 208 ILE B CA 1
ATOM 4157 C C . ILE B 1 224 ? 13.170 30.640 32.966 1.00 40.23 208 ILE B C 1
ATOM 4158 O O . ILE B 1 224 ? 13.903 30.538 33.956 1.00 40.38 208 ILE B O 1
ATOM 4163 N N . SER B 1 225 ? 13.006 31.772 32.288 1.00 40.49 209 SER B N 1
ATOM 4164 C CA . SER B 1 225 ? 13.743 33.001 32.585 1.00 40.97 209 SER B CA 1
ATOM 4165 C C . SER B 1 225 ? 13.620 33.427 34.048 1.00 40.70 209 SER B C 1
ATOM 4166 O O . SER B 1 225 ? 12.515 33.606 34.563 1.00 40.65 209 SER B O 1
ATOM 4169 N N . GLY B 1 226 ? 14.762 33.569 34.716 1.00 40.58 210 GLY B N 1
ATOM 4170 C CA . GLY B 1 226 ? 14.799 33.995 36.116 1.00 40.11 210 GLY B CA 1
ATOM 4171 C C . GLY B 1 226 ? 14.459 32.931 37.150 1.00 39.91 210 GLY B C 1
ATOM 4172 O O . GLY B 1 226 ? 14.688 33.131 38.347 1.00 39.84 210 GLY B O 1
ATOM 4173 N N . GLU B 1 227 ? 13.930 31.794 36.701 1.00 39.82 211 GLU B N 1
ATOM 4174 C CA . GLU B 1 227 ? 13.384 30.791 37.618 1.00 39.62 211 GLU B CA 1
ATOM 4175 C C . GLU B 1 227 ? 14.437 30.150 38.530 1.00 39.60 211 GLU B C 1
ATOM 4176 O O . GLU B 1 227 ? 14.249 30.093 39.746 1.00 39.39 211 GLU B O 1
ATOM 4182 N N . GLU B 1 228 ? 15.531 29.675 37.943 1.00 39.74 212 GLU B N 1
ATOM 4183 C CA . GLU B 1 228 ? 16.614 29.036 38.709 1.00 40.38 212 GLU B CA 1
ATOM 4184 C C . GLU B 1 228 ? 17.229 30.013 39.708 1.00 40.91 212 GLU B C 1
ATOM 4185 O O . GLU B 1 228 ? 17.484 29.670 40.862 1.00 40.72 212 GLU B O 1
ATOM 4191 N N . ASP B 1 229 ? 17.428 31.243 39.254 1.00 41.99 213 ASP B N 1
ATOM 4192 C CA . ASP B 1 229 ? 17.941 32.312 40.095 1.00 43.26 213 ASP B CA 1
ATOM 4193 C C . ASP B 1 229 ? 17.067 32.554 41.323 1.00 43.10 213 ASP B C 1
ATOM 4194 O O . ASP B 1 229 ? 17.573 32.608 42.443 1.00 43.31 213 ASP B O 1
ATOM 4199 N N . LYS B 1 230 ? 15.758 32.689 41.103 1.00 43.23 214 LYS B N 1
ATOM 4200 C CA . LYS B 1 230 ? 14.782 32.862 42.185 1.00 43.34 214 LYS B CA 1
ATOM 4201 C C . LYS B 1 230 ? 14.793 31.665 43.126 1.00 43.16 214 LYS B C 1
ATOM 4202 O O . LYS B 1 230 ? 14.895 31.812 44.345 1.00 43.33 214 LYS B O 1
ATOM 4208 N N . LEU B 1 231 ? 14.696 30.478 42.545 1.00 42.90 215 LEU B N 1
ATOM 4209 C CA . LEU B 1 231 ? 14.717 29.238 43.303 1.00 42.81 215 LEU B CA 1
ATOM 4210 C C . LEU B 1 231 ? 15.943 29.169 44.219 1.00 42.62 215 LEU B C 1
ATOM 4211 O O . LEU B 1 231 ? 15.841 28.776 45.380 1.00 42.96 215 LEU B O 1
ATOM 4216 N N . GLU B 1 232 ? 17.095 29.581 43.705 1.00 42.22 216 GLU B N 1
ATOM 4217 C CA . GLU B 1 232 ? 18.339 29.475 44.463 1.00 42.03 216 GLU B CA 1
ATOM 4218 C C . GLU B 1 232 ? 18.475 30.536 45.549 1.00 41.73 216 GLU B C 1
ATOM 4219 O O . GLU B 1 232 ? 18.787 30.212 46.695 1.00 41.15 216 GLU B O 1
ATOM 4225 N N . TRP B 1 233 ? 18.213 31.791 45.191 1.00 41.61 217 TRP B N 1
ATOM 4226 C CA . TRP B 1 233 ? 18.299 32.889 46.145 1.00 41.81 217 TRP B CA 1
ATOM 4227 C C . TRP B 1 233 ? 17.183 32.850 47.209 1.00 41.24 217 TRP B C 1
ATOM 4228 O O . TRP B 1 233 ? 17.463 32.858 48.411 1.00 40.96 217 TRP B O 1
ATOM 4239 N N . GLU B 1 234 ? 15.928 32.788 46.764 1.00 40.66 218 GLU B N 1
ATOM 4240 C CA . GLU B 1 234 ? 14.764 32.843 47.669 1.00 40.10 218 GLU B CA 1
ATOM 4241 C C . GLU B 1 234 ? 14.716 31.760 48.749 1.00 39.68 218 GLU B C 1
ATOM 4242 O O . GLU B 1 234 ? 14.275 32.023 49.864 1.00 39.23 218 GLU B O 1
ATOM 4248 N N . THR B 1 235 ? 15.184 30.554 48.418 1.00 39.66 219 THR B N 1
ATOM 4249 C CA . THR B 1 235 ? 15.263 29.442 49.381 1.00 39.62 219 THR B CA 1
ATOM 4250 C C . THR B 1 235 ? 16.042 29.827 50.639 1.00 39.79 219 THR B C 1
ATOM 4251 O O . THR B 1 235 ? 15.608 29.547 51.756 1.00 39.64 219 THR B O 1
ATOM 4255 N N . LYS B 1 236 ? 17.194 30.470 50.445 1.00 40.18 220 LYS B N 1
ATOM 4256 C CA . LYS B 1 236 ? 18.084 30.827 51.543 1.00 40.56 220 LYS B CA 1
ATOM 4257 C C . LYS B 1 236 ? 17.463 31.869 52.469 1.00 40.68 220 LYS B C 1
ATOM 4258 O O . LYS B 1 236 ? 17.719 31.859 53.676 1.00 40.62 220 LYS B O 1
ATOM 4264 N N . LYS B 1 237 ? 16.634 32.749 51.903 1.00 40.76 221 LYS B N 1
ATOM 4265 C CA . LYS B 1 237 ? 15.871 33.716 52.694 1.00 40.85 221 LYS B CA 1
ATOM 4266 C C . LYS B 1 237 ? 14.677 33.075 53.407 1.00 41.12 221 LYS B C 1
ATOM 4267 O O . LYS B 1 237 ? 14.471 33.306 54.601 1.00 41.11 221 LYS B O 1
ATOM 4273 N N . ILE B 1 238 ? 13.898 32.273 52.678 1.00 41.42 222 ILE B N 1
ATOM 4274 C CA . ILE B 1 238 ? 12.722 31.593 53.247 1.00 41.61 222 ILE B CA 1
ATOM 4275 C C . ILE B 1 238 ? 13.111 30.702 54.432 1.00 42.14 222 ILE B C 1
ATOM 4276 O O . ILE B 1 238 ? 12.457 30.725 55.473 1.00 42.29 222 ILE B O 1
ATOM 4281 N N . LEU B 1 239 ? 14.193 29.945 54.274 1.00 42.99 223 LEU B N 1
ATOM 4282 C CA . LEU B 1 239 ? 14.702 29.078 55.341 1.00 43.68 223 LEU B CA 1
ATOM 4283 C C . LEU B 1 239 ? 15.710 29.781 56.251 1.00 44.20 223 LEU B C 1
ATOM 4284 O O . LEU B 1 239 ? 16.254 29.170 57.172 1.00 44.40 223 LEU B O 1
ATOM 4289 N N . GLY B 1 240 ? 15.938 31.070 56.001 1.00 44.95 224 GLY B N 1
ATOM 4290 C CA . GLY B 1 240 ? 16.834 31.883 56.814 1.00 45.79 224 GLY B CA 1
ATOM 4291 C C . GLY B 1 240 ? 16.190 32.391 58.089 1.00 46.55 224 GLY B C 1
ATOM 4292 O O . GLY B 1 240 ? 15.135 31.903 58.506 1.00 46.57 224 GLY B O 1
ATOM 4293 N N . GLY B 1 241 ? 16.826 33.383 58.707 1.00 47.27 225 GLY B N 1
ATOM 4294 C CA . GLY B 1 241 ? 16.381 33.890 60.000 1.00 48.33 225 GLY B CA 1
ATOM 4295 C C . GLY B 1 241 ? 16.200 35.394 60.078 1.00 49.13 225 GLY B C 1
ATOM 4296 O O . GLY B 1 241 ? 16.075 36.079 59.061 1.00 48.93 225 GLY B O 1
ATOM 4297 N N . VAL B 1 242 ? 16.180 35.896 61.311 1.00 50.23 226 VAL B N 1
ATOM 4298 C CA . VAL B 1 242 ? 15.976 37.316 61.600 1.00 51.21 226 VAL B CA 1
ATOM 4299 C C . VAL B 1 242 ? 17.157 37.809 62.433 1.00 51.81 226 VAL B C 1
ATOM 4300 O O . VAL B 1 242 ? 17.718 37.043 63.219 1.00 51.94 226 VAL B O 1
ATOM 4304 N N . ASN B 1 243 ? 17.536 39.077 62.270 1.00 52.54 227 ASN B N 1
ATOM 4305 C CA . ASN B 1 243 ? 18.601 39.661 63.100 1.00 53.27 227 ASN B CA 1
ATOM 4306 C C . ASN B 1 243 ? 18.179 39.838 64.559 1.00 53.83 227 ASN B C 1
ATOM 4307 O O . ASN B 1 243 ? 16.989 39.751 64.881 1.00 53.89 227 ASN B O 1
ATOM 4312 N N . ALA B 1 244 ? 19.159 40.076 65.431 1.00 54.52 228 ALA B N 1
ATOM 4313 C CA . ALA B 1 244 ? 18.931 40.162 66.879 1.00 55.00 228 ALA B CA 1
ATOM 4314 C C . ALA B 1 244 ? 17.769 41.083 67.258 1.00 55.23 228 ALA B C 1
ATOM 4315 O O . ALA B 1 244 ? 16.957 40.735 68.115 1.00 55.46 228 ALA B O 1
ATOM 4317 N N . GLU B 1 245 ? 17.689 42.240 66.603 1.00 55.55 229 GLU B N 1
ATOM 4318 C CA . GLU B 1 245 ? 16.639 43.232 66.865 1.00 55.75 229 GLU B CA 1
ATOM 4319 C C . GLU B 1 245 ? 15.250 42.841 66.329 1.00 55.93 229 GLU B C 1
ATOM 4320 O O . GLU B 1 245 ? 14.241 43.428 66.733 1.00 56.22 229 GLU B O 1
ATOM 4322 N N . GLY B 1 246 ? 15.199 41.860 65.427 1.00 55.84 230 GLY B N 1
ATOM 4323 C CA . GLY B 1 246 ? 13.933 41.385 64.860 1.00 55.34 230 GLY B CA 1
ATOM 4324 C C . GLY B 1 246 ? 13.355 42.371 63.866 1.00 55.22 230 GLY B C 1
ATOM 4325 O O . GLY B 1 246 ? 12.135 42.512 63.751 1.00 55.36 230 GLY B O 1
ATOM 4326 N N . THR B 1 247 ? 14.244 43.049 63.146 1.00 54.93 231 THR B N 1
ATOM 4327 C CA . THR B 1 247 ? 13.868 44.139 62.253 1.00 54.59 231 THR B CA 1
ATOM 4328 C C . THR B 1 247 ? 14.230 43.856 60.792 1.00 54.18 231 THR B C 1
ATOM 4329 O O . THR B 1 247 ? 13.694 44.487 59.877 1.00 54.08 231 THR B O 1
ATOM 4333 N N . GLU B 1 248 ? 15.149 42.918 60.579 1.00 53.63 232 GLU B N 1
ATOM 4334 C CA . GLU B 1 248 ? 15.605 42.569 59.232 1.00 53.08 232 GLU B CA 1
ATOM 4335 C C . GLU B 1 248 ? 15.849 41.073 59.086 1.00 52.10 232 GLU B C 1
ATOM 4336 O O . GLU B 1 248 ? 16.019 40.362 60.078 1.00 51.81 232 GLU B O 1
ATOM 4342 N N . PHE B 1 249 ? 15.869 40.611 57.839 1.00 51.17 233 PHE B N 1
ATOM 4343 C CA . PHE B 1 249 ? 16.057 39.195 57.536 1.00 50.27 233 PHE B CA 1
ATOM 4344 C C . PHE B 1 249 ? 17.497 38.859 57.222 1.00 49.66 233 PHE B C 1
ATOM 4345 O O . PHE B 1 249 ? 18.178 39.596 56.505 1.00 49.31 233 PHE B O 1
ATOM 4353 N N . VAL B 1 250 ? 17.940 37.730 57.770 1.00 49.09 234 VAL B N 1
ATOM 4354 C CA . VAL B 1 250 ? 19.306 37.250 57.599 1.00 48.40 234 VAL B CA 1
ATOM 4355 C C . VAL B 1 250 ? 19.281 35.899 56.855 1.00 47.97 234 VAL B C 1
ATOM 4356 O O . VAL B 1 250 ? 19.181 34.837 57.479 1.00 47.74 234 VAL B O 1
ATOM 4360 N N . PRO B 1 251 ? 19.331 35.942 55.508 1.00 47.56 235 PRO B N 1
ATOM 4361 C CA . PRO B 1 251 ? 19.312 34.716 54.714 1.00 47.30 235 PRO B CA 1
ATOM 4362 C C . PRO B 1 251 ? 20.541 33.854 54.976 1.00 47.17 235 PRO B C 1
ATOM 4363 O O . PRO B 1 251 ? 21.608 34.381 55.306 1.00 47.47 235 PRO B O 1
ATOM 4367 N N . ILE B 1 252 ? 20.387 32.542 54.848 1.00 46.38 236 ILE B N 1
ATOM 4368 C CA . ILE B 1 252 ? 21.498 31.620 55.052 1.00 45.78 236 ILE B CA 1
ATOM 4369 C C . ILE B 1 252 ? 22.643 31.939 54.084 1.00 45.53 236 ILE B C 1
ATOM 4370 O O . ILE B 1 252 ? 22.419 32.056 52.874 1.00 45.18 236 ILE B O 1
ATOM 4375 N N . PRO B 1 253 ? 23.868 32.120 54.622 1.00 45.30 237 PRO B N 1
ATOM 4376 C CA . PRO B 1 253 ? 25.045 32.304 53.774 1.00 45.25 237 PRO B CA 1
ATOM 4377 C C . PRO B 1 253 ? 25.172 31.224 52.700 1.00 45.18 237 PRO B C 1
ATOM 4378 O O . PRO B 1 253 ? 24.922 30.044 52.961 1.00 44.87 237 PRO B O 1
ATOM 4382 N N . GLU B 1 254 ? 25.532 31.664 51.500 1.00 45.26 238 GLU B N 1
ATOM 4383 C CA . GLU B 1 254 ? 25.846 30.807 50.357 1.00 45.69 238 GLU B CA 1
ATOM 4384 C C . GLU B 1 254 ? 26.666 29.555 50.732 1.00 45.45 238 GLU B C 1
ATOM 4385 O O . GLU B 1 254 ? 26.385 28.451 50.256 1.00 45.52 238 GLU B O 1
ATOM 4391 N N . SER B 1 255 ? 27.666 29.742 51.590 1.00 45.18 239 SER B N 1
ATOM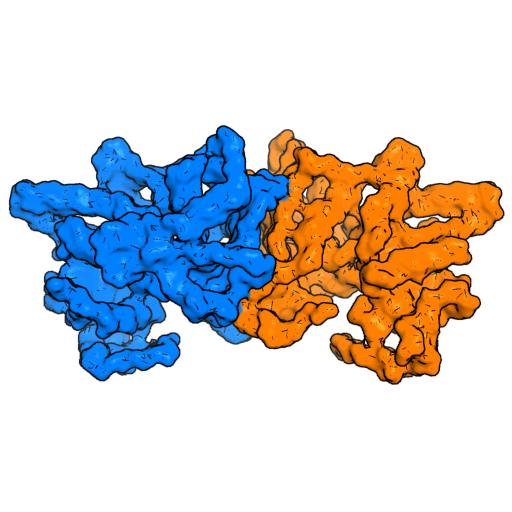 4392 C CA . SER B 1 255 ? 28.601 28.675 51.956 1.00 44.74 239 SER B CA 1
ATOM 4393 C C . SER B 1 255 ? 27.960 27.585 52.807 1.00 44.46 239 SER B C 1
ATOM 4394 O O . SER B 1 255 ? 28.417 26.440 52.788 1.00 44.17 239 SER B O 1
ATOM 4397 N N . GLU B 1 256 ? 26.911 27.949 53.544 1.00 43.96 240 GLU B N 1
ATOM 4398 C CA . GLU B 1 256 ? 26.244 27.025 54.458 1.00 43.86 240 GLU B CA 1
ATOM 4399 C C . GLU B 1 256 ? 25.028 26.314 53.854 1.00 43.25 240 GLU B C 1
ATOM 4400 O O . GLU B 1 256 ? 24.520 25.354 54.437 1.00 42.98 240 GLU B O 1
ATOM 4406 N N . MET B 1 257 ? 24.560 26.788 52.702 1.00 42.56 241 MET B N 1
ATOM 4407 C CA . MET B 1 257 ? 23.512 26.086 51.952 1.00 42.22 241 MET B CA 1
ATOM 4408 C C . MET B 1 257 ? 23.666 26.241 50.443 1.00 41.81 241 MET B C 1
ATOM 4409 O O . MET B 1 257 ? 23.275 27.256 49.867 1.00 41.97 241 MET B O 1
ATOM 4414 N N . LYS B 1 258 ? 24.218 25.219 49.802 1.00 41.10 242 LYS B N 1
ATOM 4415 C CA . LYS B 1 258 ? 24.421 25.257 48.363 1.00 40.58 242 LYS B CA 1
ATOM 4416 C C . LYS B 1 258 ? 23.172 24.727 47.669 1.00 40.03 242 LYS B C 1
ATOM 4417 O O . LYS B 1 258 ? 22.765 23.580 47.877 1.00 39.87 242 LYS B O 1
ATOM 4423 N N . VAL B 1 259 ? 22.540 25.583 46.874 1.00 39.13 243 VAL B N 1
ATOM 4424 C CA . VAL B 1 259 ? 21.293 25.213 46.217 1.00 38.28 243 VAL B CA 1
ATOM 4425 C C . VAL B 1 259 ? 21.445 25.319 44.710 1.00 37.50 243 VAL B C 1
ATOM 4426 O O . VAL B 1 259 ? 21.769 26.387 44.183 1.00 37.42 243 VAL B O 1
ATOM 4430 N N . SER B 1 260 ? 21.237 24.201 44.023 1.00 36.41 244 SER B N 1
ATOM 4431 C CA . SER B 1 260 ? 21.378 24.158 42.573 1.00 35.89 244 SER B CA 1
ATOM 4432 C C . SER B 1 260 ? 20.064 23.761 41.906 1.00 35.78 244 SER B C 1
ATOM 4433 O O . SER B 1 260 ? 19.609 22.624 42.053 1.00 35.43 244 SER B O 1
ATOM 4436 N N . ALA B 1 261 ? 19.475 24.700 41.163 1.00 35.54 245 ALA B N 1
ATOM 4437 C CA . ALA B 1 261 ? 18.221 24.467 40.452 1.00 35.40 245 ALA B CA 1
ATOM 4438 C C . ALA B 1 261 ? 18.420 24.332 38.949 1.00 35.38 245 ALA B C 1
ATOM 4439 O O . ALA B 1 261 ? 19.247 25.029 38.357 1.00 35.19 245 ALA B O 1
ATOM 4441 N N . GLN B 1 262 ? 17.657 23.426 38.335 1.00 35.51 246 GLN B N 1
ATOM 4442 C CA . GLN B 1 262 ? 17.593 23.311 36.872 1.00 35.43 246 GLN B CA 1
ATOM 4443 C C . GLN B 1 262 ? 16.129 23.197 36.466 1.00 35.54 246 GLN B C 1
ATOM 4444 O O . GLN B 1 262 ? 15.503 22.154 36.664 1.00 35.74 246 GLN B O 1
ATOM 4450 N N . CYS B 1 263 ? 15.585 24.279 35.912 1.00 35.43 247 CYS B N 1
ATOM 4451 C CA . CYS B 1 263 ? 14.148 24.376 35.643 1.00 35.45 247 CYS B CA 1
ATOM 4452 C C . CYS B 1 263 ? 13.777 24.111 34.192 1.00 35.47 247 CYS B C 1
ATOM 4453 O O . CYS B 1 263 ? 14.388 24.661 33.276 1.00 35.52 247 CYS B O 1
ATOM 4456 N N . ASN B 1 264 ? 12.764 23.270 34.001 1.00 35.25 248 ASN B N 1
ATOM 4457 C CA . ASN B 1 264 ? 12.288 22.909 32.672 1.00 35.51 248 ASN B CA 1
ATOM 4458 C C . ASN B 1 264 ? 10.775 23.050 32.576 1.00 35.75 248 ASN B C 1
ATOM 4459 O O . ASN B 1 264 ? 10.061 22.833 33.555 1.00 35.97 248 ASN B O 1
ATOM 4464 N N . ARG B 1 265 ? 10.294 23.408 31.391 1.00 35.82 249 ARG B N 1
ATOM 4465 C CA . ARG B 1 265 ? 8.865 23.421 31.107 1.00 35.85 249 ARG B CA 1
ATOM 4466 C C . ARG B 1 265 ? 8.521 22.135 30.372 1.00 35.48 249 ARG B C 1
ATOM 4467 O O . ARG B 1 265 ? 9.263 21.702 29.482 1.00 35.13 249 ARG B O 1
ATOM 4475 N N . VAL B 1 266 ? 7.404 21.521 30.764 1.00 35.10 250 VAL B N 1
ATOM 4476 C CA . VAL B 1 266 ? 6.924 20.271 30.162 1.00 34.48 250 VAL B CA 1
ATOM 4477 C C . VAL B 1 266 ? 5.459 20.403 29.717 1.00 34.62 250 VAL B C 1
ATOM 4478 O O . VAL B 1 266 ? 4.750 21.284 30.202 1.00 34.30 250 VAL B O 1
ATOM 4482 N N . PRO B 1 267 ? 5.001 19.532 28.794 1.00 34.59 251 PRO B N 1
ATOM 4483 C CA . PRO B 1 267 ? 3.607 19.642 28.362 1.00 35.02 251 PRO B CA 1
ATOM 4484 C C . PRO B 1 267 ? 2.632 19.019 29.368 1.00 35.40 251 PRO B C 1
ATOM 4485 O O . PRO B 1 267 ? 2.116 17.917 29.153 1.00 35.32 251 PRO B O 1
ATOM 4489 N N . VAL B 1 268 ? 2.404 19.740 30.464 1.00 36.02 252 VAL B N 1
ATOM 4490 C CA . VAL B 1 268 ? 1.505 19.337 31.543 1.00 36.40 252 VAL B CA 1
ATOM 4491 C C . VAL B 1 268 ? 0.729 20.585 31.945 1.00 37.41 252 VAL B C 1
ATOM 4492 O O . VAL B 1 268 ? 1.316 21.662 32.071 1.00 37.68 252 VAL B O 1
ATOM 4496 N N . ILE B 1 269 ? -0.587 20.449 32.121 1.00 38.36 253 ILE B N 1
ATOM 4497 C CA . ILE B 1 269 ? -1.458 21.610 32.379 1.00 39.35 253 ILE B CA 1
ATOM 4498 C C . ILE B 1 269 ? -1.223 22.198 33.762 1.00 39.53 253 ILE B C 1
ATOM 4499 O O . ILE B 1 269 ? -0.977 23.397 33.890 1.00 39.48 253 ILE B O 1
ATOM 4504 N N . ASP B 1 270 ? -1.283 21.342 34.780 1.00 39.82 254 ASP B N 1
ATOM 4505 C CA . ASP B 1 270 ? -1.217 21.771 36.169 1.00 40.53 254 ASP B CA 1
ATOM 4506 C C . ASP B 1 270 ? -0.413 20.776 36.997 1.00 40.15 254 ASP B C 1
ATOM 4507 O O . ASP B 1 270 ? -0.491 19.568 36.765 1.00 40.70 254 ASP B O 1
ATOM 4512 N N . GLY B 1 271 ? 0.347 21.288 37.964 1.00 39.60 255 GLY B N 1
ATOM 4513 C CA . GLY B 1 271 ? 1.131 20.450 38.867 1.00 38.91 255 GLY B CA 1
ATOM 4514 C C . GLY B 1 271 ? 2.603 20.345 38.488 1.00 38.49 255 GLY B C 1
ATOM 4515 O O . GLY B 1 271 ? 2.971 19.559 37.615 1.00 38.30 255 GLY B O 1
ATOM 4516 N N . HIS B 1 272 ? 3.439 21.140 39.150 1.00 37.85 256 HIS B N 1
ATOM 4517 C CA . HIS B 1 272 ? 4.885 21.084 38.953 1.00 37.61 256 HIS B CA 1
ATOM 4518 C C . HIS B 1 272 ? 5.491 19.894 39.686 1.00 36.95 256 HIS B C 1
ATOM 4519 O O . HIS B 1 272 ? 5.158 19.625 40.840 1.00 36.86 256 HIS B O 1
ATOM 4526 N N . THR B 1 273 ? 6.384 19.188 39.007 1.00 36.50 257 THR B N 1
ATOM 4527 C CA . THR B 1 273 ? 7.156 18.123 39.633 1.00 35.93 257 THR B CA 1
ATOM 4528 C C . THR B 1 273 ? 8.591 18.587 39.873 1.00 35.78 257 THR B C 1
ATOM 4529 O O . THR B 1 273 ? 9.191 19.235 39.017 1.00 35.72 257 THR B O 1
ATOM 4533 N N . GLU B 1 274 ? 9.127 18.265 41.048 1.00 35.77 258 GLU B N 1
ATOM 4534 C CA . GLU B 1 274 ? 10.517 18.572 41.373 1.00 35.66 258 GLU B CA 1
ATOM 4535 C C . GLU B 1 274 ? 11.267 17.329 41.842 1.00 35.64 258 GLU B C 1
ATOM 4536 O O . GLU B 1 274 ? 10.868 16.676 42.806 1.00 35.62 258 GLU B O 1
ATOM 4542 N N . CYS B 1 275 ? 12.344 17.009 41.138 1.00 35.80 259 CYS B N 1
ATOM 4543 C CA . CYS B 1 275 ? 13.258 15.930 41.517 1.00 36.38 259 CYS B CA 1
ATOM 4544 C C . CYS B 1 275 ? 14.420 16.488 42.333 1.00 36.52 259 CYS B C 1
ATOM 4545 O O . CYS B 1 275 ? 15.256 17.232 41.817 1.00 36.18 259 CYS B O 1
ATOM 4548 N N . ILE B 1 276 ? 14.472 16.085 43.597 1.00 36.84 260 ILE B N 1
ATOM 4549 C CA . ILE B 1 276 ? 15.213 16.802 44.623 1.00 37.63 260 ILE B CA 1
ATOM 4550 C C . ILE B 1 276 ? 16.220 15.908 45.357 1.00 37.83 260 ILE B C 1
ATOM 4551 O O . ILE B 1 276 ? 15.976 14.720 45.531 1.00 37.91 260 ILE B O 1
ATOM 4556 N N . SER B 1 277 ? 17.357 16.493 45.739 1.00 37.89 261 SER B N 1
ATOM 4557 C CA . SER B 1 277 ? 18.368 15.855 46.584 1.00 38.25 261 SER B CA 1
ATOM 4558 C C . SER B 1 277 ? 18.765 16.812 47.687 1.00 37.90 261 SER B C 1
ATOM 4559 O O . SER B 1 277 ? 18.775 18.021 47.482 1.00 37.69 261 SER B O 1
ATOM 4562 N N . LEU B 1 278 ? 19.110 16.262 48.845 1.00 38.04 262 LEU B N 1
ATOM 4563 C CA . LEU B 1 278 ? 19.462 17.066 50.006 1.00 38.81 262 LEU B CA 1
ATOM 4564 C C . LEU B 1 278 ? 20.441 16.348 50.929 1.00 39.37 262 LEU B C 1
ATOM 4565 O O . LEU B 1 278 ? 20.441 15.117 51.025 1.00 39.56 262 LEU B O 1
ATOM 4570 N N . ARG B 1 279 ? 21.267 17.139 51.604 1.00 40.08 263 ARG B N 1
ATOM 4571 C CA . ARG B 1 279 ? 22.207 16.648 52.602 1.00 40.73 263 ARG B CA 1
ATOM 4572 C C . ARG B 1 279 ? 22.100 17.519 53.843 1.00 40.80 263 ARG B C 1
ATOM 4573 O O . ARG B 1 279 ? 21.951 18.737 53.748 1.00 40.61 263 ARG B O 1
ATOM 4581 N N . PHE B 1 280 ? 22.169 16.887 55.008 1.00 41.49 264 PHE B N 1
ATOM 4582 C CA . PHE B 1 280 ? 22.109 17.617 56.270 1.00 42.25 264 PHE B CA 1
ATOM 4583 C C . PHE B 1 280 ? 23.479 18.101 56.709 1.00 42.60 264 PHE B C 1
ATOM 4584 O O . PHE B 1 280 ? 24.475 17.406 56.532 1.00 42.68 264 PHE B O 1
ATOM 4592 N N . ALA B 1 281 ? 23.511 19.308 57.269 1.00 43.60 265 ALA B N 1
ATOM 4593 C CA . ALA B 1 281 ? 24.732 19.891 57.831 1.00 44.32 265 ALA B CA 1
ATOM 4594 C C . ALA B 1 281 ? 25.156 19.127 59.085 1.00 45.01 265 ALA B C 1
ATOM 4595 O O . ALA B 1 281 ? 26.345 18.852 59.272 1.00 44.96 265 ALA B O 1
ATOM 4597 N N . ASN B 1 282 ? 24.177 18.786 59.928 1.00 45.68 266 ASN B N 1
ATOM 4598 C CA . ASN B 1 282 ? 24.413 18.020 61.146 1.00 46.63 266 ASN B CA 1
ATOM 4599 C C . ASN B 1 282 ? 24.647 16.551 60.828 1.00 47.10 266 ASN B C 1
ATOM 4600 O O . ASN B 1 282 ? 23.736 15.856 60.385 1.00 47.01 266 ASN B O 1
ATOM 4605 N N . ARG B 1 283 ? 25.878 16.091 61.052 1.00 47.93 267 ARG B N 1
ATOM 4606 C CA . ARG B 1 283 ? 26.250 14.693 60.828 1.00 48.46 267 ARG B CA 1
ATOM 4607 C C . ARG B 1 283 ? 26.182 13.924 62.150 1.00 48.86 267 ARG B C 1
ATOM 4608 O O . ARG B 1 283 ? 26.499 14.486 63.201 1.00 48.85 267 ARG B O 1
ATOM 4616 N N . PRO B 1 284 ? 25.770 12.637 62.114 1.00 49.25 268 PRO B N 1
ATOM 4617 C CA . PRO B 1 284 ? 25.392 11.837 60.945 1.00 49.48 268 PRO B CA 1
ATOM 4618 C C . PRO B 1 284 ? 23.938 12.023 60.500 1.00 49.60 268 PRO B C 1
ATOM 4619 O O . PRO B 1 284 ? 23.107 12.540 61.258 1.00 49.59 268 PRO B O 1
ATOM 4623 N N . ALA B 1 285 ? 23.660 11.590 59.272 1.00 49.66 269 ALA B N 1
ATOM 4624 C CA . ALA B 1 285 ? 22.336 11.677 58.661 1.00 49.67 269 ALA B CA 1
ATOM 4625 C C . ALA B 1 285 ? 21.319 10.798 59.388 1.00 49.77 269 ALA B C 1
ATOM 4626 O O . ALA B 1 285 ? 21.687 9.750 59.927 1.00 49.90 269 ALA B O 1
ATOM 4628 N N . PRO B 1 286 ? 20.036 11.222 59.409 1.00 49.61 270 PRO B N 1
ATOM 4629 C CA . PRO B 1 286 ? 18.965 10.343 59.883 1.00 49.41 270 PRO B CA 1
ATOM 4630 C C . PRO B 1 286 ? 18.737 9.182 58.917 1.00 49.26 270 PRO B C 1
ATOM 4631 O O . PRO B 1 286 ? 19.333 9.152 57.842 1.00 48.97 270 PRO B O 1
ATOM 4635 N N . SER B 1 287 ? 17.891 8.234 59.309 1.00 49.11 271 SER B N 1
ATOM 4636 C CA . SER B 1 287 ? 17.531 7.126 58.433 1.00 49.03 271 SER B CA 1
ATOM 4637 C C . SER B 1 287 ? 16.404 7.550 57.500 1.00 48.96 271 SER B C 1
ATOM 4638 O O . SER B 1 287 ? 15.727 8.554 57.749 1.00 48.97 271 SER B O 1
ATOM 4641 N N . VAL B 1 288 ? 16.209 6.775 56.434 1.00 48.91 272 VAL B N 1
ATOM 4642 C CA . VAL B 1 288 ? 15.133 7.006 55.465 1.00 48.86 272 VAL B CA 1
ATOM 4643 C C . VAL B 1 288 ? 13.740 6.920 56.113 1.00 48.89 272 VAL B C 1
ATOM 4644 O O . VAL B 1 288 ? 12.811 7.607 55.690 1.00 49.11 272 VAL B O 1
ATOM 4648 N N . GLU B 1 289 ? 13.617 6.080 57.143 1.00 48.95 273 GLU B N 1
ATOM 4649 C CA . GLU B 1 289 ? 12.369 5.893 57.888 1.00 48.83 273 GLU B CA 1
ATOM 4650 C C . GLU B 1 289 ? 12.046 7.122 58.748 1.00 48.64 273 GLU B C 1
ATOM 4651 O O . GLU B 1 289 ? 10.885 7.541 58.839 1.00 48.46 273 GLU B O 1
ATOM 4657 N N . ASP B 1 290 ? 13.079 7.688 59.376 1.00 48.32 274 ASP B N 1
ATOM 4658 C CA . ASP B 1 290 ? 12.943 8.928 60.147 1.00 48.06 274 ASP B CA 1
ATOM 4659 C C . ASP B 1 290 ? 12.422 10.068 59.265 1.00 47.68 274 ASP B C 1
ATOM 4660 O O . ASP B 1 290 ? 11.567 10.840 59.690 1.00 47.41 274 ASP B O 1
ATOM 4665 N N . VAL B 1 291 ? 12.945 10.155 58.041 1.00 47.49 275 VAL B N 1
ATOM 4666 C CA . VAL B 1 291 ? 12.581 11.212 57.086 1.00 47.40 275 VAL B CA 1
ATOM 4667 C C . VAL B 1 291 ? 11.120 11.114 56.614 1.00 47.31 275 VAL B C 1
ATOM 4668 O O . VAL B 1 291 ? 10.400 12.116 56.613 1.00 46.69 275 VAL B O 1
ATOM 4672 N N . LYS B 1 292 ? 10.692 9.909 56.234 1.00 47.38 276 LYS B N 1
ATOM 4673 C CA . LYS B 1 292 ? 9.319 9.688 55.768 1.00 47.74 276 LYS B CA 1
ATOM 4674 C C . LYS B 1 292 ? 8.288 10.109 56.818 1.00 47.76 276 LYS B C 1
ATOM 4675 O O . LYS B 1 292 ? 7.363 10.874 56.522 1.00 47.96 276 LYS B O 1
ATOM 4681 N N . GLN B 1 293 ? 8.481 9.634 58.046 1.00 47.83 277 GLN B N 1
ATOM 4682 C CA . GLN B 1 293 ? 7.557 9.896 59.150 1.00 47.94 277 GLN B CA 1
ATOM 4683 C C . GLN B 1 293 ? 7.570 11.359 59.597 1.00 47.83 277 GLN B C 1
ATOM 4684 O O . GLN B 1 293 ? 6.551 11.883 60.065 1.00 47.80 277 GLN B O 1
ATOM 4690 N N . CYS B 1 294 ? 8.723 12.009 59.452 1.00 47.49 278 CYS B N 1
ATOM 4691 C CA . CYS B 1 294 ? 8.849 13.435 59.741 1.00 47.40 278 CYS B CA 1
ATOM 4692 C C . CYS B 1 294 ? 7.931 14.245 58.827 1.00 47.56 278 CYS B C 1
ATOM 4693 O O . CYS B 1 294 ? 7.257 15.178 59.270 1.00 47.67 278 CYS B O 1
ATOM 4696 N N . LEU B 1 295 ? 7.905 13.873 57.551 1.00 47.64 279 LEU B N 1
ATOM 4697 C CA . LEU B 1 295 ? 7.050 14.528 56.571 1.00 47.94 279 LEU B CA 1
ATOM 4698 C C . LEU B 1 295 ? 5.578 14.188 56.783 1.00 48.43 279 LEU B C 1
ATOM 4699 O O . LEU B 1 295 ? 4.713 15.049 56.614 1.00 48.42 279 LEU B O 1
ATOM 4704 N N . ARG B 1 296 ? 5.302 12.938 57.160 1.00 49.12 280 ARG B N 1
ATOM 4705 C CA . ARG B 1 296 ? 3.929 12.493 57.443 1.00 49.95 280 ARG B CA 1
ATOM 4706 C C . ARG B 1 296 ? 3.285 13.224 58.621 1.00 50.04 280 ARG B C 1
ATOM 4707 O O . ARG B 1 296 ? 2.091 13.498 58.596 1.00 50.46 280 ARG B O 1
ATOM 4715 N N . GLU B 1 297 ? 4.087 13.552 59.633 1.00 50.44 281 GLU B N 1
ATOM 4716 C CA . GLU B 1 297 ? 3.601 14.155 60.876 1.00 50.49 281 GLU B CA 1
ATOM 4717 C C . GLU B 1 297 ? 3.586 15.685 60.897 1.00 50.49 281 GLU B C 1
ATOM 4718 O O . GLU B 1 297 ? 3.053 16.288 61.833 1.00 50.46 281 GLU B O 1
ATOM 4724 N N . TYR B 1 298 ? 4.164 16.317 59.880 1.00 50.43 282 TYR B N 1
ATOM 4725 C CA . TYR B 1 298 ? 4.244 17.778 59.852 1.00 50.35 282 TYR B CA 1
ATOM 4726 C C . TYR B 1 298 ? 2.885 18.453 59.697 1.00 50.45 282 TYR B C 1
ATOM 4727 O O . TYR B 1 298 ? 2.127 18.152 58.776 1.00 50.21 282 TYR B O 1
ATOM 4736 N N . GLU B 1 299 ? 2.596 19.365 60.618 1.00 50.85 283 GLU B N 1
ATOM 4737 C CA . GLU B 1 299 ? 1.445 20.245 60.520 1.00 51.52 283 GLU B CA 1
ATOM 4738 C C . GLU B 1 299 ? 1.942 21.688 60.551 1.00 51.69 283 GLU B C 1
ATOM 4739 O O . GLU B 1 299 ? 2.558 22.118 61.530 1.00 51.60 283 GLU B O 1
ATOM 4745 N N . CYS B 1 300 ? 1.682 22.432 59.482 1.00 52.09 284 CYS B N 1
ATOM 4746 C CA . CYS B 1 300 ? 2.182 23.801 59.382 1.00 52.64 284 CYS B CA 1
ATOM 4747 C C . CYS B 1 300 ? 1.634 24.693 60.501 1.00 53.12 284 CYS B C 1
ATOM 4748 O O . CYS B 1 300 ? 0.531 24.470 61.005 1.00 53.13 284 CYS B O 1
ATOM 4751 N N . ALA B 1 301 ? 2.424 25.688 60.894 1.00 53.58 285 ALA B N 1
ATOM 4752 C CA . ALA B 1 301 ? 2.053 26.583 61.990 1.00 54.09 285 ALA B CA 1
ATOM 4753 C C . ALA B 1 301 ? 0.818 27.422 61.672 1.00 54.40 285 ALA B C 1
ATOM 4754 O O . ALA B 1 301 ? 0.100 27.831 62.583 1.00 54.69 285 ALA B O 1
ATOM 4756 N N . ALA B 1 302 ? 0.577 27.679 60.388 1.00 54.83 286 ALA B N 1
ATOM 4757 C CA . ALA B 1 302 ? -0.613 28.412 59.958 1.00 55.48 286 ALA B CA 1
ATOM 4758 C C . ALA B 1 302 ? -1.890 27.621 60.267 1.00 56.04 286 ALA B C 1
ATOM 4759 O O . ALA B 1 302 ? -2.923 28.202 60.606 1.00 56.05 286 ALA B O 1
ATOM 4761 N N . SER B 1 303 ? -1.802 26.297 60.149 1.00 56.59 287 SER B N 1
ATOM 4762 C CA . SER B 1 303 ? -2.881 25.393 60.536 1.00 57.22 287 SER B CA 1
ATOM 4763 C C . SER B 1 303 ? -3.086 25.374 62.056 1.00 57.88 287 SER B C 1
ATOM 4764 O O . SER B 1 303 ? -4.215 25.255 62.532 1.00 57.98 287 SER B O 1
ATOM 4767 N N . LYS B 1 304 ? -1.989 25.489 62.803 1.00 58.60 288 LYS B N 1
ATOM 4768 C CA . LYS B 1 304 ? -2.025 25.516 64.271 1.00 59.42 288 LYS B CA 1
ATOM 4769 C C . LYS B 1 304 ? -2.564 26.838 64.820 1.00 59.87 288 LYS B C 1
ATOM 4770 O O . LYS B 1 304 ? -3.082 26.888 65.940 1.00 59.90 288 LYS B O 1
ATOM 4776 N N . LEU B 1 305 ? -2.428 27.903 64.031 1.00 60.39 289 LEU B N 1
ATOM 4777 C CA . LEU B 1 305 ? -2.986 29.202 64.381 1.00 60.89 289 LEU B CA 1
ATOM 4778 C C . LEU B 1 305 ? -4.502 29.179 64.168 1.00 61.10 289 LEU B C 1
ATOM 4779 O O . LEU B 1 305 ? -5.234 29.978 64.758 1.00 61.44 289 LEU B O 1
ATOM 4784 N N . GLY B 1 306 ? -4.964 28.254 63.327 1.00 61.16 290 GLY B N 1
ATOM 4785 C CA . GLY B 1 306 ? -6.390 28.083 63.052 1.00 61.11 290 GLY B CA 1
ATOM 4786 C C . GLY B 1 306 ? -6.833 28.633 61.707 1.00 61.16 290 GLY B C 1
ATOM 4787 O O . GLY B 1 306 ? -8.033 28.693 61.425 1.00 61.26 290 GLY B O 1
ATOM 4788 N N . CYS B 1 307 ? -5.871 29.026 60.872 1.00 60.98 291 CYS B N 1
ATOM 4789 C CA . CYS B 1 307 ? -6.166 29.623 59.564 1.00 60.76 291 CYS B CA 1
ATOM 4790 C C . CYS B 1 307 ? -6.968 28.690 58.667 1.00 60.59 291 CYS B C 1
ATOM 4791 O O . CYS B 1 307 ? -6.709 27.488 58.615 1.00 60.57 291 CYS B O 1
ATOM 4794 N N . HIS B 1 308 ? -7.938 29.264 57.964 1.00 60.44 292 HIS B N 1
ATOM 4795 C CA . HIS B 1 308 ? -8.947 28.488 57.247 1.00 60.29 292 HIS B CA 1
ATOM 4796 C C . HIS B 1 308 ? -8.408 27.736 56.025 1.00 59.71 292 HIS B C 1
ATOM 4797 O O . HIS B 1 308 ? -8.817 26.599 55.761 1.00 59.74 292 HIS B O 1
ATOM 4804 N N . SER B 1 309 ? -7.496 28.370 55.291 1.00 58.82 293 SER B N 1
ATOM 4805 C CA . SER B 1 309 ? -6.980 27.806 54.041 1.00 58.01 293 SER B CA 1
ATOM 4806 C C . SER B 1 309 ? -5.764 26.884 54.209 1.00 57.15 293 SER B C 1
ATOM 4807 O O . SER B 1 309 ? -5.374 26.192 53.265 1.00 56.96 293 SER B O 1
ATOM 4810 N N . ALA B 1 310 ? -5.185 26.868 55.408 1.00 56.11 294 ALA B N 1
ATOM 4811 C CA . ALA B 1 310 ? -4.002 26.056 55.687 1.00 55.29 294 ALA B CA 1
ATOM 4812 C C . ALA B 1 310 ? -4.353 24.575 55.848 1.00 54.63 294 ALA B C 1
ATOM 4813 O O . ALA B 1 310 ? -5.251 24.234 56.623 1.00 54.70 294 ALA B O 1
ATOM 4815 N N . PRO B 1 311 ? -3.655 23.696 55.100 1.00 53.75 295 PRO B N 1
ATOM 4816 C CA . PRO B 1 311 ? -3.805 22.248 55.249 1.00 53.07 295 PRO B CA 1
ATOM 4817 C C . PRO B 1 311 ? -3.136 21.729 56.521 1.00 52.35 295 PRO B C 1
ATOM 4818 O O . PRO B 1 311 ? -1.952 21.981 56.740 1.00 52.34 295 PRO B O 1
ATOM 4822 N N . LYS B 1 312 ? -3.902 21.027 57.353 1.00 51.63 296 LYS B N 1
ATOM 4823 C CA . LYS B 1 312 ? -3.384 20.442 58.591 1.00 50.97 296 LYS B CA 1
ATOM 4824 C C . LYS B 1 312 ? -2.507 19.241 58.271 1.00 50.47 296 LYS B C 1
ATOM 4825 O O . LYS B 1 312 ? -1.500 19.002 58.935 1.00 50.84 296 LYS B O 1
ATOM 4827 N N . GLN B 1 313 ? -2.907 18.481 57.255 1.00 49.79 297 GLN B N 1
ATOM 4828 C CA . GLN B 1 313 ? -2.050 17.459 56.670 1.00 49.03 297 GLN B CA 1
ATOM 4829 C C . GLN B 1 313 ? -1.287 18.120 55.517 1.00 48.28 297 GLN B C 1
ATOM 4830 O O . GLN B 1 313 ? -1.647 17.978 54.350 1.00 48.07 297 GLN B O 1
ATOM 4836 N N . THR B 1 314 ? -0.236 18.857 55.875 1.00 47.56 298 THR B N 1
ATOM 4837 C CA . THR B 1 314 ? 0.494 19.729 54.949 1.00 46.79 298 THR B CA 1
ATOM 4838 C C . THR B 1 314 ? 1.149 18.961 53.808 1.00 46.24 298 THR B C 1
ATOM 4839 O O . THR B 1 314 ? 1.171 19.424 52.669 1.00 45.77 298 THR B O 1
ATOM 4843 N N . ILE B 1 315 ? 1.676 17.784 54.132 1.00 46.03 299 ILE B N 1
ATOM 4844 C CA . ILE B 1 315 ? 2.382 16.950 53.169 1.00 45.80 299 ILE B CA 1
ATOM 4845 C C . ILE B 1 315 ? 1.716 15.580 53.052 1.00 45.81 299 ILE B C 1
ATOM 4846 O O . ILE B 1 315 ? 1.361 14.960 54.065 1.00 45.79 299 ILE B O 1
ATOM 4851 N N . HIS B 1 316 ? 1.540 15.122 51.812 1.00 45.45 300 HIS B N 1
ATOM 4852 C CA . HIS B 1 316 ? 1.073 13.765 51.555 1.00 45.21 300 HIS B CA 1
ATOM 4853 C C . HIS B 1 316 ? 2.210 12.906 51.026 1.00 45.19 300 HIS B C 1
ATOM 4854 O O . HIS B 1 316 ? 2.637 13.075 49.883 1.00 45.35 300 HIS B O 1
ATOM 4861 N N . VAL B 1 317 ? 2.716 11.994 51.850 1.00 45.10 301 VAL B N 1
ATOM 4862 C CA . VAL B 1 317 ? 3.728 11.068 51.348 1.00 45.27 301 VAL B CA 1
ATOM 4863 C C . VAL B 1 317 ? 3.075 9.837 50.729 1.00 45.37 301 VAL B C 1
ATOM 4864 O O . VAL B 1 317 ? 2.168 9.228 51.308 1.00 45.33 301 VAL B O 1
ATOM 4868 N N . LEU B 1 318 ? 3.537 9.505 49.529 1.00 45.59 302 LEU B N 1
ATOM 4869 C CA . LEU B 1 318 ? 3.021 8.383 48.764 1.00 45.69 302 LEU B CA 1
ATOM 4870 C C . LEU B 1 318 ? 4.054 7.277 48.766 1.00 45.98 302 LEU B C 1
ATOM 4871 O O . LEU B 1 318 ? 5.254 7.540 48.654 1.00 45.74 302 LEU B O 1
ATOM 4876 N N . ASP B 1 319 ? 3.575 6.042 48.897 1.00 46.33 303 ASP B N 1
ATOM 4877 C CA . ASP B 1 319 ? 4.442 4.878 49.061 1.00 46.62 303 ASP B CA 1
ATOM 4878 C C . ASP B 1 319 ? 4.672 4.104 47.762 1.00 46.38 303 ASP B C 1
ATOM 4879 O O . ASP B 1 319 ? 5.577 3.267 47.695 1.00 46.78 303 ASP B O 1
ATOM 4884 N N . GLN B 1 320 ? 3.859 4.373 46.741 1.00 46.05 304 GLN B N 1
ATOM 4885 C CA . GLN B 1 320 ? 4.001 3.691 45.445 1.00 45.58 304 GLN B CA 1
ATOM 4886 C C . GLN B 1 320 ? 5.255 4.180 44.721 1.00 45.18 304 GLN B C 1
ATOM 4887 O O . GLN B 1 320 ? 5.561 5.377 44.755 1.00 45.10 304 GLN B O 1
ATOM 4893 N N . PRO B 1 321 ? 5.974 3.259 44.047 1.00 44.62 305 PRO B N 1
ATOM 4894 C CA . PRO B 1 321 ? 7.248 3.597 43.416 1.00 44.08 305 PRO B CA 1
ATOM 4895 C C . PRO B 1 321 ? 7.132 4.577 42.245 1.00 43.43 305 PRO B C 1
ATOM 4896 O O . PRO B 1 321 ? 8.140 5.143 41.831 1.00 43.60 305 PRO B O 1
ATOM 4900 N N . ASP B 1 322 ? 5.921 4.781 41.726 1.00 42.39 306 ASP B N 1
ATOM 4901 C CA . ASP B 1 322 ? 5.726 5.631 40.551 1.00 41.33 306 ASP B CA 1
ATOM 4902 C C . ASP B 1 322 ? 4.896 6.897 40.818 1.00 41.08 306 ASP B C 1
ATOM 4903 O O . ASP B 1 322 ? 4.340 7.489 39.895 1.00 40.89 306 ASP B O 1
ATOM 4908 N N . ARG B 1 323 ? 4.848 7.321 42.077 1.00 40.62 307 ARG B N 1
ATOM 4909 C CA . ARG B 1 323 ? 4.021 8.453 42.485 1.00 40.62 307 ARG B CA 1
ATOM 4910 C C . ARG B 1 323 ? 4.845 9.471 43.273 1.00 40.64 307 ARG B C 1
ATOM 4911 O O . ARG B 1 323 ? 5.831 9.092 43.900 1.00 40.87 307 ARG B O 1
ATOM 4919 N N . PRO B 1 324 ? 4.451 10.762 43.254 1.00 40.69 308 PRO B N 1
ATOM 4920 C CA . PRO B 1 324 ? 3.278 11.380 42.616 1.00 40.76 308 PRO B CA 1
ATOM 4921 C C . PRO B 1 324 ? 3.387 11.577 41.110 1.00 40.81 308 PRO B C 1
ATOM 4922 O O . PRO B 1 324 ? 4.484 11.731 40.580 1.00 40.90 308 PRO B O 1
ATOM 4926 N N . GLN B 1 325 ? 2.238 11.564 40.442 1.00 40.82 309 GLN B N 1
ATOM 4927 C CA . GLN B 1 325 ? 2.132 11.931 39.043 1.00 40.97 309 GLN B CA 1
ATOM 4928 C C . GLN B 1 325 ? 1.197 13.129 38.964 1.00 41.81 309 GLN B C 1
ATOM 4929 O O . GLN B 1 325 ? 0.173 13.146 39.646 1.00 41.90 309 GLN B O 1
ATOM 4935 N N . PRO B 1 326 ? 1.539 14.142 38.144 1.00 42.51 310 PRO B N 1
ATOM 4936 C CA . PRO B 1 326 ? 0.730 15.367 38.117 1.00 43.27 310 PRO B CA 1
ATOM 4937 C C . PRO B 1 326 ? -0.748 15.104 37.826 1.00 44.05 310 PRO B C 1
ATOM 4938 O O . PRO B 1 326 ? -1.614 15.626 38.526 1.00 43.92 310 PRO B O 1
ATOM 4942 N N . ARG B 1 327 ? -1.031 14.294 36.812 1.00 44.99 311 ARG B N 1
ATOM 4943 C CA . ARG B 1 327 ? -2.412 14.074 36.401 1.00 46.07 311 ARG B CA 1
ATOM 4944 C C . ARG B 1 327 ? -3.166 13.129 37.335 1.00 46.46 311 ARG B C 1
ATOM 4945 O O . ARG B 1 327 ? -4.377 13.264 37.510 1.00 46.99 311 ARG B O 1
ATOM 4953 N N . LEU B 1 328 ? -2.457 12.186 37.940 1.00 46.98 312 LEU B N 1
ATOM 4954 C CA . LEU B 1 328 ? -3.094 11.238 38.851 1.00 47.34 312 LEU B CA 1
ATOM 4955 C C . LEU B 1 328 ? -3.361 11.818 40.241 1.00 47.61 312 LEU B C 1
ATOM 4956 O O . LEU B 1 328 ? -4.298 11.394 40.927 1.00 47.45 312 LEU B O 1
ATOM 4961 N N . ASP B 1 329 ? -2.546 12.793 40.642 1.00 47.88 313 ASP B N 1
ATOM 4962 C CA . ASP B 1 329 ? -2.563 13.298 42.015 1.00 48.14 313 ASP B CA 1
ATOM 4963 C C . ASP B 1 329 ? -2.978 14.763 42.187 1.00 48.41 313 ASP B C 1
ATOM 4964 O O . ASP B 1 329 ? -3.089 15.233 43.315 1.00 48.32 313 ASP B O 1
ATOM 4969 N N . ARG B 1 330 ? -3.215 15.486 41.096 1.00 49.05 314 ARG B N 1
ATOM 4970 C CA . ARG B 1 330 ? -3.513 16.918 41.223 1.00 49.86 314 ARG B CA 1
ATOM 4971 C C . ARG B 1 330 ? -4.907 17.245 41.765 1.00 50.18 314 ARG B C 1
ATOM 4972 O O . ARG B 1 330 ? -5.062 18.233 42.474 1.00 50.25 314 ARG B O 1
ATOM 4980 N N . ASP B 1 331 ? -5.907 16.428 41.439 1.00 50.49 315 ASP B N 1
ATOM 4981 C CA . ASP B 1 331 ? -7.258 16.636 41.969 1.00 50.88 315 ASP B CA 1
ATOM 4982 C C . ASP B 1 331 ? -7.345 16.022 43.364 1.00 50.56 315 ASP B C 1
ATOM 4983 O O . ASP B 1 331 ? -7.745 16.679 44.329 1.00 50.58 315 ASP B O 1
ATOM 4988 N N . ARG B 1 332 ? -6.936 14.760 43.447 1.00 50.13 316 ARG B N 1
ATOM 4989 C CA . ARG B 1 332 ? -6.968 13.964 44.666 1.00 49.75 316 ARG B CA 1
ATOM 4990 C C . ARG B 1 332 ? -6.132 14.563 45.806 1.00 49.08 316 ARG B C 1
ATOM 4991 O O . ARG B 1 332 ? -6.516 14.479 46.972 1.00 49.03 316 ARG B O 1
ATOM 4999 N N . ASP B 1 333 ? -5.004 15.182 45.472 1.00 48.24 317 ASP B N 1
ATOM 5000 C CA . ASP B 1 333 ? -4.150 15.793 46.492 1.00 47.32 317 ASP B CA 1
ATOM 5001 C C . ASP B 1 333 ? -4.172 17.333 46.481 1.00 46.86 317 ASP B C 1
ATOM 5002 O O . ASP B 1 333 ? -3.277 17.981 47.033 1.00 46.57 317 ASP B O 1
ATOM 5007 N N . SER B 1 334 ? -5.217 17.909 45.886 1.00 46.14 318 SER B N 1
ATOM 5008 C CA . SER B 1 334 ? -5.338 19.366 45.713 1.00 45.65 318 SER B CA 1
ATOM 5009 C C . SER B 1 334 ? -5.442 20.152 47.019 1.00 45.24 318 SER B C 1
ATOM 5010 O O . SER B 1 334 ? -5.309 21.377 47.019 1.00 45.51 318 SER B O 1
ATOM 5013 N N . GLY B 1 335 ? -5.676 19.448 48.121 1.00 44.66 319 GLY B N 1
ATOM 5014 C CA . GLY B 1 335 ? -5.798 20.079 49.433 1.00 43.83 319 GLY B CA 1
ATOM 5015 C C . GLY B 1 335 ? -4.570 19.957 50.318 1.00 43.31 319 GLY B C 1
ATOM 5016 O O . GLY B 1 335 ? -4.599 20.399 51.467 1.00 43.32 319 GLY B O 1
ATOM 5017 N N . TYR B 1 336 ? -3.503 19.347 49.797 1.00 42.63 320 TYR B N 1
ATOM 5018 C CA . TYR B 1 336 ? -2.198 19.354 50.466 1.00 41.97 320 TYR B CA 1
ATOM 5019 C C . TYR B 1 336 ? -1.344 20.468 49.874 1.00 41.08 320 TYR B C 1
ATOM 5020 O O . TYR B 1 336 ? -1.582 20.903 48.749 1.00 40.95 320 TYR B O 1
ATOM 5029 N N . GLY B 1 337 ? -0.334 20.910 50.620 1.00 40.36 321 GLY B N 1
ATOM 5030 C CA . GLY B 1 337 ? 0.696 21.797 50.069 1.00 39.04 321 GLY B CA 1
ATOM 5031 C C . GLY B 1 337 ? 1.499 21.103 48.976 1.00 38.18 321 GLY B C 1
ATOM 5032 O O . GLY B 1 337 ? 1.647 21.630 47.869 1.00 37.79 321 GLY B O 1
ATOM 5033 N N . VAL B 1 338 ? 2.005 19.912 49.296 1.00 37.47 322 VAL B N 1
ATOM 5034 C CA . VAL B 1 338 ? 2.735 19.064 48.347 1.00 36.78 322 VAL B CA 1
ATOM 5035 C C . VAL B 1 338 ? 2.444 17.580 48.580 1.00 36.54 322 VAL B C 1
ATOM 5036 O O . VAL B 1 338 ? 2.098 17.172 49.696 1.00 36.04 322 VAL B O 1
ATOM 5040 N N . SER B 1 339 ? 2.569 16.795 47.512 1.00 36.23 323 SER B N 1
ATOM 5041 C CA . SER B 1 339 ? 2.688 15.341 47.610 1.00 36.31 323 SER B CA 1
ATOM 5042 C C . SER B 1 339 ? 4.144 14.976 47.361 1.00 36.07 323 SER B C 1
ATOM 5043 O O . SER B 1 339 ? 4.782 15.522 46.457 1.00 35.85 323 SER B O 1
ATOM 5046 N N . VAL B 1 340 ? 4.665 14.054 48.163 1.00 35.77 324 VAL B N 1
ATOM 5047 C CA . VAL B 1 340 ? 6.072 13.684 48.088 1.00 35.59 324 VAL B CA 1
ATOM 5048 C C . VAL B 1 340 ? 6.189 12.176 47.932 1.00 35.57 324 VAL B C 1
ATOM 5049 O O . VAL B 1 340 ? 5.629 11.414 48.720 1.00 35.81 324 VAL B O 1
ATOM 5053 N N . GLY B 1 341 ? 6.910 11.746 46.907 1.00 35.12 325 GLY B N 1
ATOM 5054 C CA . GLY B 1 341 ? 7.068 10.327 46.666 1.00 35.19 325 GLY B CA 1
ATOM 5055 C C . GLY B 1 341 ? 8.507 9.941 46.446 1.00 35.10 325 GLY B C 1
ATOM 5056 O O . GLY B 1 341 ? 9.396 10.802 46.378 1.00 35.24 325 GLY B O 1
ATOM 5057 N N . ARG B 1 342 ? 8.723 8.635 46.346 1.00 35.02 326 ARG B N 1
ATOM 5058 C CA . ARG B 1 342 ? 10.021 8.054 46.017 1.00 35.04 326 ARG B CA 1
ATOM 5059 C C . ARG B 1 342 ? 11.139 8.505 46.970 1.00 35.01 326 ARG B C 1
ATOM 5060 O O . ARG B 1 342 ? 12.279 8.686 46.555 1.00 35.10 326 ARG B O 1
ATOM 5068 N N . ILE B 1 343 ? 10.793 8.672 48.248 1.00 35.39 327 ILE B N 1
ATOM 5069 C CA . ILE B 1 343 ? 11.743 9.072 49.281 1.00 35.49 327 ILE B CA 1
ATOM 5070 C C . ILE B 1 343 ? 12.698 7.917 49.554 1.00 36.09 327 ILE B C 1
ATOM 5071 O O . ILE B 1 343 ? 12.300 6.880 50.092 1.00 36.41 327 ILE B O 1
ATOM 5076 N N . ARG B 1 344 ? 13.960 8.108 49.186 1.00 36.41 328 ARG B N 1
ATOM 5077 C CA . ARG B 1 344 ? 14.958 7.047 49.280 1.00 36.86 328 ARG B CA 1
ATOM 5078 C C . ARG B 1 344 ? 16.337 7.639 49.526 1.00 37.24 328 ARG B C 1
ATOM 5079 O O . ARG B 1 344 ? 16.566 8.824 49.262 1.00 37.49 328 ARG B O 1
ATOM 5087 N N . GLU B 1 345 ? 17.247 6.814 50.033 1.00 37.77 329 GLU B N 1
ATOM 5088 C CA . GLU B 1 345 ? 18.649 7.196 50.191 1.00 38.47 329 GLU B CA 1
ATOM 5089 C C . GLU B 1 345 ? 19.253 7.657 48.874 1.00 38.30 329 GLU B C 1
ATOM 5090 O O . GLU B 1 345 ? 18.920 7.126 47.809 1.00 38.18 329 GLU B O 1
ATOM 5096 N N . ASP B 1 346 ? 20.127 8.658 48.951 1.00 38.44 330 ASP B N 1
ATOM 5097 C CA . ASP B 1 346 ? 20.878 9.123 47.781 1.00 38.69 330 ASP B CA 1
ATOM 5098 C C . ASP B 1 346 ? 22.301 8.586 47.840 1.00 38.99 330 ASP B C 1
ATOM 5099 O O . ASP B 1 346 ? 22.762 8.155 48.900 1.00 39.18 330 ASP B O 1
ATOM 5104 N N . SER B 1 347 ? 22.993 8.627 46.704 1.00 39.39 331 SER B N 1
ATOM 5105 C CA . SER B 1 347 ? 24.378 8.161 46.612 1.00 39.61 331 SER B CA 1
ATOM 5106 C C . SER B 1 347 ? 25.391 9.299 46.666 1.00 39.67 331 SER B C 1
ATOM 5107 O O . SER B 1 347 ? 26.552 9.066 46.987 1.00 39.91 331 SER B O 1
ATOM 5110 N N . LEU B 1 348 ? 24.955 10.518 46.342 1.00 39.49 332 LEU B N 1
ATOM 5111 C CA . LEU B 1 348 ? 25.811 11.710 46.432 1.00 39.28 332 LEU B CA 1
ATOM 5112 C C . LEU B 1 348 ? 25.533 12.512 47.703 1.00 39.40 332 LEU B C 1
ATOM 5113 O O . LEU B 1 348 ? 26.439 12.759 48.509 1.00 39.76 332 LEU B O 1
ATOM 5118 N N . LEU B 1 349 ? 24.280 12.929 47.870 1.00 39.01 333 LEU B N 1
ATOM 5119 C CA . LEU B 1 349 ? 23.849 13.598 49.088 1.00 38.66 333 LEU B CA 1
ATOM 5120 C C . LEU B 1 349 ? 23.171 12.561 49.987 1.00 38.87 333 LEU B C 1
ATOM 5121 O O . LEU B 1 349 ? 23.413 11.365 49.822 1.00 38.82 333 LEU B O 1
ATOM 5126 N N . ASP B 1 350 ? 22.351 12.998 50.940 1.00 38.82 334 ASP B N 1
ATOM 5127 C CA . ASP B 1 350 ? 21.713 12.063 51.868 1.00 39.10 334 ASP B CA 1
ATOM 5128 C C . ASP B 1 350 ? 20.468 11.390 51.286 1.00 39.18 334 ASP B C 1
ATOM 5129 O O . ASP B 1 350 ? 20.362 10.166 51.294 1.00 39.05 334 ASP B O 1
ATOM 5134 N N . PHE B 1 351 ? 19.522 12.191 50.796 1.00 38.99 335 PHE B N 1
ATOM 5135 C CA . PHE B 1 351 ? 18.238 11.665 50.336 1.00 38.91 335 PHE B CA 1
ATOM 5136 C C . PHE B 1 351 ? 17.819 12.287 49.021 1.00 38.66 335 PHE B C 1
ATOM 5137 O O . PHE B 1 351 ? 18.171 13.438 48.726 1.00 38.66 335 PHE B O 1
ATOM 5145 N N . LYS B 1 352 ? 17.070 11.520 48.234 1.00 38.09 336 LYS B N 1
ATOM 5146 C CA . LYS B 1 352 ? 16.364 12.079 47.084 1.00 37.73 336 LYS B CA 1
ATOM 5147 C C . LYS B 1 352 ? 14.867 11.741 47.102 1.00 37.66 336 LYS B C 1
ATOM 5148 O O . LYS B 1 352 ? 14.444 10.789 47.772 1.00 37.67 336 LYS B O 1
ATOM 5154 N N . MET B 1 353 ? 14.072 12.541 46.393 1.00 37.24 337 MET B N 1
ATOM 5155 C CA . MET B 1 353 ? 12.611 12.406 46.408 1.00 37.29 337 MET B CA 1
ATOM 5156 C C . MET B 1 353 ? 11.938 13.225 45.301 1.00 36.92 337 MET B C 1
ATOM 5157 O O . MET B 1 353 ? 12.519 14.180 44.781 1.00 36.63 337 MET B O 1
ATOM 5162 N N . VAL B 1 354 ? 10.714 12.825 44.959 1.00 36.63 338 VAL B N 1
ATOM 5163 C CA . VAL B 1 354 ? 9.894 13.489 43.944 1.00 36.49 338 VAL B CA 1
ATOM 5164 C C . VAL B 1 354 ? 8.789 14.297 44.630 1.00 36.42 338 VAL B C 1
ATOM 5165 O O . VAL B 1 354 ? 8.026 13.761 45.435 1.00 36.24 338 VAL B O 1
ATOM 5169 N N . VAL B 1 355 ? 8.723 15.590 44.312 1.00 36.37 339 VAL B N 1
ATOM 5170 C CA . VAL B 1 355 ? 7.757 16.508 44.920 1.00 36.12 339 VAL B CA 1
ATOM 5171 C C . VAL B 1 355 ? 6.750 17.029 43.881 1.00 36.39 339 VAL B C 1
ATOM 5172 O O . VAL B 1 355 ? 7.135 17.446 42.794 1.00 36.37 339 VAL B O 1
ATOM 5176 N N . LEU B 1 356 ? 5.463 16.988 44.220 1.00 36.73 340 LEU B N 1
ATOM 5177 C CA . LEU B 1 356 ? 4.413 17.567 43.375 1.00 36.90 340 LEU B CA 1
ATOM 5178 C C . LEU B 1 356 ? 3.758 18.731 44.106 1.00 37.22 340 LEU B C 1
ATOM 5179 O O . LEU B 1 356 ? 3.270 18.577 45.223 1.00 37.54 340 LEU B O 1
ATOM 5184 N N . SER B 1 357 ? 3.771 19.900 43.481 1.00 37.30 341 SER B N 1
ATOM 5185 C CA . SER B 1 357 ? 3.182 21.089 44.085 1.00 37.72 341 SER B CA 1
ATOM 5186 C C . SER B 1 357 ? 1.679 21.107 43.831 1.00 37.97 341 SER B C 1
ATOM 5187 O O . SER B 1 357 ? 1.210 20.574 42.828 1.00 38.04 341 SER B O 1
ATOM 5190 N N . HIS B 1 358 ? 0.927 21.722 44.737 1.00 38.49 342 HIS B N 1
ATOM 5191 C CA . HIS B 1 358 ? -0.507 21.898 44.532 1.00 39.07 342 HIS B CA 1
ATOM 5192 C C . HIS B 1 358 ? -0.874 23.378 44.505 1.00 40.05 342 HIS B C 1
ATOM 5193 O O . HIS B 1 358 ? -0.911 24.051 45.543 1.00 40.02 342 HIS B O 1
ATOM 5200 N N . ASN B 1 359 ? -1.141 23.870 43.300 1.00 41.39 343 ASN B N 1
ATOM 5201 C CA . ASN B 1 359 ? -1.338 25.294 43.053 1.00 42.91 343 ASN B CA 1
ATOM 5202 C C . ASN B 1 359 ? -2.383 25.962 43.945 1.00 43.69 343 ASN B C 1
ATOM 5203 O O . ASN B 1 359 ? -2.210 27.113 44.338 1.00 44.12 343 ASN B O 1
ATOM 5208 N N . THR B 1 360 ? -3.457 25.242 44.268 1.00 44.53 344 THR B N 1
ATOM 5209 C CA . THR B 1 360 ? -4.526 25.777 45.124 1.00 45.54 344 THR B CA 1
ATOM 5210 C C . THR B 1 360 ? -3.998 26.262 46.481 1.00 45.66 344 THR B C 1
ATOM 5211 O O . THR B 1 360 ? -4.467 27.274 47.007 1.00 45.94 344 THR B O 1
ATOM 5215 N N . ILE B 1 361 ? -3.015 25.551 47.026 1.00 45.70 345 ILE B N 1
ATOM 5216 C CA . ILE B 1 361 ? -2.466 25.868 48.341 1.00 45.79 345 ILE B CA 1
ATOM 5217 C C . ILE B 1 361 ? -1.230 26.767 48.251 1.00 46.00 345 ILE B C 1
ATOM 5218 O O . ILE B 1 361 ? -1.171 27.807 48.910 1.00 46.40 345 ILE B O 1
ATOM 5223 N N . ILE B 1 362 ? -0.254 26.371 47.436 1.00 45.70 346 ILE B N 1
ATOM 5224 C CA . ILE B 1 362 ? 1.062 27.016 47.460 1.00 45.61 346 ILE B CA 1
ATOM 5225 C C . ILE B 1 362 ? 1.321 27.960 46.283 1.00 45.51 346 ILE B C 1
ATOM 5226 O O . ILE B 1 362 ? 2.326 28.674 46.263 1.00 45.54 346 ILE B O 1
ATOM 5231 N N . GLY B 1 363 ? 0.400 27.972 45.324 1.00 45.40 347 GLY B N 1
ATOM 5232 C CA . GLY B 1 363 ? 0.402 28.970 44.260 1.00 45.23 347 GLY B CA 1
ATOM 5233 C C . GLY B 1 363 ? 0.102 30.359 44.796 1.00 45.14 347 GLY B C 1
ATOM 5234 O O . GLY B 1 363 ? -0.303 30.516 45.953 1.00 44.90 347 GLY B O 1
ATOM 5235 N N . ALA B 1 364 ? 0.293 31.362 43.945 1.00 45.19 348 ALA B N 1
ATOM 5236 C CA . ALA B 1 364 ? 0.253 32.774 44.348 1.00 45.40 348 ALA B CA 1
ATOM 5237 C C . ALA B 1 364 ? -1.034 33.189 45.067 1.00 45.58 348 ALA B C 1
ATOM 5238 O O . ALA B 1 364 ? -0.985 33.844 46.117 1.00 45.93 348 ALA B O 1
ATOM 5240 N N . ALA B 1 365 ? -2.177 32.794 44.507 1.00 45.45 349 ALA B N 1
ATOM 5241 C CA . ALA B 1 365 ? -3.479 33.147 45.068 1.00 44.98 349 ALA B CA 1
ATOM 5242 C C . ALA B 1 365 ? -3.704 32.481 46.412 1.00 44.80 349 ALA B C 1
ATOM 5243 O O . ALA B 1 365 ? -4.020 33.156 47.391 1.00 45.02 349 ALA B O 1
ATOM 5245 N N . GLY B 1 366 ? -3.533 31.159 46.455 1.00 44.32 350 GLY B N 1
ATOM 5246 C CA . GLY B 1 366 ? -3.699 30.388 47.681 1.00 43.60 350 GLY B CA 1
ATOM 5247 C C . GLY B 1 366 ? -2.752 30.806 48.790 1.00 43.14 350 GLY B C 1
ATOM 5248 O O . GLY B 1 366 ? -3.139 30.861 49.962 1.00 43.32 350 GLY B O 1
ATOM 5249 N N . ALA B 1 367 ? -1.508 31.091 48.420 1.00 42.69 351 ALA B N 1
ATOM 5250 C CA . ALA B 1 367 ? -0.503 31.571 49.369 1.00 42.28 351 ALA B CA 1
ATOM 5251 C C . ALA B 1 367 ? -0.870 32.951 49.898 1.00 42.16 351 ALA B C 1
ATOM 5252 O O . ALA B 1 367 ? -0.756 33.203 51.094 1.00 42.21 351 ALA B O 1
ATOM 5254 N N . GLY B 1 368 ? -1.308 33.836 49.000 1.00 42.02 352 GLY B N 1
ATOM 5255 C CA . GLY B 1 368 ? -1.717 35.194 49.364 1.00 42.05 352 GLY B CA 1
ATOM 5256 C C . GLY B 1 368 ? -2.886 35.234 50.335 1.00 42.11 352 GLY B C 1
ATOM 5257 O O . GLY B 1 368 ? -2.877 36.005 51.297 1.00 42.05 352 GLY B O 1
ATOM 5258 N N . ILE B 1 369 ? -3.894 34.397 50.092 1.00 42.32 353 ILE B N 1
ATOM 5259 C CA . ILE B 1 369 ? -5.050 34.312 50.988 1.00 42.24 353 ILE B CA 1
ATOM 5260 C C . ILE B 1 369 ? -4.621 33.843 52.373 1.00 42.32 353 ILE B C 1
ATOM 5261 O O . ILE B 1 369 ? -5.046 34.403 53.379 1.00 42.63 353 ILE B O 1
ATOM 5266 N N . LEU B 1 370 ? -3.760 32.832 52.422 1.00 42.63 354 LEU B N 1
ATOM 5267 C CA . LEU B 1 370 ? -3.260 32.324 53.699 1.00 42.79 354 LEU B CA 1
ATOM 5268 C C . LEU B 1 370 ? -2.461 33.376 54.478 1.00 42.66 354 LEU B C 1
ATOM 5269 O O . LEU B 1 370 ? -2.584 33.468 55.703 1.00 42.67 354 LEU B O 1
ATOM 5274 N N . ILE B 1 371 ? -1.655 34.170 53.773 1.00 42.80 355 ILE B N 1
ATOM 5275 C CA . ILE B 1 371 ? -0.914 35.268 54.410 1.00 43.11 355 ILE B CA 1
ATOM 5276 C C . ILE B 1 371 ? -1.912 36.261 55.018 1.00 43.68 355 ILE B C 1
ATOM 5277 O O . ILE B 1 371 ? -1.780 36.665 56.182 1.00 43.77 355 ILE B O 1
ATOM 5282 N N . ALA B 1 372 ? -2.927 36.621 54.234 1.00 44.09 356 ALA B N 1
ATOM 5283 C CA . ALA B 1 372 ? -3.988 37.509 54.706 1.00 44.64 356 ALA B CA 1
ATOM 5284 C C . ALA B 1 372 ? -4.734 36.926 55.905 1.00 45.14 356 ALA B C 1
ATOM 5285 O O . ALA B 1 372 ? -5.118 37.666 56.809 1.00 45.27 356 ALA B O 1
ATOM 5287 N N . GLU B 1 373 ? -4.921 35.603 55.917 1.00 45.86 357 GLU B N 1
ATOM 5288 C CA . GLU B 1 373 ? -5.522 34.905 57.062 1.00 46.73 357 GLU B CA 1
ATOM 5289 C C . GLU B 1 373 ? -4.662 35.015 58.323 1.00 47.07 357 GLU B C 1
ATOM 5290 O O . GLU B 1 373 ? -5.185 35.228 59.419 1.00 47.37 357 GLU B O 1
ATOM 5296 N N . ILE B 1 374 ? -3.346 34.876 58.164 1.00 47.56 358 ILE B N 1
ATOM 5297 C CA . ILE B 1 374 ? -2.408 35.045 59.281 1.00 47.98 358 ILE B CA 1
ATOM 5298 C C . ILE B 1 374 ? -2.390 36.500 59.754 1.00 48.21 358 ILE B C 1
ATOM 5299 O O . ILE B 1 374 ? -2.479 36.765 60.954 1.00 48.44 358 ILE B O 1
ATOM 5304 N N . LEU B 1 375 ? -2.284 37.430 58.808 1.00 48.53 359 LEU B N 1
ATOM 5305 C CA . LEU B 1 375 ? -2.353 38.860 59.107 1.00 49.08 359 LEU B CA 1
ATOM 5306 C C . LEU B 1 375 ? -3.604 39.208 59.923 1.00 49.78 359 LEU B C 1
ATOM 5307 O O . LEU B 1 375 ? -3.525 39.969 60.886 1.00 49.89 359 LEU B O 1
ATOM 5312 N N . LYS B 1 376 ? -4.743 38.635 59.532 1.00 50.54 360 LYS B N 1
ATOM 5313 C CA . LYS B 1 376 ? -6.021 38.867 60.203 1.00 51.46 360 LYS B CA 1
ATOM 5314 C C . LYS B 1 376 ? -6.094 38.225 61.588 1.00 52.09 360 LYS B C 1
ATOM 5315 O O . LYS B 1 376 ? -6.652 38.814 62.513 1.00 52.24 360 LYS B O 1
ATOM 5317 N N . ALA B 1 377 ? -5.536 37.024 61.725 1.00 52.95 361 ALA B N 1
ATOM 5318 C CA . ALA B 1 377 ? -5.528 36.312 63.009 1.00 53.58 361 ALA B CA 1
ATOM 5319 C C . ALA B 1 377 ? -4.634 36.995 64.034 1.00 54.03 361 ALA B C 1
ATOM 5320 O O . ALA B 1 377 ? -4.947 37.013 65.223 1.00 54.37 361 ALA B O 1
ATOM 5322 N N . LYS B 1 378 ? -3.524 37.557 63.563 1.00 54.53 362 LYS B N 1
ATOM 5323 C CA . LYS B 1 378 ? -2.555 38.233 64.423 1.00 54.94 362 LYS B CA 1
ATOM 5324 C C . LYS B 1 378 ? -2.896 39.712 64.658 1.00 55.24 362 LYS B C 1
ATOM 5325 O O . LYS B 1 378 ? -2.086 40.458 65.204 1.00 55.06 362 LYS B O 1
ATOM 5327 N N . ASN B 1 379 ? -4.098 40.119 64.243 1.00 55.65 363 ASN B N 1
ATOM 5328 C CA . ASN B 1 379 ? -4.584 41.501 64.387 1.00 56.01 363 ASN B CA 1
ATOM 5329 C C . ASN B 1 379 ? -3.756 42.577 63.673 1.00 56.03 363 ASN B C 1
ATOM 5330 O O . ASN B 1 379 ? -3.817 43.754 64.041 1.00 56.05 363 ASN B O 1
ATOM 5335 N N . ILE B 1 380 ? -2.993 42.179 62.659 1.00 56.08 364 ILE B N 1
ATOM 5336 C CA . ILE B 1 380 ? -2.263 43.143 61.826 1.00 56.24 364 ILE B CA 1
ATOM 5337 C C . ILE B 1 380 ? -3.176 43.621 60.697 1.00 56.37 364 ILE B C 1
ATOM 5338 O O . ILE B 1 380 ? -3.005 44.721 60.173 1.00 56.38 364 ILE B O 1
ATOM 5343 N N . ILE B 1 381 ? -4.123 42.760 60.321 1.00 56.60 365 ILE B N 1
ATOM 5344 C CA . ILE B 1 381 ? -5.220 43.075 59.390 1.00 56.85 365 ILE B CA 1
ATOM 5345 C C . ILE B 1 381 ? -4.775 43.786 58.107 1.00 56.93 365 ILE B C 1
ATOM 5346 O O . ILE B 1 381 ? -3.729 43.470 57.535 1.00 57.17 365 ILE B O 1
#